Protein AF-A0A8S1QUD3-F1 (afdb_monomer_lite)

InterPro domains:
  IPR002110 Ankyrin repeat [SM00248] (39-73)
  IPR002110 Ankyrin repeat [SM00248] (77-106)
  IPR002110 Ankyrin repeat [SM00248] (108-140)
  IPR002110 Ankyrin repeat [SM00248] (169-201)
  IPR045862 Nucleotidyltransferase Trf4-like [PTHR23092] (227-640)
  IPR054708 Poly(A) RNA polymerase, mitochondrial-like, central palm domain [PF22600] (342-442)

Secondary structure (DSSP, 8-state):
-HHHHHHHHHHHHHHHHHHTT-HHHHHHHHHHS---HHHHHHHHHHHHHH--SSHHHHHHHHHHHTS---TT---TTS--HHHHHHHTT-HHHHHHHHTTGGGS-HHHHHHHHHHHHH-SS--HHHHHHHHHH--S-HHHHHHHHHHHT-HHHHHHHHHHH-S--B-TT--BHHHHHHHHT-HHHHHHHHHH---TT---TTS--TTTT-SSHHHHHHHHHHHHHHHHSTTSHHHHHHHHHHHHHHHHHHHHHHHHHHHHHHHHHS--------------------------HHHHHHHS----PPPSPBPPHHHHHHHHHHHHHHHHHHHHHHHHHHHHHHHHHHHHHHHHHHHH-TT-EEEEEHHHHHT---TT--EEEEEE---S-HHHHHHHHHHHHHT-TTEEEEEEE-SSSS-EEEEEE-GGGTT-EEEEEEESS--HHHHHHHHHHHHHHH-TTHHHHHHHHHHHHHHTT---GGGTS--HHHHHHHHHHHHHHHHHHS-TT--HHHHHHHHHHIIIII--TTTEEE----TT-S-TTTT--SEEEGGG---SS---S-EEB-SS-TT-BTTTT---HHHHHHHHHHHHHHHHT-B--SS--TTS-TTS----HHHHHHHHHHHHTT-----------S-------

Radius of gyration: 30.97 Å; chains: 1; bounding box: 76×71×89 Å

pLDDT: mean 77.81, std 20.07, range [22.75, 98.0]

Structure (mmCIF, N/CA/C/O backbone):
data_AF-A0A8S1QUD3-F1
#
_entry.id   AF-A0A8S1QUD3-F1
#
loop_
_atom_site.group_PDB
_atom_site.id
_atom_site.type_symbol
_atom_site.label_atom_id
_atom_site.label_alt_id
_atom_site.label_comp_id
_atom_site.label_asym_id
_atom_site.label_entity_id
_atom_site.label_seq_id
_atom_site.pdbx_PDB_ins_code
_atom_site.Cartn_x
_atom_site.Cartn_y
_atom_site.Cartn_z
_atom_site.occupancy
_atom_site.B_iso_or_equiv
_atom_site.auth_seq_id
_atom_site.auth_comp_id
_atom_site.auth_asym_id
_atom_site.auth_atom_id
_atom_site.pdbx_PDB_model_num
ATOM 1 N N . MET A 1 1 ? 48.222 33.894 -2.197 1.00 56.00 1 MET A N 1
ATOM 2 C CA . MET A 1 1 ? 47.536 34.905 -3.039 1.00 56.00 1 MET A CA 1
ATOM 3 C C . MET A 1 1 ? 47.242 34.407 -4.449 1.00 56.00 1 MET A C 1
ATOM 5 O O . MET A 1 1 ? 46.090 34.489 -4.847 1.00 56.00 1 MET A O 1
ATOM 9 N N . HIS A 1 2 ? 48.213 33.842 -5.177 1.00 64.19 2 HIS A N 1
ATOM 10 C CA . HIS A 1 2 ? 48.013 33.449 -6.582 1.00 64.19 2 HIS A CA 1
ATOM 11 C C . HIS A 1 2 ? 46.928 32.368 -6.793 1.00 64.19 2 HIS A C 1
ATOM 13 O O . HIS A 1 2 ? 46.072 32.521 -7.655 1.00 64.19 2 HIS A O 1
ATOM 19 N N . GLN A 1 3 ? 46.871 31.343 -5.930 1.00 64.62 3 GLN A N 1
ATOM 20 C CA . GLN A 1 3 ? 45.810 30.320 -5.965 1.00 64.62 3 GLN A CA 1
ATOM 21 C C . GLN A 1 3 ? 44.411 30.871 -5.633 1.00 64.62 3 GLN A C 1
ATOM 23 O O . GLN A 1 3 ? 43.436 30.457 -6.250 1.00 64.62 3 GLN A O 1
ATOM 28 N N . MET A 1 4 ? 44.298 31.834 -4.709 1.00 66.50 4 MET A N 1
ATOM 29 C CA . MET A 1 4 ? 43.009 32.480 -4.401 1.00 66.50 4 MET A CA 1
ATOM 30 C C . MET A 1 4 ? 42.523 33.351 -5.565 1.00 66.50 4 MET A C 1
ATOM 32 O O . MET A 1 4 ? 41.342 33.328 -5.893 1.00 66.50 4 MET A O 1
ATOM 36 N N . GLN A 1 5 ? 43.429 34.078 -6.229 1.00 73.00 5 GLN A N 1
ATOM 37 C CA . GLN A 1 5 ? 43.095 34.828 -7.445 1.00 73.00 5 GLN A CA 1
ATOM 38 C C . GLN A 1 5 ? 42.634 33.896 -8.571 1.00 73.00 5 GLN A C 1
ATOM 40 O O . GLN A 1 5 ? 41.667 34.201 -9.260 1.00 73.00 5 GLN A O 1
ATOM 45 N N . GLN A 1 6 ? 43.276 32.738 -8.726 1.00 79.62 6 GLN A N 1
ATOM 46 C CA . GLN A 1 6 ? 42.894 31.749 -9.731 1.00 79.62 6 GLN A CA 1
ATOM 47 C C . GLN A 1 6 ? 41.511 31.133 -9.449 1.00 79.62 6 GLN A C 1
ATOM 49 O O . GLN A 1 6 ? 40.699 31.011 -10.363 1.00 79.62 6 GLN A O 1
ATOM 54 N N . GLN A 1 7 ? 41.199 30.812 -8.188 1.00 82.69 7 GLN A N 1
ATOM 55 C CA . GLN A 1 7 ? 39.871 30.324 -7.789 1.00 82.69 7 GLN A CA 1
ATOM 56 C C . GLN A 1 7 ? 38.768 31.362 -8.033 1.00 82.69 7 GLN A C 1
ATOM 58 O O . GLN A 1 7 ? 37.703 30.998 -8.530 1.00 82.69 7 GLN A O 1
ATOM 63 N N . LEU A 1 8 ? 39.039 32.642 -7.761 1.00 85.12 8 LEU A N 1
ATOM 64 C CA . LEU A 1 8 ? 38.099 33.732 -8.030 1.00 85.12 8 LEU A CA 1
ATOM 65 C C . LEU A 1 8 ? 37.823 33.893 -9.535 1.00 85.12 8 LEU A C 1
ATOM 67 O O . LEU A 1 8 ? 36.677 34.082 -9.931 1.00 85.12 8 LEU A O 1
ATOM 71 N N . ILE A 1 9 ? 38.847 33.751 -10.383 1.00 88.38 9 ILE A N 1
ATOM 72 C CA . ILE A 1 9 ? 38.688 33.792 -11.847 1.00 88.38 9 ILE A CA 1
ATOM 73 C C . ILE A 1 9 ? 37.819 32.625 -12.337 1.00 88.38 9 ILE A C 1
ATOM 75 O O . ILE A 1 9 ? 36.938 32.822 -13.173 1.00 88.38 9 ILE A O 1
ATOM 79 N N . HIS A 1 10 ? 38.042 31.412 -11.819 1.00 90.00 10 HIS A N 1
ATOM 80 C CA . HIS A 1 10 ? 37.229 30.244 -12.169 1.00 90.00 10 HIS A CA 1
ATOM 81 C C . HIS A 1 10 ? 35.765 30.425 -11.759 1.00 90.00 10 HIS A C 1
ATOM 83 O O . HIS A 1 10 ? 34.869 30.147 -12.554 1.00 90.00 10 HIS A O 1
ATOM 89 N N . GLN A 1 11 ? 35.526 30.932 -10.549 1.00 89.31 11 GLN A N 1
ATOM 90 C CA . GLN A 1 11 ? 34.190 31.248 -10.060 1.00 89.31 11 GLN A CA 1
ATOM 91 C C . GLN A 1 11 ? 33.490 32.276 -10.960 1.00 89.31 11 GLN A C 1
ATOM 93 O O . GLN A 1 11 ? 32.387 32.015 -11.435 1.00 89.31 11 GLN A O 1
ATOM 98 N N . GLN A 1 12 ? 34.145 33.409 -11.240 1.00 90.19 12 GLN A N 1
ATOM 99 C CA . GLN A 1 12 ? 33.588 34.481 -12.069 1.00 90.19 12 GLN A CA 1
ATOM 100 C C . GLN A 1 12 ? 33.230 33.992 -13.472 1.00 90.19 12 GLN A C 1
ATOM 102 O O . GLN A 1 12 ? 32.142 34.294 -13.950 1.00 90.19 12 GLN A O 1
ATOM 107 N N . LYS A 1 13 ? 34.088 33.180 -14.102 1.00 90.75 13 LYS A N 1
ATOM 108 C CA . LYS A 1 13 ? 33.814 32.619 -15.433 1.00 90.75 13 LYS A CA 1
ATOM 109 C C . LYS A 1 13 ? 32.649 31.631 -15.441 1.00 90.75 13 LYS A C 1
ATOM 111 O O . LYS A 1 13 ? 31.836 31.669 -16.359 1.00 90.75 13 LYS A O 1
ATOM 116 N N . ILE A 1 14 ? 32.529 30.772 -14.423 1.00 90.81 14 ILE A N 1
ATOM 117 C CA . ILE A 1 14 ? 31.365 29.877 -14.295 1.00 90.81 14 ILE A CA 1
ATOM 118 C C . ILE A 1 14 ? 30.079 30.702 -14.171 1.00 90.81 14 ILE A C 1
ATOM 120 O O . ILE A 1 14 ? 29.101 30.414 -14.862 1.00 90.81 14 ILE A O 1
ATOM 124 N N . VAL A 1 15 ? 30.082 31.731 -13.319 1.00 90.56 15 VAL A N 1
ATOM 125 C CA . VAL A 1 15 ? 28.922 32.608 -13.106 1.00 90.56 15 VAL A CA 1
ATOM 126 C C . VAL A 1 15 ? 28.579 33.392 -14.373 1.00 90.56 15 VAL A C 1
ATOM 128 O O . VAL A 1 15 ? 27.410 33.471 -14.735 1.00 90.56 15 VAL A O 1
ATOM 131 N N . GLU A 1 16 ? 29.578 33.915 -15.084 1.00 90.44 16 GLU A N 1
ATOM 132 C CA . GLU A 1 16 ? 29.408 34.632 -16.351 1.00 90.44 16 GLU A CA 1
ATOM 133 C C . GLU A 1 16 ? 28.742 33.752 -17.416 1.00 90.44 16 GLU A C 1
ATOM 135 O O . GLU A 1 16 ? 27.677 34.109 -17.921 1.00 90.44 16 GLU A O 1
ATOM 140 N N . PHE A 1 17 ? 29.296 32.567 -17.702 1.00 90.31 17 PHE A N 1
ATOM 141 C CA . PHE A 1 17 ? 28.712 31.658 -18.694 1.00 90.31 17 PHE A CA 1
ATOM 142 C C . PHE A 1 17 ? 27.308 31.194 -18.302 1.00 90.31 17 PHE A C 1
ATOM 144 O O . PHE A 1 17 ? 26.424 31.093 -19.153 1.00 90.31 17 PHE A O 1
ATOM 151 N N . THR A 1 18 ? 27.074 30.962 -17.010 1.00 88.44 18 THR A N 1
ATOM 152 C CA . THR A 1 18 ? 25.766 30.528 -16.508 1.00 88.44 18 THR A CA 1
ATOM 153 C C . THR A 1 18 ? 24.723 31.645 -16.594 1.00 88.44 18 THR A C 1
ATOM 155 O O . THR A 1 18 ? 23.594 31.379 -16.996 1.00 88.44 18 THR A O 1
ATOM 158 N N . ASN A 1 19 ? 25.091 32.897 -16.298 1.00 85.44 19 ASN A N 1
ATOM 159 C CA . ASN A 1 19 ? 24.213 34.069 -16.415 1.00 85.44 19 ASN A CA 1
ATOM 160 C C . ASN A 1 19 ? 23.926 34.478 -17.868 1.00 85.44 19 ASN A C 1
ATOM 162 O O . ASN A 1 19 ? 22.938 35.162 -18.127 1.00 85.44 19 ASN A O 1
ATOM 166 N N . LEU A 1 20 ? 24.793 34.098 -18.809 1.00 86.75 20 LEU A N 1
ATOM 167 C CA . LEU A 1 20 ? 24.583 34.305 -20.243 1.00 86.75 20 LEU A CA 1
ATOM 168 C C . LEU A 1 20 ? 23.856 33.128 -20.920 1.00 86.75 20 LEU A C 1
ATOM 170 O O . LEU A 1 20 ? 23.586 33.209 -22.115 1.00 86.75 20 LEU A O 1
ATOM 174 N N . GLY A 1 21 ? 23.553 32.038 -20.198 1.00 85.38 21 GLY A N 1
ATOM 175 C CA . GLY A 1 21 ? 22.963 30.819 -20.776 1.00 85.38 21 GLY A CA 1
ATOM 176 C C . GLY A 1 21 ? 23.902 30.068 -21.734 1.00 85.38 21 GLY A C 1
ATOM 177 O O . GLY A 1 21 ? 23.465 29.328 -22.608 1.00 85.38 21 GLY A O 1
ATOM 178 N N . GLN A 1 22 ? 25.213 30.261 -21.616 1.00 89.94 22 GLN A N 1
ATOM 179 C CA . GLN A 1 22 ? 26.207 29.729 -22.548 1.00 89.94 22 GLN A CA 1
ATOM 180 C C . GLN A 1 22 ? 26.647 28.301 -22.178 1.00 89.94 22 GLN A C 1
ATOM 182 O O . GLN A 1 22 ? 27.798 28.069 -21.806 1.00 89.94 22 GLN A O 1
ATOM 187 N N . TYR A 1 23 ? 25.738 27.329 -22.313 1.00 88.06 23 TYR A N 1
ATOM 188 C CA . TYR A 1 23 ? 25.968 25.924 -21.939 1.00 88.06 23 TYR A CA 1
ATOM 189 C C . TYR A 1 23 ? 27.235 25.321 -22.573 1.00 88.06 23 TYR A C 1
ATOM 191 O O . TYR A 1 23 ? 28.063 24.742 -21.871 1.00 88.06 23 TYR A O 1
ATOM 199 N N . VAL A 1 24 ? 27.421 25.497 -23.887 1.00 88.62 24 VAL A N 1
ATOM 200 C CA . VAL A 1 24 ? 28.549 24.901 -24.633 1.00 88.62 24 VAL A CA 1
ATOM 201 C C . VAL A 1 24 ? 29.895 25.427 -24.125 1.00 88.62 24 VAL A C 1
ATOM 203 O O . VAL A 1 24 ? 30.816 24.647 -23.881 1.00 88.62 24 VAL A O 1
ATOM 206 N N . TYR A 1 25 ? 29.996 26.741 -23.902 1.00 89.38 25 TYR A N 1
ATOM 207 C CA . TYR A 1 25 ? 31.211 27.371 -23.382 1.00 89.38 25 TYR A CA 1
ATOM 208 C C . TYR A 1 25 ? 31.479 26.982 -21.926 1.00 89.38 25 TYR A C 1
ATOM 210 O O . TYR A 1 25 ? 32.631 26.755 -21.556 1.00 89.38 25 TYR A O 1
ATOM 218 N N . LEU A 1 26 ? 30.431 26.844 -21.107 1.00 90.56 26 LEU A N 1
ATOM 219 C CA . LEU A 1 26 ? 30.556 26.368 -19.731 1.00 90.56 26 LEU A CA 1
ATOM 220 C C . LEU A 1 26 ? 31.075 24.924 -19.677 1.00 90.56 26 LEU A C 1
ATOM 222 O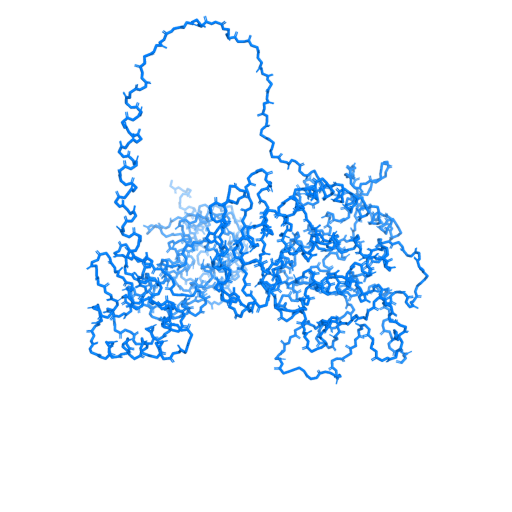 O . LEU A 1 26 ? 31.982 24.627 -18.900 1.00 90.56 26 LEU A O 1
ATOM 226 N N . GLU A 1 27 ? 30.526 24.030 -20.502 1.00 89.56 27 GLU A N 1
ATOM 227 C CA . GLU A 1 27 ? 30.947 22.628 -20.575 1.00 89.56 27 GLU A CA 1
ATOM 228 C C . GLU A 1 27 ? 32.403 22.497 -21.034 1.00 89.56 27 GLU A C 1
ATOM 230 O O . GLU A 1 27 ? 33.187 21.772 -20.413 1.00 89.56 27 GLU A O 1
ATOM 235 N N . GLU A 1 28 ? 32.793 23.240 -22.072 1.00 89.75 28 GLU A N 1
ATOM 236 C CA . GLU A 1 28 ? 34.179 23.277 -22.529 1.00 89.75 28 GLU A CA 1
ATOM 237 C C . GLU A 1 28 ? 35.114 23.806 -21.435 1.00 89.75 28 GLU A C 1
ATOM 239 O O . GLU A 1 28 ? 36.134 23.178 -21.140 1.00 89.75 28 GLU A O 1
ATOM 244 N N . TYR A 1 29 ? 34.734 24.900 -20.770 1.00 90.50 29 TYR A N 1
ATOM 245 C CA . TYR A 1 29 ? 35.527 25.512 -19.710 1.00 90.50 29 TYR A CA 1
ATOM 246 C C . TYR A 1 29 ? 35.726 24.581 -18.506 1.00 90.50 29 TYR A C 1
ATOM 248 O O . TYR A 1 29 ? 36.839 24.487 -17.980 1.00 90.50 29 TYR A O 1
ATOM 256 N N . ILE A 1 30 ? 34.677 23.866 -18.092 1.00 91.12 30 ILE A N 1
ATOM 257 C CA . ILE A 1 30 ? 34.729 22.855 -17.026 1.00 91.12 30 ILE A CA 1
ATOM 258 C C . ILE A 1 30 ? 35.655 21.699 -17.418 1.00 91.12 30 ILE A C 1
ATOM 260 O O . ILE A 1 30 ? 36.446 21.236 -16.599 1.00 91.12 30 ILE A O 1
ATOM 264 N N . ARG A 1 31 ? 35.597 21.245 -18.675 1.00 87.50 31 ARG A N 1
ATOM 265 C CA . ARG A 1 31 ? 36.412 20.127 -19.170 1.00 87.50 31 ARG A CA 1
ATOM 266 C C . ARG A 1 31 ? 37.904 20.462 -19.221 1.00 87.50 31 ARG A C 1
ATOM 268 O O . ARG A 1 31 ? 38.730 19.578 -19.004 1.00 87.50 31 ARG A O 1
ATOM 275 N N . THR A 1 32 ? 38.262 21.705 -19.544 1.00 87.62 32 THR A N 1
ATOM 276 C CA . THR A 1 32 ? 39.664 22.115 -19.738 1.00 87.62 32 THR A CA 1
ATOM 277 C C . THR A 1 32 ? 40.360 22.587 -18.464 1.00 87.62 32 THR A C 1
ATOM 279 O O . THR A 1 32 ? 41.584 22.687 -18.456 1.00 87.62 32 THR A O 1
ATOM 282 N N . ASN A 1 33 ? 39.618 22.910 -17.400 1.00 87.31 33 ASN A N 1
ATOM 283 C CA . ASN A 1 33 ? 40.174 23.506 -16.185 1.00 87.31 33 ASN A CA 1
ATOM 284 C C . ASN A 1 33 ? 39.964 22.606 -14.961 1.00 87.31 33 ASN A C 1
ATOM 286 O O . ASN A 1 33 ? 38.874 22.096 -14.718 1.00 87.31 33 ASN A O 1
ATOM 290 N N . HIS A 1 34 ? 40.997 22.470 -14.126 1.00 83.81 34 HIS A N 1
ATOM 291 C CA . HIS A 1 34 ? 40.883 21.789 -12.836 1.00 83.81 34 HIS A CA 1
ATOM 292 C C . HIS A 1 34 ? 40.308 22.736 -11.779 1.00 83.81 34 HIS A C 1
ATOM 294 O O . HIS A 1 34 ? 41.030 23.520 -11.164 1.00 83.81 34 HIS A O 1
ATOM 300 N N . ILE A 1 35 ? 38.994 22.662 -11.578 1.00 88.44 35 ILE A N 1
ATOM 301 C CA . ILE A 1 35 ? 38.251 23.528 -10.657 1.00 88.44 35 ILE A CA 1
ATOM 302 C C . ILE A 1 35 ? 37.979 22.779 -9.344 1.00 88.44 35 ILE A C 1
ATOM 304 O O . ILE A 1 35 ? 37.611 21.605 -9.346 1.00 88.44 35 ILE A O 1
ATOM 308 N N . SER A 1 36 ? 38.182 23.454 -8.208 1.00 87.94 36 SER A N 1
ATOM 309 C CA . SER A 1 36 ? 37.979 22.863 -6.879 1.00 87.94 36 SER A CA 1
ATOM 310 C C . SER A 1 36 ? 36.494 22.762 -6.497 1.00 87.94 36 SER A C 1
ATOM 312 O O . SER A 1 36 ? 35.676 23.567 -6.944 1.00 87.94 36 SER A O 1
ATOM 314 N N . GLN A 1 37 ? 36.152 21.828 -5.601 1.00 87.06 37 GLN A N 1
ATOM 315 C CA . GLN A 1 37 ? 34.793 21.672 -5.056 1.00 87.06 37 GLN A CA 1
ATOM 316 C C . GLN A 1 37 ? 34.259 22.968 -4.424 1.00 87.06 37 GLN A C 1
ATOM 318 O O . GLN A 1 37 ? 33.097 23.327 -4.620 1.00 87.06 37 GLN A O 1
ATOM 323 N N . THR A 1 38 ? 35.104 23.702 -3.693 1.00 87.44 38 THR A N 1
ATOM 324 C CA . THR A 1 38 ? 34.724 24.976 -3.063 1.00 87.44 38 THR A CA 1
ATOM 325 C C . THR A 1 38 ? 34.347 26.022 -4.109 1.00 87.44 38 THR A C 1
ATOM 327 O O . THR A 1 38 ? 33.333 26.698 -3.966 1.00 87.44 38 THR A O 1
ATOM 330 N N . THR A 1 39 ? 35.109 26.103 -5.203 1.00 89.19 39 THR A N 1
ATOM 331 C CA . THR A 1 39 ? 34.839 27.030 -6.310 1.00 89.19 39 THR A CA 1
ATOM 332 C C . THR A 1 39 ? 33.517 26.711 -7.009 1.00 89.19 39 THR A C 1
ATOM 334 O O . THR A 1 39 ? 32.743 27.627 -7.276 1.00 89.19 39 THR A O 1
ATOM 337 N N . TYR A 1 40 ? 33.211 25.429 -7.250 1.00 91.06 40 TYR A N 1
ATOM 338 C CA . TYR A 1 40 ? 31.906 25.028 -7.790 1.00 91.06 40 TYR A CA 1
ATOM 339 C C . TYR A 1 40 ? 30.757 25.353 -6.841 1.00 91.06 40 TYR A C 1
ATOM 341 O O . TYR A 1 40 ? 29.722 25.832 -7.288 1.00 91.06 40 TYR A O 1
ATOM 349 N N . SER A 1 41 ? 30.940 25.132 -5.539 1.00 90.81 41 SER A N 1
ATOM 350 C CA . SER A 1 41 ? 29.900 25.383 -4.534 1.00 90.81 41 SER A CA 1
ATOM 351 C C . SER A 1 41 ? 29.586 26.879 -4.405 1.00 90.81 41 SER A C 1
ATOM 353 O O . SER A 1 41 ? 28.419 27.265 -4.340 1.00 90.81 41 SER A O 1
ATOM 355 N N . GLN A 1 42 ? 30.617 27.729 -4.454 1.00 89.44 42 GLN A N 1
ATOM 356 C CA . GLN A 1 42 ? 30.469 29.183 -4.430 1.00 89.44 42 GLN A CA 1
ATOM 357 C C . GLN A 1 42 ? 29.838 29.719 -5.723 1.00 89.44 42 GLN A C 1
ATOM 359 O O . GLN A 1 42 ? 28.871 30.476 -5.667 1.00 89.44 42 GLN A O 1
ATOM 364 N N . ALA A 1 43 ? 30.326 29.270 -6.886 1.00 89.00 43 ALA A N 1
ATOM 365 C CA . ALA A 1 43 ? 29.757 29.653 -8.175 1.00 89.00 43 ALA A CA 1
ATOM 366 C C . ALA A 1 43 ? 28.295 29.202 -8.301 1.00 89.00 43 ALA A C 1
ATOM 368 O O . ALA A 1 43 ? 27.456 29.962 -8.775 1.00 89.00 43 ALA A O 1
ATOM 369 N N . PHE A 1 44 ? 27.969 27.994 -7.832 1.00 91.75 44 PHE A N 1
ATOM 370 C CA . PHE A 1 44 ? 26.607 27.469 -7.843 1.00 91.75 44 PHE A CA 1
ATOM 371 C C . PHE A 1 44 ? 25.651 28.350 -7.033 1.00 91.75 44 PHE A C 1
ATOM 373 O O . PHE A 1 44 ? 24.603 28.728 -7.551 1.00 91.75 44 PHE A O 1
ATOM 380 N N . LEU A 1 45 ? 26.021 28.745 -5.809 1.00 88.69 45 LEU A N 1
ATOM 381 C CA . LEU A 1 45 ? 25.208 29.650 -4.987 1.00 88.69 45 LEU A CA 1
ATOM 382 C C . LEU A 1 45 ? 24.936 30.993 -5.669 1.00 88.69 45 LEU A C 1
ATOM 384 O O . LEU A 1 45 ? 23.790 31.447 -5.703 1.00 88.69 45 LEU A O 1
ATOM 388 N N . GLU A 1 46 ? 25.968 31.606 -6.246 1.00 87.88 46 GLU A N 1
ATOM 389 C CA . GLU A 1 46 ? 25.827 32.876 -6.964 1.00 87.88 46 GLU A CA 1
ATOM 390 C C . GLU A 1 46 ? 24.953 32.724 -8.213 1.00 87.88 46 GLU A C 1
ATOM 392 O O . GLU A 1 46 ? 24.084 33.559 -8.472 1.00 87.88 46 GLU A O 1
ATOM 397 N N . CYS A 1 47 ? 25.087 31.614 -8.943 1.00 89.25 47 CYS A N 1
ATOM 398 C CA . CYS A 1 47 ? 24.222 31.321 -10.082 1.00 89.25 47 CYS A CA 1
ATOM 399 C C . CYS A 1 47 ? 22.750 31.233 -9.654 1.00 89.25 47 CYS A C 1
ATOM 401 O O . CYS A 1 47 ? 21.891 31.809 -10.318 1.00 89.25 47 CYS A O 1
ATOM 403 N N . ILE A 1 48 ? 22.418 30.597 -8.524 1.00 87.38 48 ILE A N 1
ATOM 404 C CA . ILE A 1 48 ? 21.023 30.529 -8.039 1.00 87.38 48 ILE A CA 1
ATOM 405 C C . ILE A 1 48 ? 20.461 31.928 -7.767 1.00 87.38 48 ILE A C 1
ATOM 407 O O . ILE A 1 48 ? 19.273 32.157 -7.976 1.00 87.38 48 ILE A O 1
ATOM 411 N N . GLN A 1 49 ? 21.283 32.895 -7.362 1.00 82.12 49 GLN A N 1
ATOM 412 C CA . GLN A 1 49 ? 20.818 34.260 -7.126 1.00 82.12 49 GLN A CA 1
ATOM 413 C C . GLN A 1 49 ? 20.478 35.012 -8.423 1.00 82.12 49 GLN A C 1
ATOM 415 O O . GLN A 1 49 ? 19.444 35.677 -8.472 1.00 82.12 49 GLN A O 1
ATOM 420 N N . PHE A 1 50 ? 21.301 34.896 -9.470 1.00 76.62 50 PHE A N 1
ATOM 421 C CA . PHE A 1 50 ? 21.232 35.793 -10.638 1.00 76.62 50 PHE A CA 1
ATOM 422 C C . PHE A 1 50 ? 20.688 35.165 -11.929 1.00 76.62 50 PHE A C 1
ATOM 424 O O . PHE A 1 50 ? 20.283 35.893 -12.835 1.00 76.62 50 PHE A O 1
ATOM 431 N N . THR A 1 51 ? 20.625 33.835 -12.017 1.00 75.81 51 THR A N 1
ATOM 432 C CA . THR A 1 51 ? 20.125 33.130 -13.214 1.00 75.81 51 THR A CA 1
ATOM 433 C C . THR A 1 51 ? 18.658 33.442 -13.521 1.00 75.81 51 THR A C 1
ATOM 435 O O . THR A 1 51 ? 17.868 33.722 -12.623 1.00 75.81 51 THR A O 1
ATOM 438 N N . ARG A 1 52 ? 18.259 33.383 -14.792 1.00 75.75 52 ARG A N 1
ATOM 439 C CA . ARG A 1 52 ? 16.850 33.497 -15.204 1.00 75.75 52 ARG A CA 1
ATOM 440 C C . ARG A 1 52 ? 16.241 32.111 -15.409 1.00 75.75 52 ARG A C 1
ATOM 442 O O . ARG A 1 52 ? 16.964 31.177 -15.750 1.00 75.75 52 ARG A O 1
ATOM 449 N N . ASP A 1 53 ? 14.921 31.996 -15.281 1.00 68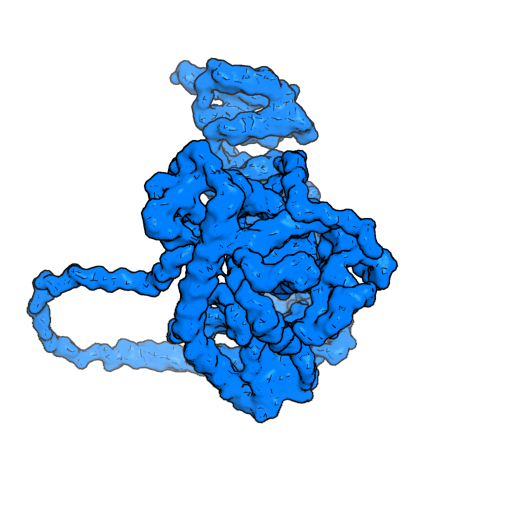.50 53 ASP A N 1
ATOM 450 C CA . ASP A 1 53 ? 14.180 30.760 -15.571 1.00 68.50 53 ASP A CA 1
ATOM 451 C C . ASP A 1 53 ? 14.042 30.553 -17.089 1.00 68.50 53 ASP A C 1
ATOM 453 O O . ASP A 1 53 ? 12.984 30.748 -17.681 1.00 68.50 53 ASP A O 1
ATOM 457 N N . SER A 1 54 ? 15.147 30.202 -17.742 1.00 81.19 54 SER A N 1
ATOM 458 C CA . SER A 1 54 ? 15.172 29.798 -19.152 1.00 81.19 54 SER A CA 1
ATOM 459 C C . SER A 1 54 ? 15.888 28.462 -19.305 1.00 81.19 54 SER A C 1
ATOM 461 O O . SER A 1 54 ? 16.707 28.087 -18.461 1.00 81.19 54 SER A O 1
ATOM 463 N N . GLU A 1 55 ? 15.571 27.749 -20.383 1.00 79.94 55 GLU A N 1
ATOM 464 C CA . GLU A 1 55 ? 16.091 26.407 -20.658 1.00 79.94 55 GLU A CA 1
ATOM 465 C C . GLU A 1 55 ? 17.628 26.376 -20.696 1.00 79.94 55 GLU A C 1
ATOM 467 O O . GLU A 1 55 ? 18.244 25.509 -20.079 1.00 79.94 55 GLU A O 1
ATOM 472 N N . ASP A 1 56 ? 18.249 27.394 -21.290 1.00 82.19 56 ASP A N 1
ATOM 473 C CA . ASP A 1 56 ? 19.706 27.513 -21.401 1.00 82.19 56 ASP A CA 1
ATOM 474 C C . ASP A 1 56 ? 20.401 27.632 -20.033 1.00 82.19 56 ASP A C 1
ATOM 476 O O . ASP A 1 56 ? 21.410 26.979 -19.758 1.00 82.19 56 ASP A O 1
ATOM 480 N N . HIS A 1 57 ? 19.834 28.426 -19.119 1.00 81.94 57 HIS A N 1
ATOM 481 C CA . HIS A 1 57 ? 20.374 28.579 -17.763 1.00 81.94 57 HIS A CA 1
ATOM 482 C C . HIS A 1 57 ? 20.168 27.304 -16.944 1.00 81.94 57 HIS A C 1
ATOM 484 O O . HIS A 1 57 ? 21.022 26.924 -16.140 1.00 81.94 57 HIS A O 1
ATOM 490 N N . PHE A 1 58 ? 19.045 26.619 -17.163 1.00 84.94 58 PHE A N 1
ATOM 491 C CA . PHE A 1 58 ? 18.750 25.349 -16.518 1.00 84.94 58 PHE A CA 1
ATOM 492 C C . PHE A 1 58 ? 19.749 24.256 -16.928 1.00 84.94 58 PHE A C 1
ATOM 494 O O . PHE A 1 58 ? 20.251 23.535 -16.063 1.00 84.94 58 PHE A O 1
ATOM 501 N N . GLN A 1 59 ? 20.123 24.188 -18.210 1.00 87.25 59 GLN A N 1
ATOM 502 C CA . GLN A 1 59 ? 21.168 23.280 -18.697 1.00 87.25 59 GLN A CA 1
ATOM 503 C C . GLN A 1 59 ? 22.533 23.576 -18.055 1.00 87.25 59 GLN A C 1
ATOM 505 O O . GLN A 1 59 ? 23.228 22.651 -17.623 1.00 87.25 59 GLN A O 1
ATOM 510 N N . CYS A 1 60 ? 22.903 24.855 -17.914 1.00 87.25 60 CYS A N 1
ATOM 511 C CA . CYS A 1 60 ? 24.124 25.254 -17.204 1.00 87.25 60 CYS A CA 1
ATOM 512 C C . CYS A 1 60 ? 24.120 24.782 -15.739 1.00 87.25 60 CYS A C 1
ATOM 514 O O . CYS A 1 60 ? 25.100 24.207 -15.260 1.00 87.25 60 CYS A O 1
ATOM 516 N N . ILE A 1 61 ? 22.996 24.958 -15.037 1.00 89.25 61 ILE A N 1
ATOM 517 C CA . ILE A 1 61 ? 22.815 24.512 -13.649 1.00 89.25 61 ILE A CA 1
ATOM 518 C C . ILE A 1 61 ? 22.941 22.986 -13.522 1.00 89.25 61 ILE A C 1
ATOM 520 O O . ILE A 1 61 ? 23.647 22.503 -12.634 1.00 89.25 61 ILE A O 1
ATOM 524 N N . GLN A 1 62 ? 22.327 22.217 -14.425 1.00 89.19 62 GLN A N 1
ATOM 525 C CA . GLN A 1 62 ? 22.466 20.757 -14.446 1.00 89.19 62 GLN A CA 1
ATOM 526 C C . GLN A 1 62 ? 23.918 20.319 -14.669 1.00 89.19 62 GLN A C 1
ATOM 528 O O . GLN A 1 62 ? 24.358 19.332 -14.079 1.00 89.19 62 GLN A O 1
ATOM 533 N N . GLN A 1 63 ? 24.681 21.046 -15.489 1.00 88.94 63 GLN A N 1
ATOM 534 C CA . GLN A 1 63 ? 26.085 20.723 -15.733 1.00 88.94 63 GLN A CA 1
ATOM 535 C C . GLN A 1 63 ? 26.973 20.99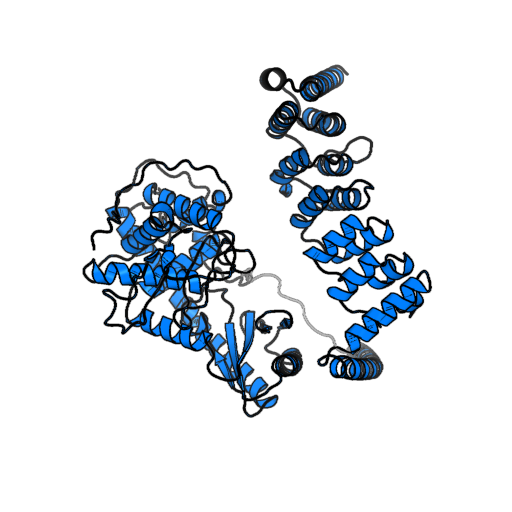8 -14.518 1.00 88.94 63 GLN A C 1
ATOM 537 O O . GLN A 1 63 ? 27.857 20.192 -14.219 1.00 88.94 63 GLN A O 1
ATOM 542 N N . ILE A 1 64 ? 26.707 22.086 -13.790 1.00 89.56 64 ILE A N 1
ATOM 543 C CA . ILE A 1 64 ? 27.377 22.388 -12.521 1.00 89.56 64 ILE A CA 1
ATOM 544 C C . ILE A 1 64 ? 27.070 21.282 -11.499 1.00 89.56 64 ILE A C 1
ATOM 546 O O . ILE A 1 64 ? 27.995 20.727 -10.912 1.00 89.56 64 ILE A O 1
ATOM 550 N N . LEU A 1 65 ? 25.804 20.865 -11.364 1.00 89.38 65 LEU A N 1
ATOM 551 C CA . LEU A 1 65 ? 25.365 19.816 -10.427 1.00 89.38 65 LEU A CA 1
ATOM 552 C C . LEU A 1 65 ? 25.984 18.425 -10.658 1.00 89.38 65 LEU A C 1
ATOM 554 O O . LEU A 1 65 ? 26.041 17.623 -9.724 1.00 89.38 65 LEU A O 1
ATOM 558 N N . LYS A 1 66 ? 26.472 18.127 -11.870 1.00 88.25 66 LYS A N 1
ATOM 559 C CA . LYS A 1 66 ? 27.221 16.887 -12.157 1.00 88.25 66 LYS A CA 1
ATOM 560 C C . LYS A 1 66 ? 28.633 16.884 -11.556 1.00 88.25 66 LYS A C 1
ATOM 562 O O . LYS A 1 66 ? 29.241 15.817 -11.471 1.00 88.25 66 LYS A O 1
ATOM 567 N N . GLN A 1 67 ? 29.159 18.044 -11.163 1.00 89.44 67 GLN A N 1
ATOM 568 C CA . GLN A 1 67 ? 30.486 18.181 -10.560 1.00 89.44 67 GLN A CA 1
ATOM 569 C C . GLN A 1 67 ? 30.453 17.909 -9.047 1.00 89.44 67 GLN A C 1
ATOM 571 O O . GLN A 1 67 ? 29.396 17.744 -8.434 1.00 89.44 67 GLN A O 1
ATOM 576 N N . SER A 1 68 ? 31.626 17.853 -8.411 1.00 85.81 68 SER A N 1
ATOM 577 C CA . SER A 1 68 ? 31.718 17.751 -6.953 1.00 85.81 68 SER A CA 1
ATOM 578 C C . SER A 1 68 ? 31.310 19.074 -6.295 1.00 85.81 68 SER A C 1
ATOM 580 O O . SER A 1 68 ? 32.082 20.027 -6.251 1.00 85.81 68 SER A O 1
ATOM 582 N N . ILE A 1 69 ? 30.086 19.124 -5.764 1.00 90.50 69 ILE A N 1
ATOM 583 C CA . ILE A 1 69 ? 29.534 20.266 -5.018 1.00 90.50 69 ILE A CA 1
ATOM 584 C C . ILE A 1 69 ? 29.289 19.866 -3.565 1.00 90.50 69 ILE A C 1
ATOM 586 O O . ILE A 1 69 ? 28.828 18.758 -3.283 1.00 90.50 69 ILE A O 1
ATOM 590 N N . ASP A 1 70 ? 29.589 20.774 -2.639 1.00 90.62 70 ASP A N 1
ATOM 591 C CA . ASP A 1 70 ? 29.078 20.712 -1.272 1.00 90.62 70 ASP A CA 1
ATOM 592 C C . ASP A 1 70 ? 27.715 21.418 -1.189 1.00 90.62 70 ASP A C 1
ATOM 594 O O . ASP A 1 70 ? 27.616 22.644 -1.241 1.00 90.62 70 ASP A O 1
ATOM 598 N N . PHE A 1 71 ? 26.645 20.633 -1.050 1.00 88.56 71 PHE A N 1
ATOM 599 C CA . PHE A 1 71 ? 25.273 21.142 -0.964 1.00 88.56 71 PHE A CA 1
ATOM 600 C C . PHE A 1 71 ? 24.979 21.911 0.334 1.00 88.56 71 PHE A C 1
ATOM 602 O O . PHE A 1 71 ? 23.966 22.610 0.409 1.00 88.56 71 PHE A O 1
ATOM 609 N N . ASN A 1 72 ? 25.846 21.797 1.345 1.00 90.50 72 ASN A N 1
ATOM 610 C CA . ASN A 1 72 ? 25.720 22.501 2.621 1.00 90.50 72 ASN A CA 1
ATOM 611 C C . ASN A 1 72 ? 26.671 23.697 2.730 1.00 90.50 72 ASN A C 1
ATOM 613 O O . ASN A 1 72 ? 26.723 24.330 3.789 1.00 90.50 72 ASN A O 1
ATOM 617 N N . TYR A 1 73 ? 27.387 24.029 1.650 1.00 91.44 73 TYR A N 1
ATOM 618 C CA . TYR A 1 73 ? 28.158 25.259 1.560 1.00 91.44 73 TYR A CA 1
ATOM 619 C C . TYR A 1 73 ? 27.236 26.467 1.767 1.00 91.44 73 TYR A C 1
ATOM 621 O O . TYR A 1 73 ? 26.105 26.497 1.270 1.00 91.44 73 TYR A O 1
ATOM 629 N N . LYS A 1 74 ? 27.712 27.450 2.534 1.00 89.88 74 LYS A N 1
ATOM 630 C CA . LYS A 1 74 ? 26.946 28.634 2.929 1.00 89.88 74 LYS A CA 1
ATOM 631 C C . LYS A 1 74 ? 27.580 29.887 2.352 1.00 89.88 74 LYS A C 1
ATOM 633 O O . LYS A 1 74 ? 28.798 30.036 2.413 1.00 89.88 74 LYS A O 1
ATOM 638 N N . ASP A 1 75 ? 26.745 30.789 1.849 1.00 85.56 75 ASP A N 1
ATOM 639 C CA . ASP A 1 75 ? 27.174 32.137 1.486 1.00 85.56 75 ASP A CA 1
ATOM 640 C C . ASP A 1 75 ? 27.492 32.989 2.735 1.00 85.56 75 ASP A C 1
ATOM 642 O O . ASP A 1 75 ? 27.326 32.569 3.885 1.00 85.56 75 ASP A O 1
ATOM 646 N N . ASN A 1 76 ? 27.903 34.237 2.505 1.00 84.75 76 ASN A N 1
ATOM 647 C CA . ASN A 1 76 ? 28.189 35.208 3.566 1.00 84.75 76 ASN A CA 1
ATOM 648 C C . ASN A 1 76 ? 26.958 35.573 4.424 1.00 84.75 76 ASN A C 1
ATOM 650 O O . ASN A 1 76 ? 27.108 36.190 5.475 1.00 84.75 76 ASN A O 1
ATOM 654 N N . GLN A 1 77 ? 25.748 35.219 3.984 1.00 83.44 77 GLN A N 1
ATOM 655 C CA . GLN A 1 77 ? 24.493 35.405 4.716 1.00 83.44 77 GLN A CA 1
ATOM 656 C C . GLN A 1 77 ? 24.062 34.127 5.460 1.00 83.44 77 GLN A C 1
ATOM 658 O O . GLN A 1 77 ? 23.042 34.132 6.147 1.00 83.44 77 GLN A O 1
ATOM 663 N N . GLY A 1 78 ? 24.824 33.034 5.345 1.00 85.19 78 GLY A N 1
ATOM 664 C CA . GLY A 1 78 ? 24.502 31.740 5.937 1.00 85.19 78 GLY A CA 1
ATOM 665 C C . GLY A 1 78 ? 23.519 30.889 5.123 1.00 85.19 78 GLY A C 1
ATOM 666 O O . GLY A 1 78 ? 23.102 29.838 5.618 1.00 85.19 78 GLY A O 1
ATOM 667 N N . ASN A 1 79 ? 23.153 31.300 3.904 1.00 88.25 79 ASN A N 1
ATOM 668 C CA . ASN A 1 79 ? 22.222 30.579 3.037 1.00 88.25 79 ASN A CA 1
ATOM 669 C C . ASN A 1 79 ? 22.935 29.451 2.286 1.00 88.25 79 ASN A C 1
ATOM 671 O O . ASN A 1 79 ? 23.999 29.645 1.700 1.00 88.25 79 ASN A O 1
ATOM 675 N N . THR A 1 80 ? 22.304 28.279 2.258 1.00 92.44 80 THR A N 1
ATOM 676 C CA . THR A 1 80 ? 22.691 27.149 1.400 1.00 92.44 80 THR A CA 1
ATOM 677 C C . THR A 1 80 ? 21.947 27.191 0.066 1.00 92.44 80 THR A C 1
ATOM 679 O O . THR A 1 80 ? 21.000 27.960 -0.107 1.00 92.44 80 THR A O 1
ATOM 682 N N . ALA A 1 81 ? 22.330 26.333 -0.884 1.00 90.62 81 ALA A N 1
ATOM 683 C CA . ALA A 1 81 ? 21.740 26.325 -2.225 1.00 90.62 81 ALA A CA 1
ATOM 684 C C . ALA A 1 81 ? 20.224 26.094 -2.210 1.00 90.62 81 ALA A C 1
ATOM 686 O O . ALA A 1 81 ? 19.479 26.778 -2.910 1.00 90.62 81 ALA A O 1
ATOM 687 N N . ILE A 1 82 ? 19.754 25.188 -1.348 1.00 91.81 82 ILE A N 1
ATOM 688 C CA . ILE A 1 82 ? 18.323 24.922 -1.177 1.00 91.81 82 ILE A CA 1
ATOM 689 C C . ILE A 1 82 ? 17.579 26.116 -0.560 1.00 91.81 82 ILE A C 1
ATOM 691 O O . ILE A 1 82 ? 16.459 26.423 -0.965 1.00 91.81 82 ILE A O 1
ATOM 695 N N . VAL A 1 83 ? 18.215 26.829 0.375 1.00 90.94 83 VAL A N 1
ATOM 696 C CA . VAL A 1 83 ? 17.657 28.036 1.001 1.00 90.94 83 VAL A CA 1
ATOM 697 C C . VAL A 1 83 ? 17.559 29.172 -0.015 1.00 90.94 83 VAL A C 1
ATOM 699 O O . VAL A 1 83 ? 16.527 29.835 -0.097 1.00 90.94 83 VAL A O 1
ATOM 702 N N . GLN A 1 84 ? 18.593 29.364 -0.835 1.00 89.62 84 GLN A N 1
ATOM 703 C CA . GLN A 1 84 ? 18.602 30.404 -1.858 1.00 89.62 84 GLN A CA 1
ATOM 704 C C . GLN A 1 84 ? 17.577 30.123 -2.966 1.00 89.62 84 GLN A C 1
ATOM 706 O O . GLN A 1 84 ? 16.894 31.04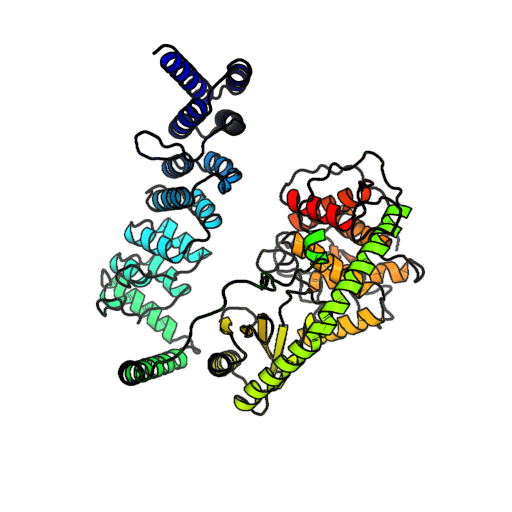8 -3.407 1.00 89.62 84 GLN A O 1
ATOM 711 N N . ALA A 1 85 ? 17.400 28.861 -3.372 1.00 90.25 85 ALA A N 1
ATOM 712 C CA . ALA A 1 85 ? 16.365 28.472 -4.333 1.00 90.25 85 ALA A CA 1
ATOM 713 C C . ALA A 1 85 ? 14.949 28.749 -3.793 1.00 90.25 85 ALA A C 1
ATOM 715 O O . ALA A 1 85 ? 14.110 29.291 -4.512 1.00 90.25 85 ALA A O 1
ATOM 716 N N . ALA A 1 86 ? 14.703 28.462 -2.509 1.00 89.94 86 ALA A N 1
ATOM 717 C CA . ALA A 1 86 ? 13.435 28.776 -1.850 1.00 89.94 86 ALA A CA 1
ATOM 718 C C . ALA A 1 86 ? 13.186 30.292 -1.729 1.00 89.94 86 ALA A C 1
ATOM 720 O O . ALA A 1 86 ? 12.082 30.762 -2.003 1.00 89.94 86 ALA A O 1
ATOM 721 N N . LYS A 1 87 ? 14.219 31.066 -1.371 1.00 87.44 87 LYS A N 1
ATOM 722 C CA . LYS A 1 87 ? 14.166 32.533 -1.239 1.00 87.44 87 LYS A CA 1
ATOM 723 C C . LYS A 1 87 ? 13.928 33.247 -2.573 1.00 87.44 87 LYS A C 1
ATOM 725 O O . LYS A 1 87 ? 13.283 34.287 -2.596 1.00 87.44 87 LYS A O 1
ATOM 730 N N . THR A 1 88 ? 14.461 32.705 -3.668 1.00 85.94 88 THR A N 1
ATOM 731 C CA . THR A 1 88 ? 14.374 33.295 -5.019 1.00 85.94 88 THR A CA 1
ATOM 732 C C . THR A 1 88 ? 13.208 32.771 -5.857 1.00 85.94 88 THR A C 1
ATOM 734 O O . THR A 1 88 ? 13.079 33.175 -7.006 1.00 85.94 88 THR A O 1
ATOM 737 N N . ALA A 1 89 ? 12.357 31.906 -5.297 1.00 86.25 89 ALA A N 1
ATOM 738 C CA . ALA A 1 89 ? 11.203 31.314 -5.978 1.00 86.25 89 ALA A CA 1
ATOM 739 C C . ALA A 1 89 ? 11.520 30.399 -7.183 1.00 86.25 89 ALA A C 1
ATOM 741 O O . ALA A 1 89 ? 10.657 30.156 -8.023 1.00 86.25 89 ALA A O 1
ATOM 742 N N . LYS A 1 90 ? 12.728 29.828 -7.261 1.00 86.31 90 LYS A N 1
ATOM 743 C CA . LYS A 1 90 ? 13.173 29.048 -8.431 1.00 86.31 90 LYS A CA 1
ATOM 744 C C . LYS A 1 90 ? 12.886 27.554 -8.300 1.00 86.31 90 LYS A C 1
ATOM 746 O O . LYS A 1 90 ? 13.763 26.765 -7.936 1.00 86.31 90 LYS A O 1
ATOM 751 N N . ILE A 1 91 ? 11.659 27.149 -8.633 1.00 87.88 91 ILE A N 1
ATOM 752 C CA . ILE A 1 91 ? 11.200 25.753 -8.516 1.00 87.88 91 ILE A CA 1
ATOM 753 C C . ILE A 1 91 ? 12.011 24.767 -9.372 1.00 87.88 91 ILE A C 1
ATOM 755 O O . ILE A 1 91 ? 12.354 23.684 -8.902 1.00 87.88 91 ILE A O 1
ATOM 759 N N . SER A 1 92 ? 12.385 25.143 -10.599 1.00 87.88 92 SER A N 1
ATOM 760 C CA . SER A 1 92 ? 13.143 24.272 -11.508 1.00 87.88 92 SER A CA 1
ATOM 761 C C . SER A 1 92 ? 14.501 23.893 -10.913 1.00 87.88 92 SER A C 1
ATOM 763 O O . SER A 1 92 ? 14.875 22.722 -10.894 1.00 87.88 92 SER A O 1
ATOM 765 N N . ILE A 1 93 ? 15.207 24.873 -10.342 1.00 88.12 93 ILE A N 1
ATOM 766 C CA . ILE A 1 93 ? 16.489 24.657 -9.664 1.00 88.12 93 ILE A CA 1
ATOM 767 C C . ILE A 1 93 ? 16.292 23.833 -8.388 1.00 88.12 93 ILE A C 1
ATOM 769 O O . ILE A 1 93 ? 17.064 22.911 -8.121 1.00 88.12 93 ILE A O 1
ATOM 773 N N . LEU A 1 94 ? 15.249 24.134 -7.610 1.00 90.25 94 LEU A N 1
ATOM 774 C CA . LEU A 1 94 ? 14.928 23.398 -6.390 1.00 90.25 94 LEU A CA 1
ATOM 775 C C . LEU A 1 94 ? 14.734 21.898 -6.673 1.00 90.25 94 LEU A C 1
ATOM 777 O O . LEU A 1 94 ? 15.322 21.068 -5.980 1.00 90.25 94 LEU A O 1
ATOM 781 N N . ASN A 1 95 ? 13.985 21.553 -7.724 1.00 90.00 95 ASN A N 1
ATOM 782 C CA . ASN A 1 95 ? 13.736 20.168 -8.133 1.00 90.00 95 ASN A CA 1
ATOM 783 C C . ASN A 1 95 ? 15.021 19.411 -8.501 1.00 90.00 95 ASN A C 1
ATOM 785 O O . ASN A 1 95 ? 15.133 18.222 -8.206 1.00 90.00 95 ASN A O 1
ATOM 789 N N . GLU A 1 96 ? 16.009 20.082 -9.096 1.00 89.69 96 GLU A N 1
ATOM 790 C CA . GLU A 1 96 ? 17.319 19.481 -9.376 1.00 89.69 96 GLU A CA 1
ATOM 791 C C . GLU A 1 96 ? 18.155 19.290 -8.103 1.00 89.69 96 GLU A C 1
ATOM 793 O O . GLU A 1 96 ? 18.740 18.225 -7.906 1.00 89.69 96 GLU A O 1
ATOM 798 N N . ILE A 1 97 ? 18.161 20.270 -7.191 1.00 90.00 97 ILE A N 1
ATOM 799 C CA . ILE A 1 97 ? 18.871 20.173 -5.903 1.00 90.00 97 ILE A CA 1
ATOM 800 C C . ILE A 1 97 ? 18.324 19.009 -5.063 1.00 90.00 97 ILE A C 1
ATOM 802 O O . ILE A 1 97 ? 19.084 18.248 -4.463 1.00 90.00 97 ILE A O 1
ATOM 806 N N . ILE A 1 98 ? 17.003 18.828 -5.051 1.00 89.81 98 ILE A N 1
ATOM 807 C CA . ILE A 1 98 ? 16.317 17.792 -4.267 1.00 89.81 98 ILE A CA 1
ATOM 808 C C . ILE A 1 98 ? 16.690 16.371 -4.696 1.00 89.81 98 ILE A C 1
ATOM 810 O O . ILE A 1 98 ? 16.660 15.462 -3.861 1.00 89.81 98 ILE A O 1
ATOM 814 N N . LYS A 1 99 ? 17.099 16.150 -5.953 1.00 89.50 99 LYS A N 1
ATOM 815 C CA . LYS A 1 99 ? 17.610 14.837 -6.394 1.00 89.50 99 LYS A CA 1
ATOM 816 C C . LYS A 1 99 ? 18.793 14.370 -5.540 1.00 89.50 99 LYS A C 1
ATOM 818 O O . LYS A 1 99 ? 19.005 13.171 -5.392 1.00 89.50 99 LYS A O 1
ATOM 823 N N . TYR A 1 100 ? 19.508 15.308 -4.917 1.00 88.81 100 TYR A N 1
ATOM 824 C CA . TYR A 1 100 ? 20.634 15.069 -4.020 1.00 88.81 100 TYR A CA 1
ATOM 825 C C . TYR A 1 100 ? 20.279 15.244 -2.532 1.00 88.81 100 TYR A C 1
ATOM 827 O O . TYR A 1 100 ? 21.177 15.451 -1.718 1.00 88.81 100 TYR A O 1
ATOM 835 N N . LYS A 1 101 ? 18.997 15.138 -2.143 1.00 85.00 101 LYS A N 1
ATOM 836 C CA . LYS A 1 101 ? 18.503 15.379 -0.767 1.00 85.00 101 LYS A CA 1
ATOM 837 C C . LYS A 1 101 ? 19.265 14.651 0.346 1.00 85.00 101 LYS A C 1
ATOM 839 O O . LYS A 1 101 ? 19.366 15.185 1.441 1.00 85.00 101 LYS A O 1
ATOM 844 N N . GLU A 1 102 ? 19.823 13.469 0.080 1.00 85.44 102 GLU A N 1
ATOM 845 C CA . GLU A 1 102 ? 20.613 12.696 1.057 1.00 85.44 102 GLU A CA 1
ATOM 846 C C . GLU A 1 102 ? 21.920 13.397 1.456 1.00 85.44 102 GLU A C 1
ATOM 848 O O . GLU A 1 102 ? 22.459 13.148 2.530 1.00 85.44 102 GLU A O 1
ATOM 853 N N . LYS A 1 103 ? 22.416 14.303 0.605 1.00 86.94 103 LYS A N 1
ATOM 854 C CA . LYS A 1 103 ? 23.606 15.122 0.855 1.00 86.94 103 LYS A CA 1
ATOM 855 C C . LYS A 1 103 ? 23.279 16.444 1.558 1.00 86.94 103 LYS A C 1
ATOM 857 O O . LYS A 1 103 ? 24.203 17.182 1.887 1.00 86.94 103 LYS A O 1
ATOM 862 N N . ILE A 1 104 ? 22.001 16.764 1.772 1.00 87.69 104 ILE A N 1
ATOM 863 C CA . ILE A 1 104 ? 21.544 18.033 2.355 1.00 87.69 104 ILE A CA 1
ATOM 864 C C . ILE A 1 104 ? 21.178 17.812 3.822 1.00 87.69 104 ILE A C 1
ATOM 866 O O . ILE A 1 104 ? 20.409 16.916 4.164 1.00 87.69 104 ILE A O 1
ATOM 870 N N . GLU A 1 105 ? 21.686 18.663 4.709 1.00 87.44 105 GLU A N 1
ATOM 871 C CA . GLU A 1 105 ? 21.319 18.614 6.120 1.00 87.44 105 GLU A CA 1
ATOM 872 C C . GLU A 1 105 ? 19.821 18.917 6.311 1.00 87.44 105 GLU A C 1
ATOM 874 O O . GLU A 1 105 ? 19.298 19.931 5.842 1.00 87.44 105 GLU A O 1
ATOM 879 N N . THR A 1 106 ? 19.123 18.099 7.101 1.00 84.12 106 THR A N 1
ATOM 880 C CA . THR A 1 106 ? 17.677 18.253 7.362 1.00 84.12 106 THR A CA 1
ATOM 881 C C . THR A 1 106 ? 17.304 19.630 7.923 1.00 84.12 106 THR A C 1
ATOM 883 O O . THR A 1 106 ? 16.239 20.157 7.604 1.00 84.12 106 THR A O 1
ATOM 886 N N . LYS A 1 107 ? 18.187 20.259 8.712 1.00 86.44 107 LYS A N 1
ATOM 887 C CA . LYS A 1 107 ? 18.000 21.629 9.226 1.00 86.44 107 LYS A CA 1
ATOM 888 C C . LYS A 1 107 ? 17.955 22.688 8.114 1.00 86.44 107 LYS A C 1
ATOM 890 O O . LYS A 1 107 ? 17.240 23.672 8.261 1.00 86.44 107 LYS A O 1
ATOM 895 N N . GLN A 1 108 ? 18.659 22.477 6.999 1.00 87.88 108 GLN A N 1
ATOM 896 C CA . GLN A 1 108 ? 18.640 23.389 5.850 1.00 87.88 108 GLN A CA 1
ATOM 897 C C . GLN A 1 108 ? 17.339 23.259 5.063 1.00 87.88 108 GLN A C 1
ATOM 899 O O . GLN A 1 108 ? 16.761 24.265 4.667 1.00 87.88 108 GLN A O 1
ATOM 904 N N . ILE A 1 109 ? 16.824 22.035 4.920 1.00 86.88 109 ILE A N 1
ATOM 905 C CA . ILE A 1 109 ? 15.512 21.786 4.307 1.00 86.88 109 ILE A CA 1
ATOM 906 C C . ILE A 1 109 ? 14.403 22.453 5.141 1.00 86.88 109 ILE A C 1
ATOM 908 O O . ILE A 1 109 ? 13.527 23.114 4.586 1.00 86.88 109 ILE A O 1
ATOM 912 N N . LYS A 1 110 ? 14.478 22.351 6.479 1.00 85.75 110 LYS A N 1
ATOM 913 C CA . LYS A 1 110 ? 13.572 23.061 7.405 1.00 85.75 110 LYS A CA 1
ATOM 914 C C . LYS A 1 110 ? 13.620 24.573 7.216 1.00 85.75 110 LYS A C 1
ATOM 916 O O . LYS A 1 110 ? 12.574 25.203 7.106 1.00 85.75 110 LYS A O 1
ATOM 921 N N . LEU A 1 111 ? 14.825 25.139 7.170 1.00 87.75 111 LEU A N 1
ATOM 922 C CA . LEU A 1 111 ? 15.026 26.574 6.998 1.00 87.75 111 LEU A CA 1
ATOM 923 C C . LEU A 1 111 ? 14.501 27.063 5.640 1.00 87.75 111 LEU A C 1
ATOM 925 O O . LEU A 1 111 ? 13.818 28.081 5.584 1.00 87.75 111 LEU A O 1
ATOM 929 N N . ALA A 1 112 ? 14.760 26.318 4.563 1.00 88.44 112 ALA A N 1
ATOM 930 C CA . ALA A 1 112 ? 14.244 26.620 3.229 1.00 88.44 112 ALA A CA 1
ATOM 931 C C . ALA A 1 112 ? 12.707 26.611 3.199 1.00 88.44 112 ALA A C 1
ATOM 933 O O . ALA A 1 112 ? 12.098 27.518 2.635 1.00 88.44 112 ALA A O 1
ATOM 934 N N . LEU A 1 113 ? 12.078 25.630 3.856 1.00 87.88 113 LEU A N 1
ATOM 935 C CA . LEU A 1 113 ? 10.622 25.544 3.968 1.00 87.88 113 LEU A CA 1
ATOM 936 C C . LEU A 1 113 ? 10.048 26.713 4.779 1.00 87.88 113 LEU A C 1
ATOM 938 O O . LEU A 1 113 ? 9.074 27.335 4.361 1.00 87.88 113 LEU A O 1
ATOM 942 N N . ASP A 1 114 ? 10.671 27.047 5.909 1.00 85.31 114 ASP A N 1
ATOM 943 C CA . ASP A 1 114 ? 10.254 28.175 6.740 1.00 85.31 114 ASP A CA 1
ATOM 944 C C . ASP A 1 114 ? 10.363 29.512 5.988 1.00 85.31 114 ASP A C 1
ATOM 946 O O . ASP A 1 114 ? 9.487 30.362 6.149 1.00 85.31 114 ASP A O 1
ATOM 950 N N . ILE A 1 115 ? 11.391 29.697 5.154 1.00 86.56 115 ILE A N 1
ATOM 951 C CA . ILE A 1 115 ? 11.553 30.884 4.299 1.00 86.56 115 ILE A CA 1
ATOM 952 C C . ILE A 1 115 ? 10.501 30.908 3.187 1.00 86.56 115 ILE A C 1
ATOM 954 O O . ILE A 1 115 ? 9.895 31.950 2.955 1.00 86.56 115 ILE A O 1
ATOM 958 N N . ALA A 1 116 ? 10.234 29.771 2.538 1.00 87.50 116 ALA A N 1
ATOM 959 C CA . ALA A 1 116 ? 9.220 29.681 1.490 1.00 87.50 116 ALA A CA 1
ATOM 960 C C . ALA A 1 116 ? 7.813 30.017 2.015 1.00 87.50 116 ALA A C 1
ATOM 962 O O . ALA A 1 116 ? 7.079 30.755 1.366 1.00 87.50 116 ALA A O 1
ATOM 963 N N . ILE A 1 117 ? 7.459 29.540 3.215 1.00 84.31 117 ILE A N 1
ATOM 964 C CA . ILE A 1 117 ? 6.174 29.847 3.870 1.00 84.31 117 ILE A CA 1
ATOM 965 C C . ILE A 1 117 ? 6.080 31.330 4.257 1.00 84.31 117 ILE A C 1
ATOM 967 O O . ILE A 1 117 ? 5.010 31.933 4.164 1.00 84.31 117 ILE A O 1
ATOM 971 N N . GLN A 1 118 ? 7.192 31.911 4.715 1.00 80.69 118 GLN A N 1
ATOM 972 C CA . GLN A 1 118 ? 7.271 33.316 5.123 1.00 80.69 118 GLN A CA 1
ATOM 973 C C . GLN A 1 118 ? 7.349 34.293 3.947 1.00 80.69 118 GLN A C 1
ATOM 975 O O . GLN A 1 118 ? 7.220 35.494 4.169 1.00 80.69 118 GLN A O 1
ATOM 980 N N . SER A 1 119 ? 7.559 33.802 2.726 1.00 80.50 119 SER A N 1
ATOM 981 C CA . SER A 1 119 ? 7.592 34.640 1.533 1.00 80.50 119 SER A CA 1
ATOM 982 C C . SER A 1 119 ? 6.218 35.251 1.256 1.00 80.50 119 SER A C 1
ATOM 984 O O . SER A 1 119 ? 5.192 34.578 1.357 1.00 80.50 119 SER A O 1
ATOM 986 N N . GLU A 1 120 ? 6.201 36.523 0.861 1.00 69.44 120 GLU A N 1
ATOM 987 C CA . GLU A 1 120 ? 4.997 37.210 0.370 1.00 69.44 120 GLU A CA 1
ATOM 988 C C . GLU A 1 120 ? 4.615 36.771 -1.057 1.00 69.44 120 GLU A C 1
ATOM 990 O O . GLU A 1 120 ? 3.527 37.078 -1.544 1.00 69.44 120 GLU A O 1
ATOM 995 N N . GLN A 1 121 ? 5.501 36.037 -1.736 1.00 72.81 121 GLN A N 1
ATOM 996 C CA . GLN A 1 121 ? 5.270 35.498 -3.075 1.00 72.81 121 GLN A CA 1
ATOM 997 C C . GLN A 1 121 ? 4.431 34.207 -3.020 1.00 72.81 121 GLN A C 1
ATOM 999 O O . GLN A 1 121 ? 4.541 33.420 -2.077 1.00 72.81 121 GLN A O 1
ATOM 1004 N N . ASP A 1 122 ? 3.607 33.957 -4.047 1.00 71.75 122 ASP A N 1
ATOM 1005 C CA . ASP A 1 122 ? 2.796 32.731 -4.181 1.00 71.75 122 ASP A CA 1
ATOM 1006 C C . ASP A 1 122 ? 3.669 31.542 -4.614 1.00 71.75 122 ASP A C 1
ATOM 1008 O O . ASP A 1 122 ? 3.595 31.054 -5.738 1.00 71.75 122 ASP A O 1
ATOM 1012 N N . ASN A 1 123 ? 4.530 31.088 -3.704 1.00 79.75 123 ASN A N 1
ATOM 1013 C CA . ASN A 1 123 ? 5.517 30.036 -3.949 1.00 79.75 123 ASN A CA 1
ATOM 1014 C C . ASN A 1 123 ? 5.019 28.674 -3.454 1.00 79.75 123 ASN A C 1
ATOM 1016 O O . ASN A 1 123 ? 5.767 27.907 -2.839 1.00 79.75 123 ASN A O 1
ATOM 1020 N N . TRP A 1 124 ? 3.740 28.372 -3.693 1.00 85.31 124 TRP A N 1
ATOM 1021 C CA . TRP A 1 124 ? 3.138 27.120 -3.238 1.00 85.31 124 TRP A CA 1
ATOM 1022 C C . TRP A 1 124 ? 3.891 25.890 -3.746 1.00 85.31 124 TRP A C 1
ATOM 1024 O O . TRP A 1 124 ? 4.105 24.966 -2.972 1.00 85.31 124 TRP A O 1
ATOM 1034 N N . ASP A 1 125 ? 4.345 25.891 -4.998 1.00 86.88 125 ASP A N 1
ATOM 1035 C CA . ASP A 1 125 ? 5.018 24.728 -5.586 1.00 86.88 125 ASP A CA 1
ATOM 1036 C C . ASP A 1 125 ? 6.320 24.387 -4.845 1.00 86.88 125 ASP A C 1
ATOM 1038 O O . ASP A 1 125 ? 6.650 23.218 -4.646 1.00 86.88 125 ASP A O 1
ATOM 1042 N N . ILE A 1 126 ? 7.026 25.405 -4.342 1.00 88.00 126 ILE A N 1
ATOM 1043 C CA . ILE A 1 126 ? 8.215 25.241 -3.494 1.00 88.00 126 ILE A CA 1
ATOM 1044 C C . ILE A 1 126 ? 7.828 24.692 -2.125 1.00 88.00 126 ILE A C 1
ATOM 1046 O O . ILE A 1 126 ? 8.456 23.750 -1.641 1.00 88.00 126 ILE A O 1
ATOM 1050 N N . VAL A 1 127 ? 6.792 25.265 -1.505 1.00 87.06 127 VAL A N 1
ATOM 1051 C CA . VAL A 1 127 ? 6.287 24.821 -0.198 1.00 87.06 127 VAL A CA 1
ATOM 1052 C C . VAL A 1 127 ? 5.826 23.366 -0.270 1.00 87.06 127 VAL A C 1
ATOM 1054 O O . VAL A 1 127 ? 6.206 22.564 0.579 1.00 87.06 127 VAL A O 1
ATOM 1057 N N . GLU A 1 128 ? 5.068 22.996 -1.300 1.00 87.25 128 GLU A N 1
ATOM 1058 C CA . GLU A 1 128 ? 4.603 21.633 -1.535 1.00 87.25 128 GLU A CA 1
ATOM 1059 C C . GLU A 1 128 ? 5.770 20.668 -1.727 1.00 87.25 128 GLU A C 1
ATOM 1061 O O . GLU A 1 128 ? 5.829 19.638 -1.053 1.00 87.25 128 GLU A O 1
ATOM 1066 N N . THR A 1 129 ? 6.716 21.019 -2.596 1.00 87.69 129 THR A N 1
ATOM 1067 C CA . THR A 1 129 ? 7.872 20.169 -2.878 1.00 87.69 129 THR A CA 1
ATOM 1068 C C . THR A 1 129 ? 8.701 19.937 -1.611 1.00 87.69 129 THR A C 1
ATOM 1070 O O . THR A 1 129 ? 9.061 18.802 -1.298 1.00 87.69 129 THR A O 1
ATOM 1073 N N . LEU A 1 130 ? 8.954 20.984 -0.819 1.00 87.00 130 LEU A N 1
ATOM 1074 C CA . LEU A 1 130 ? 9.691 20.870 0.442 1.00 87.00 130 LEU A CA 1
ATOM 1075 C C . LEU A 1 130 ? 8.910 20.083 1.511 1.00 87.00 130 LEU A C 1
ATOM 1077 O O . LEU A 1 130 ? 9.517 19.265 2.202 1.00 87.00 130 LEU A O 1
ATOM 1081 N N . LEU A 1 131 ? 7.584 20.256 1.612 1.00 83.56 131 LEU A N 1
ATOM 1082 C CA . LEU A 1 131 ? 6.711 19.498 2.528 1.00 83.56 131 LEU A CA 1
ATOM 1083 C C . LEU A 1 131 ? 6.632 18.001 2.200 1.00 83.56 131 LEU A C 1
ATOM 1085 O O . LEU A 1 131 ? 6.424 17.188 3.099 1.00 83.56 131 LEU A O 1
ATOM 1089 N N . GLN A 1 132 ? 6.778 17.613 0.931 1.00 81.00 132 GLN A N 1
ATOM 1090 C CA . GLN A 1 132 ? 6.820 16.199 0.535 1.00 81.00 132 GLN A CA 1
ATOM 1091 C C . GLN A 1 132 ? 8.119 15.508 0.974 1.00 81.00 132 GLN A C 1
ATOM 1093 O O . GLN A 1 132 ? 8.144 14.291 1.164 1.00 81.00 132 GLN A O 1
ATOM 1098 N N . ILE A 1 133 ? 9.201 16.273 1.132 1.00 77.75 133 ILE A N 1
ATOM 1099 C CA . ILE A 1 133 ? 10.532 15.758 1.479 1.00 77.75 133 ILE A CA 1
ATOM 1100 C C . ILE A 1 133 ? 10.737 15.749 2.988 1.00 77.75 133 ILE A C 1
ATOM 1102 O O . ILE A 1 133 ? 11.398 14.856 3.521 1.00 77.75 133 ILE A O 1
ATOM 1106 N N . THR A 1 134 ? 10.193 16.744 3.687 1.00 67.31 134 THR A N 1
ATOM 1107 C CA . THR A 1 134 ? 10.280 16.821 5.137 1.00 67.31 134 THR A CA 1
ATOM 1108 C C . THR A 1 134 ? 9.254 15.881 5.768 1.00 67.31 134 THR A C 1
ATOM 1110 O O . THR A 1 134 ? 8.054 16.127 5.769 1.00 67.31 134 THR A O 1
ATOM 1113 N N . SER A 1 135 ? 9.714 14.797 6.393 1.00 58.78 135 SER A N 1
ATOM 1114 C CA . SER A 1 135 ? 8.892 13.929 7.255 1.00 58.78 135 SER A CA 1
ATOM 1115 C C . SER A 1 135 ? 8.474 14.612 8.574 1.00 58.78 135 SER A C 1
ATOM 1117 O O . SER A 1 135 ? 8.344 13.949 9.598 1.00 58.78 135 SER A O 1
ATOM 1119 N N . LEU A 1 136 ? 8.373 15.943 8.589 1.00 54.97 136 LEU A N 1
ATOM 1120 C CA . LEU A 1 136 ? 8.229 16.772 9.783 1.00 54.97 136 LEU A CA 1
ATOM 1121 C C . LEU A 1 136 ? 6.771 17.096 10.075 1.00 54.97 136 LEU A C 1
ATOM 1123 O O . LEU A 1 136 ? 5.922 17.022 9.188 1.00 54.97 136 LEU A O 1
ATOM 1127 N N . ASP A 1 137 ? 6.517 17.496 11.321 1.00 59.03 137 ASP A N 1
ATOM 1128 C CA . ASP A 1 137 ? 5.211 17.880 11.851 1.00 59.03 137 ASP A CA 1
ATOM 1129 C C . ASP A 1 137 ? 4.574 19.027 11.045 1.00 59.03 137 ASP A C 1
ATOM 1131 O O . ASP A 1 137 ? 4.685 20.213 11.362 1.00 59.03 137 ASP A O 1
ATOM 1135 N N . LYS A 1 138 ? 3.836 18.633 10.001 1.00 64.25 138 LYS A N 1
ATOM 1136 C CA . LYS A 1 138 ? 2.963 19.455 9.146 1.00 64.25 138 LYS A CA 1
ATOM 1137 C C . LYS A 1 138 ? 2.078 20.446 9.929 1.00 64.25 138 LYS A C 1
ATOM 1139 O O . LYS A 1 138 ? 1.921 21.569 9.443 1.00 64.25 138 LYS A O 1
ATOM 1144 N N . PRO A 1 139 ? 1.587 20.116 11.144 1.00 63.22 139 PRO A N 1
ATOM 1145 C CA . PRO A 1 139 ? 0.875 21.054 12.009 1.00 63.22 139 PRO A CA 1
ATOM 1146 C C . PRO A 1 139 ? 1.583 22.388 12.287 1.00 63.22 139 PRO A C 1
ATOM 1148 O O . PRO A 1 139 ? 0.952 23.445 12.271 1.00 63.22 139 PRO A O 1
ATOM 1151 N N . GLN A 1 140 ? 2.905 22.379 12.488 1.00 75.56 140 GLN A N 1
ATOM 1152 C CA . GLN A 1 140 ? 3.648 23.585 12.875 1.00 75.56 140 GLN A CA 1
ATOM 1153 C C . GLN A 1 140 ? 3.753 24.601 11.725 1.00 75.56 140 GLN A C 1
ATOM 1155 O O . GLN A 1 140 ? 3.823 25.812 11.943 1.00 75.56 140 GLN A O 1
ATOM 1160 N N . HIS A 1 141 ? 3.755 24.118 10.482 1.00 78.88 141 HIS A N 1
ATOM 1161 C CA . HIS A 1 141 ? 3.887 24.951 9.288 1.00 78.88 141 HIS A CA 1
ATOM 1162 C C . HIS A 1 141 ? 2.592 25.706 8.959 1.00 78.88 141 HIS A C 1
ATOM 1164 O O . HIS A 1 141 ? 2.653 26.870 8.554 1.00 78.88 141 HIS A O 1
ATOM 1170 N N . LEU A 1 142 ? 1.427 25.097 9.225 1.00 85.50 142 LEU A N 1
ATOM 1171 C CA . LEU A 1 142 ? 0.134 25.779 9.139 1.00 85.50 142 LEU A CA 1
ATOM 1172 C C . LEU A 1 142 ? 0.080 26.967 10.107 1.00 85.50 142 LEU A C 1
ATOM 1174 O O . LEU A 1 142 ? -0.181 28.095 9.692 1.00 85.50 142 LEU A O 1
ATOM 1178 N N . ILE A 1 143 ? 0.412 26.729 11.376 1.00 87.25 143 ILE A N 1
ATOM 1179 C CA . ILE A 1 143 ? 0.452 27.752 12.427 1.00 87.25 143 ILE A CA 1
ATOM 1180 C C . ILE A 1 143 ? 1.341 28.937 12.020 1.00 87.25 143 ILE A C 1
ATOM 1182 O O . ILE A 1 143 ? 0.896 30.087 12.054 1.00 87.25 143 ILE A O 1
ATOM 1186 N N . LYS A 1 144 ? 2.568 28.669 11.551 1.00 84.81 144 LYS A N 1
ATOM 1187 C CA . LYS A 1 144 ? 3.495 29.717 11.089 1.00 84.81 144 LYS A CA 1
ATOM 1188 C C . LYS A 1 144 ? 2.931 30.525 9.913 1.00 84.81 144 LYS A C 1
ATOM 1190 O O . LYS A 1 144 ? 3.040 31.751 9.918 1.00 84.81 144 LYS A O 1
ATOM 1195 N N . SER A 1 145 ? 2.309 29.868 8.927 1.00 85.94 145 SER A N 1
ATOM 1196 C CA . SER A 1 145 ? 1.709 30.553 7.768 1.00 85.94 145 SER A CA 1
ATOM 1197 C C . SER A 1 145 ? 0.575 31.507 8.175 1.00 85.94 145 SER A C 1
ATOM 1199 O O . SER A 1 145 ? 0.511 32.638 7.689 1.00 85.94 145 SER A O 1
ATOM 1201 N N . LEU A 1 146 ? -0.253 31.102 9.146 1.00 87.50 146 LEU A N 1
ATOM 1202 C CA . LEU A 1 146 ? -1.349 31.909 9.689 1.00 87.50 146 LEU A CA 1
ATOM 1203 C C . LEU A 1 146 ? -0.850 33.099 10.517 1.00 87.50 146 LEU A C 1
ATOM 1205 O O . LEU A 1 146 ? -1.380 34.204 10.390 1.00 87.50 146 LEU A O 1
ATOM 1209 N N . GLN A 1 147 ? 0.190 32.909 11.337 1.00 86.00 147 GLN A N 1
ATOM 1210 C CA . GLN A 1 147 ? 0.788 33.992 12.130 1.00 86.00 147 GLN A CA 1
ATOM 1211 C C . GLN A 1 147 ? 1.348 35.110 11.241 1.00 86.00 147 GLN A C 1
ATOM 1213 O O . GLN A 1 147 ? 1.190 36.294 11.564 1.00 86.00 147 GLN A O 1
ATOM 1218 N N . LYS A 1 148 ? 1.967 34.725 10.118 1.00 83.81 148 LYS A N 1
ATOM 1219 C CA . LYS A 1 148 ? 2.591 35.629 9.141 1.00 83.81 148 LYS A CA 1
ATOM 1220 C C . LYS A 1 148 ? 1.610 36.258 8.156 1.00 83.81 148 LYS A C 1
ATOM 1222 O O . LYS A 1 148 ? 1.969 37.233 7.513 1.00 83.81 148 LYS A O 1
ATOM 1227 N N . GLY A 1 149 ? 0.387 35.741 8.065 1.00 83.81 149 GLY A N 1
ATOM 1228 C CA . GLY A 1 149 ? -0.634 36.264 7.159 1.00 83.81 149 GLY A CA 1
ATOM 1229 C C . GLY A 1 149 ? -0.568 35.709 5.735 1.00 83.81 149 GLY A C 1
ATOM 1230 O O . GLY A 1 149 ? -1.210 36.245 4.838 1.00 83.81 149 GLY A O 1
ATOM 1231 N N . ASN A 1 150 ? 0.173 34.619 5.502 1.00 85.81 150 ASN A N 1
ATOM 1232 C CA . ASN A 1 150 ? 0.206 33.959 4.198 1.00 85.81 150 ASN A CA 1
ATOM 1233 C C . ASN A 1 150 ? -0.991 33.004 4.050 1.00 85.81 150 ASN A C 1
ATOM 1235 O O . ASN A 1 150 ? -0.861 31.777 4.084 1.00 85.81 150 ASN A O 1
ATOM 1239 N N . TYR A 1 151 ? -2.187 33.583 3.918 1.00 86.75 151 TYR A N 1
ATOM 1240 C CA . TYR A 1 151 ? -3.447 32.834 3.919 1.00 86.75 151 TYR A CA 1
ATOM 1241 C C . TYR A 1 151 ? -3.623 31.946 2.685 1.00 86.75 151 TYR A C 1
ATOM 1243 O O . TYR A 1 151 ? -4.232 30.887 2.783 1.00 86.75 151 TYR A O 1
ATOM 1251 N N . LYS A 1 152 ? -3.036 32.305 1.537 1.00 85.44 152 LYS A N 1
ATOM 1252 C CA . LYS A 1 152 ? -3.047 31.450 0.336 1.00 85.44 152 LYS A CA 1
ATOM 1253 C C . LYS A 1 152 ? -2.331 30.124 0.588 1.00 85.44 152 LYS A C 1
ATOM 1255 O O . LYS A 1 152 ? -2.878 29.063 0.297 1.00 85.44 152 LYS A O 1
ATOM 1260 N N . THR A 1 153 ? -1.137 30.187 1.175 1.00 85.31 153 THR A N 1
ATOM 1261 C CA . THR A 1 153 ? -0.377 28.993 1.561 1.00 85.31 153 THR A CA 1
ATOM 1262 C C . THR A 1 153 ? -1.106 28.222 2.657 1.00 85.31 153 THR A C 1
ATOM 1264 O O . THR A 1 153 ? -1.275 27.013 2.531 1.00 85.31 153 THR A O 1
ATOM 1267 N N . ALA A 1 154 ? -1.621 28.908 3.684 1.00 86.75 154 ALA A N 1
ATOM 1268 C CA . ALA A 1 154 ? -2.394 28.276 4.756 1.00 86.75 154 ALA A CA 1
ATOM 1269 C C . ALA A 1 154 ? -3.617 27.507 4.223 1.00 86.75 154 ALA A C 1
ATOM 1271 O O . ALA A 1 154 ? -3.852 26.370 4.619 1.00 86.75 154 ALA A O 1
ATOM 1272 N N . SER A 1 155 ? -4.351 28.100 3.278 1.00 87.62 155 SER A N 1
ATOM 1273 C CA . SER A 1 155 ? -5.515 27.503 2.618 1.00 87.62 155 SER A CA 1
ATOM 1274 C C . SER A 1 155 ? -5.163 26.191 1.910 1.00 87.62 155 SER A C 1
ATOM 1276 O O . SER A 1 155 ? -5.785 25.158 2.163 1.00 87.62 155 SER A O 1
ATOM 1278 N N . LYS A 1 156 ? -4.097 26.203 1.098 1.00 85.88 156 LYS A N 1
ATOM 1279 C CA . LYS A 1 156 ? -3.602 25.013 0.389 1.00 85.88 156 LYS A CA 1
ATOM 1280 C C . LYS A 1 156 ? -3.067 23.940 1.354 1.00 85.88 156 LYS A C 1
ATOM 1282 O O . LYS A 1 156 ? -3.252 22.747 1.108 1.00 85.88 156 LYS A O 1
ATOM 1287 N N . ILE A 1 157 ? -2.455 24.338 2.480 1.00 84.44 157 ILE A N 1
ATOM 1288 C CA . ILE A 1 157 ? -2.046 23.405 3.548 1.00 84.44 157 ILE A CA 1
ATOM 1289 C C . ILE A 1 157 ? -3.276 22.732 4.175 1.00 84.44 157 ILE A C 1
ATOM 1291 O O . ILE A 1 157 ? -3.286 21.507 4.291 1.00 84.44 157 ILE A O 1
ATOM 1295 N N . ILE A 1 158 ? -4.316 23.498 4.525 1.00 86.00 158 ILE A N 1
ATOM 1296 C CA . ILE A 1 158 ? -5.557 22.973 5.123 1.00 86.00 158 ILE A CA 1
ATOM 1297 C C . ILE A 1 158 ? -6.240 21.976 4.182 1.00 86.00 158 ILE A C 1
ATOM 1299 O O . ILE A 1 158 ? -6.680 20.908 4.614 1.00 86.00 158 ILE A O 1
ATOM 1303 N N . GLU A 1 159 ? -6.299 22.293 2.889 1.00 83.38 159 GLU A N 1
ATOM 1304 C CA . GLU A 1 159 ? -6.937 21.446 1.882 1.00 83.38 159 GLU A CA 1
ATOM 1305 C C . GLU A 1 159 ? -6.254 20.077 1.735 1.00 83.38 159 GLU A C 1
ATOM 1307 O O . GLU A 1 159 ? -6.942 19.047 1.705 1.00 83.38 159 GLU A O 1
ATOM 1312 N N . LYS A 1 160 ? -4.914 20.057 1.665 1.00 79.44 160 LYS A N 1
ATOM 1313 C CA . LYS A 1 160 ? -4.135 18.830 1.427 1.00 79.44 160 LYS A CA 1
ATOM 1314 C C . LYS A 1 160 ? -3.790 18.049 2.694 1.00 79.44 160 LYS A C 1
ATOM 1316 O O . LYS A 1 160 ? -3.681 16.826 2.627 1.00 79.44 160 LYS A O 1
ATOM 1321 N N . TYR A 1 161 ? -3.589 18.723 3.826 1.00 76.50 161 TYR A N 1
ATOM 1322 C CA . TYR A 1 161 ? -3.000 18.116 5.027 1.00 76.50 161 TYR A CA 1
ATOM 1323 C C . TYR A 1 161 ? -3.855 18.236 6.297 1.00 76.50 161 TYR A C 1
ATOM 1325 O O . TYR A 1 161 ? -3.502 17.619 7.300 1.00 76.50 161 TYR A O 1
ATOM 1333 N N . GLY A 1 162 ? -4.978 18.960 6.263 1.00 79.00 162 GLY A N 1
ATOM 1334 C CA . GLY A 1 162 ? -5.832 19.189 7.434 1.00 79.00 162 GLY A CA 1
ATOM 1335 C C . GLY A 1 162 ? -5.431 20.425 8.245 1.00 79.00 162 GLY A C 1
ATOM 1336 O O . GLY A 1 162 ? -4.511 21.155 7.879 1.00 79.00 162 GLY A O 1
ATOM 1337 N N . ALA A 1 163 ? -6.153 20.678 9.338 1.00 76.69 163 ALA A N 1
ATOM 1338 C CA . ALA A 1 163 ? -6.025 21.898 10.144 1.00 76.69 163 ALA A CA 1
ATOM 1339 C C . ALA A 1 163 ? -5.403 21.667 11.537 1.00 76.69 163 ALA A C 1
ATOM 1341 O O . ALA A 1 163 ? -5.371 22.585 12.362 1.00 76.69 163 ALA A O 1
ATOM 1342 N N . SER A 1 164 ? -4.897 20.456 11.784 1.00 73.69 164 SER A N 1
ATOM 1343 C CA . SER A 1 164 ? -4.371 20.055 13.086 1.00 73.69 164 SER A CA 1
ATOM 1344 C C . SER A 1 164 ? -3.103 20.819 13.443 1.00 73.69 164 SER A C 1
ATOM 1346 O O . SER A 1 164 ? -2.245 21.058 12.595 1.00 73.69 164 SER A O 1
ATOM 1348 N N . GLY A 1 165 ? -2.983 21.206 14.715 1.00 74.00 165 GLY A N 1
ATOM 1349 C CA . GLY A 1 165 ? -1.814 21.898 15.252 1.00 74.00 165 GLY A CA 1
ATOM 1350 C C . GLY A 1 165 ? -2.137 22.930 16.315 1.00 74.00 165 GLY A C 1
ATOM 1351 O O . GLY A 1 165 ? -3.242 23.472 16.358 1.00 74.00 165 GLY A O 1
ATOM 1352 N N . GLN A 1 166 ? -1.150 23.193 17.168 1.00 83.50 166 GLN A N 1
ATOM 1353 C CA . GLN A 1 166 ? -1.183 24.256 18.165 1.00 83.50 166 GLN A CA 1
ATOM 1354 C C . GLN A 1 166 ? 0.189 24.922 18.250 1.00 83.50 166 GLN A C 1
ATOM 1356 O O . GLN A 1 166 ? 1.207 24.265 18.029 1.00 83.50 166 GLN A O 1
ATOM 1361 N N . ASP A 1 167 ? 0.215 26.210 18.563 1.00 83.81 167 ASP A N 1
ATOM 1362 C CA . ASP A 1 167 ? 1.458 26.922 18.830 1.00 83.81 167 ASP A CA 1
ATOM 1363 C C . ASP A 1 167 ? 1.936 26.746 20.285 1.00 83.81 167 ASP A C 1
ATOM 1365 O O . ASP A 1 167 ? 1.356 26.008 21.087 1.00 83.81 167 ASP A O 1
ATOM 1369 N N . GLU A 1 168 ? 3.022 27.431 20.644 1.00 84.88 168 GLU A N 1
ATOM 1370 C CA . GLU A 1 168 ? 3.603 27.389 21.991 1.00 84.88 168 GLU A CA 1
ATOM 1371 C C . GLU A 1 168 ? 2.662 27.944 23.076 1.00 84.88 168 GLU A C 1
ATOM 1373 O O . GLU A 1 168 ? 2.802 27.593 24.252 1.00 84.88 168 GLU A O 1
ATOM 1378 N N . PHE A 1 169 ? 1.671 28.755 22.697 1.00 82.75 169 PHE A N 1
ATOM 1379 C CA . PHE A 1 169 ? 0.628 29.291 23.572 1.00 82.75 169 PHE A CA 1
ATOM 1380 C C . PHE A 1 169 ? -0.601 28.370 23.649 1.00 82.75 169 PHE A C 1
ATOM 1382 O O . PHE A 1 169 ? -1.533 28.637 24.406 1.00 82.75 169 PHE A O 1
ATOM 1389 N N . GLY A 1 170 ? -0.590 27.243 22.930 1.00 82.44 170 GLY A N 1
ATOM 1390 C CA . GLY A 1 170 ? -1.735 26.343 22.819 1.00 82.44 170 GLY A CA 1
ATOM 1391 C C . GLY A 1 170 ? -2.831 26.879 21.895 1.00 82.44 170 GLY A C 1
ATOM 1392 O O . GLY A 1 170 ? -3.935 26.334 21.897 1.00 82.44 170 GLY A O 1
ATOM 1393 N N . ASP A 1 171 ? -2.555 27.927 21.112 1.00 87.62 171 ASP A N 1
ATOM 1394 C CA . ASP A 1 171 ? -3.492 28.428 20.116 1.00 87.62 171 ASP A CA 1
ATOM 1395 C C . ASP A 1 171 ? -3.545 27.461 18.937 1.00 87.62 171 ASP A C 1
ATOM 1397 O O . ASP A 1 171 ? -2.548 27.198 18.261 1.00 87.62 171 ASP A O 1
ATOM 1401 N N . THR A 1 172 ? -4.739 26.949 18.659 1.00 89.06 172 THR A N 1
ATOM 1402 C CA . THR A 1 172 ? -4.997 26.162 17.447 1.00 89.06 172 THR A CA 1
ATOM 1403 C C . THR A 1 172 ? -5.017 27.053 16.204 1.00 89.06 172 THR A C 1
ATOM 1405 O O . THR A 1 172 ? -5.163 28.275 16.295 1.00 89.06 172 THR A O 1
ATOM 1408 N N . ALA A 1 173 ? -4.976 26.447 15.014 1.00 88.19 173 ALA A N 1
ATOM 1409 C CA . ALA A 1 173 ? -5.165 27.175 13.756 1.00 88.19 173 ALA A CA 1
ATOM 1410 C C . ALA A 1 173 ? -6.444 28.043 13.765 1.00 88.19 173 ALA A C 1
ATOM 1412 O O . ALA A 1 173 ? -6.435 29.161 13.247 1.00 88.19 173 ALA A O 1
ATOM 1413 N N . LEU A 1 174 ? -7.514 27.575 14.427 1.00 90.50 174 LEU A N 1
ATOM 1414 C CA . LEU A 1 174 ? -8.766 28.320 14.568 1.00 90.50 174 LEU A CA 1
ATOM 1415 C C . LEU A 1 174 ? -8.627 29.544 15.488 1.00 90.50 174 LEU A C 1
ATOM 1417 O O . LEU A 1 174 ? -9.186 30.587 15.163 1.00 90.50 174 LEU A O 1
ATOM 1421 N N . HIS A 1 175 ? -7.854 29.472 16.580 1.00 91.12 175 HIS A N 1
ATOM 1422 C CA . HIS A 1 175 ? -7.571 30.640 17.433 1.00 91.12 175 HIS A CA 1
ATOM 1423 C C . HIS A 1 175 ? -6.838 31.729 16.649 1.00 91.12 175 HIS A C 1
ATOM 1425 O O . HIS A 1 175 ? -7.225 32.896 16.680 1.00 91.12 175 HIS A O 1
ATOM 1431 N N . ILE A 1 176 ? -5.801 31.340 15.902 1.00 90.19 176 ILE A N 1
ATOM 1432 C CA . ILE A 1 176 ? -4.979 32.282 15.136 1.00 90.19 176 ILE A CA 1
ATOM 1433 C C . ILE A 1 176 ? -5.803 32.905 14.007 1.00 90.19 176 ILE A C 1
ATOM 1435 O O . ILE A 1 176 ? -5.790 34.124 13.851 1.00 90.19 176 ILE A O 1
ATOM 1439 N N . ALA A 1 177 ? -6.565 32.102 13.257 1.00 89.75 177 ALA A N 1
ATOM 1440 C CA . ALA A 1 177 ? -7.438 32.603 12.196 1.00 89.75 177 ALA A CA 1
ATOM 1441 C C . ALA A 1 177 ? -8.526 33.548 12.738 1.00 89.75 177 ALA A C 1
ATOM 1443 O O . ALA A 1 177 ? -8.781 34.592 12.138 1.00 89.75 177 ALA A O 1
ATOM 1444 N N . SER A 1 178 ? -9.097 33.235 13.907 1.00 91.25 178 SER A N 1
ATOM 1445 C CA . SER A 1 178 ? -10.091 34.080 14.586 1.00 91.25 178 SER A CA 1
ATOM 1446 C C . SER A 1 178 ? -9.489 35.414 15.028 1.00 91.25 178 SER A C 1
ATOM 1448 O O . SER A 1 178 ? -10.076 36.463 14.772 1.00 91.25 178 SER A O 1
ATOM 1450 N N . ARG A 1 179 ? -8.272 35.395 15.585 1.00 92.00 179 ARG A N 1
ATOM 1451 C CA . ARG A 1 179 ? -7.521 36.599 15.978 1.00 92.00 179 ARG A CA 1
ATOM 1452 C C . ARG A 1 179 ? -7.114 37.473 14.801 1.00 92.00 179 ARG A C 1
ATOM 1454 O O . ARG A 1 179 ? -7.004 38.685 14.945 1.00 92.00 179 ARG A O 1
ATOM 1461 N N . LYS A 1 180 ? -6.885 36.866 13.637 1.00 89.44 180 LYS A N 1
ATOM 1462 C CA . LYS A 1 180 ? -6.586 37.580 12.389 1.00 89.44 180 LYS A CA 1
ATOM 1463 C C . LYS A 1 180 ? -7.843 38.023 11.628 1.00 89.44 180 LYS A C 1
ATOM 1465 O O . LYS A 1 180 ? -7.727 38.880 10.764 1.00 89.44 180 LYS A O 1
ATOM 1470 N N . GLY A 1 181 ? -9.022 37.489 11.959 1.00 89.94 181 GLY A N 1
ATOM 1471 C CA . GLY A 1 181 ? -10.296 37.833 11.316 1.00 89.94 181 GLY A CA 1
ATOM 1472 C C . GLY A 1 181 ? -10.474 37.263 9.904 1.00 89.94 181 GLY A C 1
ATOM 1473 O O . GLY A 1 181 ? -11.256 37.797 9.116 1.00 89.94 181 GLY A O 1
ATOM 1474 N N . GLU A 1 182 ? -9.760 36.188 9.565 1.00 90.56 182 GLU A N 1
ATOM 1475 C CA . GLU A 1 182 ? -9.738 35.638 8.206 1.00 90.56 182 GLU A CA 1
ATOM 1476 C C . GLU A 1 182 ? -10.881 34.662 7.946 1.00 90.56 182 GLU A C 1
ATOM 1478 O O . GLU A 1 182 ? -10.771 33.448 8.130 1.00 90.56 182 GLU A O 1
ATOM 1483 N N . LEU A 1 183 ? -11.997 35.204 7.465 1.00 89.81 183 LEU A N 1
ATOM 1484 C CA . LEU A 1 183 ? -13.257 34.476 7.296 1.00 89.81 183 LEU A CA 1
ATOM 1485 C C . LEU A 1 183 ? -13.144 33.248 6.375 1.00 89.81 183 LEU A C 1
ATOM 1487 O O . LEU A 1 183 ? -13.778 32.227 6.634 1.00 89.81 183 LEU A O 1
ATOM 1491 N N . ILE A 1 184 ? -12.350 33.332 5.301 1.00 88.31 184 ILE A N 1
ATOM 1492 C CA . ILE A 1 184 ? -12.178 32.230 4.335 1.00 88.31 184 ILE A CA 1
ATOM 1493 C C . ILE A 1 184 ? -11.456 31.056 4.999 1.00 88.31 184 ILE A C 1
ATOM 1495 O O . ILE A 1 184 ? -11.904 29.914 4.902 1.00 88.31 184 ILE A O 1
ATOM 1499 N N . ILE A 1 185 ? -10.376 31.349 5.721 1.00 89.25 185 ILE A N 1
ATOM 1500 C CA . ILE A 1 185 ? -9.600 30.349 6.452 1.00 89.25 185 ILE A CA 1
ATOM 1501 C C . ILE A 1 185 ? -10.433 29.738 7.575 1.00 89.25 185 ILE A C 1
ATOM 1503 O O . ILE A 1 185 ? -10.418 28.524 7.738 1.00 89.25 185 ILE A O 1
ATOM 1507 N N . ILE A 1 186 ? -11.203 30.545 8.309 1.00 89.31 186 ILE A N 1
ATOM 1508 C CA . ILE A 1 186 ? -12.094 30.052 9.366 1.00 89.31 186 ILE A CA 1
ATOM 1509 C C . ILE A 1 186 ? -13.078 29.027 8.801 1.00 89.31 186 ILE A C 1
ATOM 1511 O O . ILE A 1 186 ? -13.164 27.928 9.343 1.00 89.31 186 ILE A O 1
ATOM 1515 N N . LYS A 1 187 ? -13.745 29.322 7.677 1.00 86.94 187 LYS A N 1
ATOM 1516 C CA . LYS A 1 187 ? -14.645 28.362 7.012 1.00 86.94 187 LYS A CA 1
ATOM 1517 C C . LYS A 1 187 ? -13.926 27.079 6.602 1.00 86.94 187 LYS A C 1
ATOM 1519 O O . LYS A 1 187 ? -14.422 25.988 6.862 1.00 86.94 187 LYS A O 1
ATOM 1524 N N . GLN A 1 188 ? -12.747 27.197 5.992 1.00 86.06 188 GLN A N 1
ATOM 1525 C CA . GLN A 1 188 ? -11.968 26.036 5.554 1.00 86.06 188 GLN A CA 1
ATOM 1526 C C . GLN A 1 188 ? -11.504 25.162 6.722 1.00 86.06 188 GLN A C 1
ATOM 1528 O O . GLN A 1 188 ? -11.573 23.937 6.628 1.00 86.06 188 GLN A O 1
ATOM 1533 N N . ILE A 1 189 ? -11.076 25.772 7.832 1.00 86.25 189 ILE A N 1
ATOM 1534 C CA . ILE A 1 189 ? -10.739 25.047 9.060 1.00 86.25 189 ILE A CA 1
ATOM 1535 C C . ILE A 1 189 ? -11.990 24.349 9.595 1.00 86.25 189 ILE A C 1
ATOM 1537 O O . ILE A 1 189 ? -11.943 23.143 9.805 1.00 86.25 189 ILE A O 1
ATOM 1541 N N . CYS A 1 190 ? -13.117 25.059 9.726 1.00 83.06 190 CYS A N 1
ATOM 1542 C CA . CYS A 1 190 ? -14.368 24.508 10.263 1.00 83.06 190 CYS A CA 1
ATOM 1543 C C . 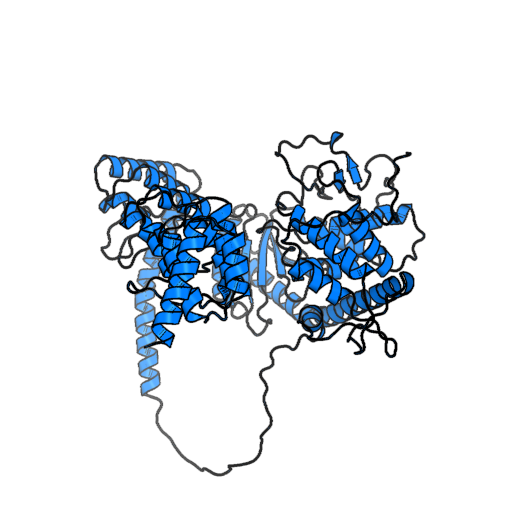CYS A 1 190 ? -14.907 23.320 9.448 1.00 83.06 190 CYS A C 1
ATOM 1545 O O . CYS A 1 190 ? -15.494 22.404 10.017 1.00 83.06 190 CYS A O 1
ATOM 1547 N N . GLN A 1 191 ? -14.666 23.292 8.134 1.00 78.94 191 GLN A N 1
ATOM 1548 C CA . GLN A 1 191 ? -15.027 22.169 7.260 1.00 78.94 191 GLN A CA 1
ATOM 1549 C C . GLN A 1 191 ? -14.145 20.925 7.451 1.00 78.94 191 GLN A C 1
ATOM 1551 O O . GLN A 1 191 ? -14.570 19.823 7.101 1.00 78.94 191 GLN A O 1
ATOM 1556 N N . ARG A 1 192 ? -12.916 21.082 7.959 1.00 72.69 192 ARG A N 1
ATOM 1557 C CA . ARG A 1 192 ? -11.928 19.997 8.088 1.00 72.69 192 ARG A CA 1
ATOM 1558 C C . ARG A 1 192 ? -11.760 19.512 9.528 1.00 72.69 192 ARG A C 1
ATOM 1560 O O . ARG A 1 192 ? -11.678 18.305 9.736 1.00 72.69 192 ARG A O 1
ATOM 1567 N N . GLU A 1 193 ? -11.725 20.413 10.510 1.00 68.81 193 GLU A N 1
ATOM 1568 C CA . GLU A 1 193 ? -11.531 20.107 11.934 1.00 68.81 193 GLU A CA 1
ATOM 1569 C C . GLU A 1 193 ? -12.301 21.084 12.841 1.00 68.81 193 GLU A C 1
ATOM 1571 O O . GLU A 1 193 ? -12.321 22.292 12.610 1.00 68.81 193 GLU A O 1
ATOM 1576 N N . CYS A 1 194 ? -12.920 20.580 13.917 1.00 64.75 194 CYS A N 1
ATOM 1577 C CA . CYS A 1 194 ? -13.840 21.366 14.749 1.00 64.75 194 CYS A CA 1
ATOM 1578 C C . CYS A 1 194 ? -13.382 21.426 16.213 1.00 64.75 194 CYS A C 1
ATOM 1580 O O . CYS A 1 194 ? -13.722 20.564 17.022 1.00 64.75 194 CYS A O 1
ATOM 1582 N N . LEU A 1 195 ? -12.630 22.475 16.558 1.00 74.50 195 LEU A N 1
ATOM 1583 C CA . LEU A 1 195 ? -12.125 22.747 17.911 1.00 74.50 195 LEU A CA 1
ATOM 1584 C C . LEU A 1 195 ? -12.682 24.067 18.482 1.00 74.50 195 LEU A C 1
ATOM 1586 O O . LEU A 1 195 ? -11.953 24.822 19.121 1.00 74.50 195 LEU A O 1
ATOM 1590 N N . PHE A 1 196 ? -13.975 24.341 18.267 1.00 77.31 196 PHE A N 1
ATOM 1591 C CA . PHE A 1 196 ? -14.659 25.574 18.708 1.00 77.31 196 PHE A CA 1
ATOM 1592 C C . PHE A 1 196 ? -14.573 25.835 20.218 1.00 77.31 196 PHE A C 1
ATOM 1594 O O . PHE A 1 196 ? -14.603 26.980 20.647 1.00 77.31 196 PHE A O 1
ATOM 1601 N N . GLN A 1 197 ? -14.440 24.771 21.013 1.00 80.94 197 GLN A N 1
ATOM 1602 C CA . GLN A 1 197 ? -14.421 24.819 22.479 1.00 80.94 197 GLN A CA 1
ATOM 1603 C C . GLN A 1 197 ? -13.043 24.495 23.074 1.00 80.94 197 GLN A C 1
ATOM 1605 O O . GLN A 1 197 ? -12.894 24.376 24.292 1.00 80.94 197 GLN A O 1
ATOM 1610 N N . LYS A 1 198 ? -12.016 24.303 22.233 1.00 82.62 198 LYS A N 1
ATOM 1611 C CA . LYS A 1 198 ? -10.664 24.037 22.730 1.00 82.62 198 LYS A CA 1
ATOM 1612 C C . LYS A 1 198 ? -10.120 25.323 23.336 1.00 82.62 198 LYS A C 1
ATOM 1614 O O . LYS A 1 198 ? -10.118 26.345 22.666 1.00 82.62 198 LYS A O 1
ATOM 1619 N N . LYS A 1 199 ? -9.648 25.247 24.576 1.00 85.19 199 LYS A N 1
ATOM 1620 C CA . LYS A 1 199 ? -9.007 26.367 25.260 1.00 85.19 199 LYS A CA 1
ATOM 1621 C C . LYS A 1 199 ? -7.505 26.381 24.999 1.00 85.19 199 LYS A C 1
ATOM 1623 O O . LYS A 1 199 ? -6.874 25.320 25.045 1.00 85.19 199 LYS A O 1
ATOM 1628 N N . ASN A 1 200 ? -6.953 27.564 24.755 1.00 86.31 200 ASN A N 1
ATOM 1629 C CA . ASN A 1 200 ? -5.508 27.796 24.769 1.00 86.31 200 ASN A CA 1
ATOM 1630 C C . ASN A 1 200 ? -4.964 27.845 26.217 1.00 86.31 200 ASN A C 1
ATOM 1632 O O . ASN A 1 200 ? -5.716 27.688 27.184 1.00 86.31 200 ASN A O 1
ATOM 1636 N N . LYS A 1 201 ? -3.654 28.075 26.400 1.00 90.31 201 LYS A N 1
ATOM 1637 C CA . LYS A 1 201 ? -3.034 28.158 27.742 1.00 90.31 201 LYS A CA 1
ATOM 1638 C C . LYS A 1 201 ? -3.550 29.335 28.581 1.00 90.31 201 LYS A C 1
ATOM 1640 O O . LYS A 1 201 ? -3.383 29.332 29.796 1.00 90.31 201 LYS A O 1
ATOM 1645 N N . GLN A 1 202 ? -4.186 30.322 27.955 1.00 87.31 202 GLN A N 1
ATOM 1646 C CA . GLN A 1 202 ? -4.848 31.455 28.601 1.00 87.31 202 GLN A CA 1
ATOM 1647 C C . GLN A 1 202 ? -6.333 31.183 28.901 1.00 87.31 202 GLN A C 1
ATOM 1649 O O . GLN A 1 202 ? -7.053 32.098 29.291 1.00 87.31 202 GLN A O 1
ATOM 1654 N N . ASN A 1 203 ? -6.801 29.938 28.751 1.00 85.12 203 ASN A N 1
ATOM 1655 C CA . ASN A 1 203 ? -8.193 29.525 28.943 1.00 85.12 203 ASN A CA 1
ATOM 1656 C C . ASN A 1 203 ? -9.212 30.172 27.986 1.00 85.12 203 ASN A C 1
ATOM 1658 O O . ASN A 1 203 ? -10.413 30.105 28.250 1.00 85.12 203 ASN A O 1
ATOM 1662 N N . GLN A 1 204 ? -8.756 30.742 26.871 1.00 87.06 204 GLN A N 1
ATOM 1663 C CA . GLN A 1 204 ? -9.600 31.380 25.861 1.00 87.06 204 GLN A CA 1
ATOM 1664 C C . GLN A 1 204 ? -9.987 30.372 24.780 1.00 87.06 204 GLN A C 1
ATOM 1666 O O . GLN A 1 204 ? -9.148 29.563 24.383 1.00 87.06 204 GLN A O 1
ATOM 1671 N N . ILE A 1 205 ? -11.230 30.426 24.298 1.00 89.19 205 ILE A N 1
ATOM 1672 C CA . ILE A 1 205 ? -11.677 29.684 23.106 1.00 89.19 205 ILE A CA 1
ATOM 1673 C C . ILE A 1 205 ? -11.498 30.535 21.832 1.00 89.19 205 ILE A C 1
ATOM 1675 O O . ILE A 1 205 ? -11.356 31.757 21.928 1.00 89.19 205 ILE A O 1
ATOM 1679 N N . PRO A 1 206 ? -11.558 29.956 20.613 1.00 87.44 206 PRO A N 1
ATOM 1680 C CA . PRO A 1 206 ? -11.449 30.719 19.368 1.00 87.44 206 PRO A CA 1
ATOM 1681 C C . PRO A 1 206 ? -12.423 31.902 19.260 1.00 87.44 206 PRO A C 1
ATOM 1683 O O . PRO A 1 206 ? -12.074 32.935 18.690 1.00 87.44 206 PRO A O 1
ATOM 1686 N N . LEU A 1 207 ? -13.618 31.782 19.849 1.00 89.56 207 LEU A N 1
ATOM 1687 C CA . LEU A 1 207 ? -14.609 32.859 19.895 1.00 89.56 207 LEU A CA 1
ATOM 1688 C C . LEU A 1 207 ? -14.153 34.056 20.750 1.00 89.56 207 LEU A C 1
ATOM 1690 O O . LEU A 1 207 ? -14.458 35.200 20.408 1.00 89.56 207 LEU A O 1
ATOM 1694 N N . ASP A 1 208 ? -13.401 33.812 21.826 1.00 89.00 208 ASP A N 1
ATOM 1695 C CA . ASP A 1 208 ? -12.905 34.854 22.737 1.00 89.00 208 ASP A CA 1
ATOM 1696 C C . ASP A 1 208 ? -11.791 35.684 22.101 1.00 89.00 208 ASP A C 1
ATOM 1698 O O . ASP A 1 208 ? -11.623 36.859 22.419 1.00 89.00 208 ASP A O 1
ATOM 1702 N N . VAL A 1 209 ? -11.030 35.076 21.190 1.00 89.50 209 VAL A N 1
ATOM 1703 C CA . VAL A 1 209 ? -9.919 35.728 20.485 1.00 89.50 209 VAL A CA 1
ATOM 1704 C C . VAL A 1 209 ? -10.335 36.308 19.132 1.00 89.50 209 VAL A C 1
ATOM 1706 O O . VAL A 1 209 ? -9.472 36.764 18.389 1.00 89.50 209 VAL A O 1
ATOM 1709 N N . ALA A 1 210 ? -11.624 36.287 18.784 1.00 90.88 210 ALA A N 1
ATOM 1710 C CA . ALA A 1 210 ? -12.126 36.763 17.499 1.00 90.88 210 ALA A CA 1
ATOM 1711 C C . ALA A 1 210 ? -11.891 38.272 17.292 1.00 90.88 210 ALA A C 1
ATOM 1713 O O . ALA A 1 210 ? -12.207 39.084 18.158 1.00 90.88 210 ALA A O 1
ATOM 1714 N N . LEU A 1 211 ? -11.383 38.650 16.112 1.00 89.75 211 LEU A N 1
ATOM 1715 C CA . LEU A 1 211 ? -10.989 40.029 15.795 1.00 89.75 211 LEU A CA 1
ATOM 1716 C C . LEU A 1 211 ? -12.158 41.030 15.826 1.00 89.75 211 LEU A C 1
ATOM 1718 O O . LEU A 1 211 ? -11.982 42.173 16.237 1.00 89.75 211 LEU A O 1
ATOM 1722 N N . ASN A 1 212 ? -13.327 40.636 15.314 1.00 89.31 212 ASN A N 1
ATOM 1723 C CA . ASN A 1 212 ? -14.489 41.512 15.154 1.00 89.31 212 ASN A CA 1
ATOM 1724 C C . ASN A 1 212 ? -15.814 40.738 15.245 1.00 89.31 212 ASN A C 1
ATOM 1726 O O . ASN A 1 212 ? -15.835 39.509 15.138 1.00 89.31 212 ASN A O 1
ATOM 1730 N N . GLU A 1 213 ? -16.926 41.467 15.382 1.00 87.12 213 GLU A N 1
ATOM 1731 C CA . GLU A 1 213 ? -18.278 40.885 15.461 1.00 87.12 213 GLU A CA 1
ATOM 1732 C C . GLU A 1 213 ? -18.610 39.992 14.261 1.00 87.12 213 GLU A C 1
ATOM 1734 O O . GLU A 1 213 ? -19.148 38.907 14.432 1.00 87.12 213 GLU A O 1
ATOM 1739 N N . LYS A 1 214 ? -18.167 40.350 13.051 1.00 89.12 214 LYS A N 1
ATOM 1740 C CA . LYS A 1 214 ? -18.359 39.520 11.849 1.00 89.12 214 LYS A CA 1
ATOM 1741 C C . LYS A 1 214 ? -17.685 38.143 11.958 1.00 89.12 214 LYS A C 1
ATOM 1743 O O . LYS A 1 214 ? -18.208 37.143 11.472 1.00 89.12 214 LYS A O 1
ATOM 1748 N N . THR A 1 215 ? -16.513 38.084 12.585 1.00 87.44 215 THR A N 1
ATOM 1749 C CA . THR A 1 215 ? -15.782 36.836 12.845 1.00 87.44 215 THR A CA 1
ATOM 1750 C C . THR A 1 215 ? -16.483 36.020 13.928 1.00 87.44 215 THR A C 1
ATOM 1752 O O . THR A 1 215 ? -16.599 34.803 13.796 1.00 87.44 215 THR A O 1
ATOM 1755 N N . ARG A 1 216 ? -17.001 36.690 14.966 1.00 86.31 216 ARG A N 1
ATOM 1756 C CA . ARG A 1 216 ? -17.792 36.064 16.036 1.00 86.31 216 ARG A CA 1
ATOM 1757 C C . ARG A 1 216 ? -19.077 35.453 15.488 1.00 86.31 216 ARG A C 1
ATOM 1759 O O . ARG A 1 216 ? -19.338 34.281 15.734 1.00 86.31 216 ARG A O 1
ATOM 1766 N N . GLU A 1 217 ? -19.825 36.204 14.683 1.00 86.81 217 GLU A N 1
ATOM 1767 C CA . GLU A 1 217 ? -21.025 35.728 13.994 1.00 86.81 217 GLU A CA 1
ATOM 1768 C C . GLU A 1 217 ? -20.729 34.503 13.129 1.00 86.81 217 GLU A C 1
ATOM 1770 O O . GLU A 1 217 ? -21.470 33.527 13.197 1.00 86.81 217 GLU A O 1
ATOM 1775 N N . LEU A 1 218 ? -19.634 34.516 12.360 1.00 87.75 218 LEU A N 1
ATOM 1776 C CA . LEU A 1 218 ? -19.245 33.373 11.536 1.00 87.75 218 LEU A CA 1
ATOM 1777 C C . LEU A 1 218 ? -18.920 32.140 12.388 1.00 87.75 218 LEU A C 1
ATOM 1779 O O . LEU A 1 218 ? -19.408 31.058 12.085 1.00 87.75 218 LEU A O 1
ATOM 1783 N N . LEU A 1 219 ? -18.137 32.288 13.459 1.00 85.12 219 LEU A N 1
ATOM 1784 C CA . LEU A 1 219 ? -17.817 31.176 14.360 1.00 85.12 219 LEU A CA 1
ATOM 1785 C C . LEU A 1 219 ? -19.079 30.598 15.009 1.00 85.12 219 LEU A C 1
ATOM 1787 O O . LEU A 1 219 ? -19.232 29.382 15.045 1.00 85.12 219 LEU A O 1
ATOM 1791 N N . ILE A 1 220 ? -20.010 31.454 15.443 1.00 83.56 220 ILE A N 1
ATOM 1792 C CA . ILE A 1 220 ? -21.303 31.047 16.011 1.00 83.56 220 ILE A CA 1
ATOM 1793 C C . ILE A 1 220 ? -22.182 30.372 14.948 1.00 83.56 220 ILE A C 1
ATOM 1795 O O . ILE A 1 220 ? -22.887 29.409 15.244 1.00 83.56 220 ILE A O 1
ATOM 1799 N N . GLN A 1 221 ? -22.179 30.855 13.705 1.00 84.88 221 GLN A N 1
ATOM 1800 C CA . GLN A 1 221 ? -22.925 30.244 12.602 1.00 84.88 221 GLN A CA 1
ATOM 1801 C C . GLN A 1 221 ? -22.375 28.863 12.247 1.00 84.88 221 GLN A C 1
ATOM 1803 O O . GLN A 1 221 ? -23.159 27.922 12.150 1.00 84.88 221 GLN A O 1
ATOM 1808 N N . GLU A 1 222 ? -21.058 28.731 12.090 1.00 82.75 222 GLU A N 1
ATOM 1809 C CA . GLU A 1 222 ? -20.388 27.460 11.793 1.00 82.75 222 GLU A CA 1
ATOM 1810 C C . GLU A 1 222 ? -20.536 26.474 12.964 1.00 82.75 222 GLU A C 1
ATOM 1812 O O . GLU A 1 222 ? -20.835 25.303 12.741 1.00 82.75 222 GLU A O 1
ATOM 1817 N N . GLU A 1 223 ? -20.454 26.942 14.215 1.00 80.75 223 GLU A N 1
ATOM 1818 C CA . GLU A 1 223 ? -20.743 26.133 15.405 1.00 80.75 223 GLU A CA 1
ATOM 1819 C C . GLU A 1 223 ? -22.211 25.673 15.430 1.00 80.75 223 GLU A C 1
ATOM 1821 O O . GLU A 1 223 ? -22.493 24.495 15.634 1.00 80.75 223 GLU A O 1
ATOM 1826 N N . ASN A 1 224 ? -23.172 26.554 15.142 1.00 75.19 224 ASN A N 1
ATOM 1827 C CA . ASN A 1 224 ? -24.590 26.187 15.087 1.00 75.19 224 ASN A CA 1
ATOM 1828 C C . ASN A 1 224 ? -24.922 25.246 13.920 1.00 75.19 224 ASN A C 1
ATOM 1830 O O . ASN A 1 224 ? -25.766 24.360 14.067 1.00 75.19 224 ASN A O 1
ATOM 1834 N N . GLN A 1 225 ? -24.292 25.420 12.756 1.00 71.00 225 GLN A N 1
ATOM 1835 C CA . GLN A 1 225 ? -24.416 24.494 11.626 1.00 71.00 225 GLN A CA 1
ATOM 1836 C C . GLN A 1 225 ? -23.819 23.131 11.976 1.00 71.00 225 GLN A C 1
ATOM 1838 O O . GLN A 1 225 ? -24.446 22.102 11.717 1.00 71.00 225 GLN A O 1
ATOM 1843 N N . PHE A 1 226 ? -22.670 23.119 12.655 1.00 62.44 226 PHE A N 1
ATOM 1844 C CA . PHE A 1 226 ? -22.069 21.907 13.194 1.00 62.44 226 PHE A CA 1
ATOM 1845 C C . PHE A 1 226 ? -23.013 21.205 14.190 1.00 62.44 226 PHE A C 1
ATOM 1847 O O . PHE A 1 226 ? -23.236 19.997 14.079 1.00 62.44 226 PHE A O 1
ATOM 1854 N N . MET A 1 227 ? -23.665 21.960 15.082 1.00 53.38 227 MET A N 1
ATOM 1855 C CA . MET A 1 227 ? -24.610 21.458 16.095 1.00 53.38 227 MET A CA 1
ATOM 1856 C C . MET A 1 227 ? -25.969 20.992 15.546 1.00 53.38 227 MET A C 1
ATOM 1858 O O . MET A 1 227 ? -26.658 20.208 16.202 1.00 53.38 227 MET A O 1
ATOM 1862 N N . LYS A 1 228 ? -26.375 21.448 14.353 1.00 53.06 228 LYS A N 1
ATOM 1863 C CA . LYS A 1 228 ? -27.618 21.030 13.674 1.00 53.06 228 LYS A CA 1
ATOM 1864 C C . LYS A 1 228 ? -27.473 19.737 12.864 1.00 53.06 228 LYS A C 1
ATOM 1866 O O . LYS A 1 228 ? -28.482 19.191 12.421 1.00 53.06 228 LYS A O 1
ATOM 1871 N N . SER A 1 229 ? -26.256 19.224 12.680 1.00 44.91 229 SER A N 1
ATOM 1872 C CA . SER A 1 229 ? -26.043 17.914 12.060 1.00 44.91 229 SER A CA 1
ATOM 1873 C C . SER A 1 229 ? -26.492 16.790 13.025 1.00 44.91 229 SER A C 1
ATOM 1875 O O . SER A 1 229 ? -26.017 16.736 14.162 1.00 44.91 229 SER A O 1
ATOM 1877 N N . PRO A 1 230 ? -27.411 15.881 12.631 1.00 38.50 230 PRO A N 1
ATOM 1878 C CA . PRO A 1 230 ? -28.114 14.981 13.562 1.00 38.50 230 PRO A CA 1
ATOM 1879 C C . PRO A 1 230 ? -27.232 13.947 14.293 1.00 38.50 230 PRO A C 1
ATOM 1881 O O . PRO A 1 230 ? -27.720 13.257 15.180 1.00 38.50 230 PRO A O 1
ATOM 1884 N N . ASN A 1 231 ? -25.933 13.865 13.986 1.00 45.25 231 ASN A N 1
ATOM 1885 C CA . ASN A 1 231 ? -25.023 12.830 14.489 1.00 45.25 231 ASN A CA 1
ATOM 1886 C C . ASN A 1 231 ? -23.995 13.289 15.542 1.00 45.25 231 ASN A C 1
ATOM 1888 O O . ASN A 1 231 ? -23.057 12.542 15.820 1.00 45.25 231 ASN A O 1
ATOM 1892 N N . ARG A 1 232 ? -24.080 14.506 16.107 1.00 48.00 232 ARG A N 1
ATOM 1893 C CA . ARG A 1 232 ? -22.949 15.042 16.907 1.00 48.00 232 ARG A CA 1
ATOM 1894 C C . ARG A 1 232 ? -23.266 15.713 18.250 1.00 48.00 232 ARG A C 1
ATOM 1896 O O . ARG A 1 232 ? -22.324 15.960 18.994 1.00 48.00 232 ARG A O 1
ATOM 1903 N N . LYS A 1 233 ? -24.540 15.885 18.634 1.00 37.12 233 LYS A N 1
ATOM 1904 C CA . LYS A 1 233 ? -24.926 16.363 19.985 1.00 37.12 233 LYS A CA 1
ATOM 1905 C C . LYS A 1 233 ? -24.490 15.412 21.116 1.00 37.12 233 LYS A C 1
ATOM 1907 O O . LYS A 1 233 ? -23.874 15.859 22.075 1.00 37.12 233 LYS A O 1
ATOM 1912 N N . LYS A 1 234 ? -24.690 14.095 20.947 1.00 39.78 234 LYS A N 1
ATOM 1913 C CA . LYS A 1 234 ? -24.247 13.065 21.916 1.00 39.78 234 LYS A CA 1
ATOM 1914 C C . LYS A 1 234 ? -22.728 13.071 22.150 1.00 39.78 234 LYS A C 1
ATOM 1916 O O . LYS A 1 234 ? -22.277 12.946 23.279 1.00 39.78 234 LYS A O 1
ATOM 1921 N N . LYS A 1 235 ? -21.942 13.300 21.089 1.00 40.81 235 LYS A N 1
ATOM 1922 C CA . LYS A 1 235 ? -20.468 13.236 21.116 1.00 40.81 235 LYS A CA 1
ATOM 1923 C C . LYS A 1 235 ? -19.833 14.369 21.942 1.00 40.81 235 LYS A C 1
ATOM 1925 O O . LYS A 1 235 ? -18.693 14.234 22.371 1.00 40.81 235 LYS A O 1
ATOM 1930 N N . GLN A 1 236 ? -20.546 15.481 22.152 1.00 38.62 236 GLN A N 1
ATOM 1931 C CA . GLN A 1 236 ? -20.054 16.641 22.908 1.00 38.62 236 GLN A CA 1
ATOM 1932 C C . GLN A 1 236 ? -20.469 16.595 24.386 1.00 38.62 236 GLN A C 1
ATOM 1934 O O . GLN A 1 236 ? -19.656 16.931 25.247 1.00 38.62 236 GLN A O 1
ATOM 1939 N N . GLU A 1 237 ? -21.680 16.110 24.678 1.00 39.94 237 GLU A N 1
ATOM 1940 C CA . GLU A 1 237 ? -22.142 15.835 26.047 1.00 39.94 237 GLU A CA 1
ATOM 1941 C C . GLU A 1 237 ? -21.293 14.722 26.699 1.00 39.94 237 GLU A C 1
ATOM 1943 O O . GLU A 1 237 ? -20.850 14.866 27.838 1.00 39.94 237 GLU A O 1
ATOM 1948 N N . GLU A 1 238 ? -20.927 13.681 25.940 1.00 41.31 238 GLU A N 1
ATOM 1949 C CA . GLU A 1 238 ? -20.026 12.611 26.400 1.00 41.31 238 GLU A CA 1
ATOM 1950 C C . GLU A 1 238 ? -18.578 13.096 26.620 1.00 41.31 238 GLU A C 1
ATOM 1952 O O . GLU A 1 238 ? -17.938 12.704 27.596 1.00 41.31 238 GLU A O 1
ATOM 1957 N N . LEU A 1 239 ? -18.052 13.999 25.777 1.00 36.06 239 LEU A N 1
ATOM 1958 C CA . LEU A 1 239 ? -16.696 14.546 25.951 1.00 36.06 239 LEU A CA 1
ATOM 1959 C C . LEU A 1 239 ? -16.586 15.468 27.176 1.00 36.06 239 LEU A C 1
ATOM 1961 O O . LEU A 1 239 ? -15.546 15.488 27.836 1.00 36.06 239 LEU A O 1
ATOM 1965 N N . GLN A 1 240 ? -17.637 16.230 27.491 1.00 40.69 240 GLN A N 1
ATOM 1966 C CA . GLN A 1 240 ? -17.680 17.083 28.684 1.00 40.69 240 GLN A CA 1
ATOM 1967 C C . GLN A 1 240 ? -17.749 16.252 29.971 1.00 40.69 240 GLN A C 1
ATOM 1969 O O . GLN A 1 240 ? -17.040 16.563 30.931 1.00 40.69 240 GLN A O 1
ATOM 1974 N N . GLU A 1 241 ? -18.503 15.149 29.966 1.00 37.72 241 GLU A N 1
ATOM 1975 C CA . GLU A 1 241 ? -18.515 14.186 31.071 1.00 37.72 241 GLU A CA 1
ATOM 1976 C C . GLU A 1 241 ? -17.156 13.500 31.268 1.00 37.72 241 GLU A C 1
ATOM 1978 O O . GLU A 1 241 ? -16.695 13.346 32.401 1.00 37.72 241 GLU A O 1
ATOM 1983 N N . ILE A 1 242 ? -16.485 13.119 30.179 1.00 38.94 242 ILE A N 1
ATOM 1984 C CA . ILE A 1 242 ? -15.153 12.502 30.223 1.00 38.94 242 ILE A CA 1
ATOM 1985 C C . ILE A 1 242 ? -14.108 13.505 30.737 1.00 38.94 242 ILE A C 1
ATOM 1987 O O . ILE A 1 242 ? -13.279 13.154 31.570 1.00 38.94 242 ILE A O 1
ATOM 1991 N N . THR A 1 243 ? -14.188 14.777 30.338 1.00 36.09 243 THR A N 1
ATOM 1992 C CA . THR A 1 243 ? -13.243 15.822 30.780 1.00 36.09 243 THR A CA 1
ATOM 1993 C C . THR A 1 243 ? -13.416 16.162 32.267 1.00 36.09 243 THR A C 1
ATOM 1995 O O . THR A 1 243 ? -12.432 16.356 32.979 1.00 36.09 243 THR A O 1
ATOM 1998 N N . GLN A 1 244 ? -14.651 16.157 32.782 1.00 41.78 244 GLN A N 1
ATOM 1999 C CA . GLN A 1 244 ? -14.907 16.308 34.222 1.00 41.78 244 GLN A CA 1
ATOM 2000 C C . GLN A 1 244 ? -14.491 15.072 35.040 1.00 41.78 244 GLN A C 1
ATOM 2002 O O . GLN A 1 244 ? -14.104 15.214 36.201 1.00 41.78 244 GLN A O 1
ATOM 2007 N N . LYS A 1 245 ? -14.540 13.869 34.450 1.00 42.12 245 LYS A N 1
ATOM 2008 C CA . LYS A 1 245 ? -14.059 12.623 35.076 1.00 42.12 245 LYS A CA 1
ATOM 2009 C C . LYS A 1 245 ? -12.524 12.533 35.094 1.00 42.12 245 LYS A C 1
ATOM 2011 O O . LYS A 1 245 ? -11.978 12.069 36.089 1.00 42.12 245 LYS A O 1
ATOM 2016 N N . ILE A 1 246 ? -11.837 13.055 34.075 1.00 37.28 246 ILE A N 1
ATOM 2017 C CA . ILE A 1 246 ? -10.363 13.127 34.006 1.00 37.28 246 ILE A CA 1
ATOM 2018 C C . ILE A 1 246 ? -9.799 14.085 35.067 1.00 37.28 246 ILE A C 1
ATOM 2020 O O . ILE A 1 246 ? -8.893 13.703 35.803 1.00 37.28 246 ILE A O 1
ATOM 2024 N N . ASN A 1 247 ? -10.404 15.263 35.258 1.00 37.25 247 ASN A N 1
ATOM 2025 C CA . ASN A 1 247 ? -9.965 16.206 36.299 1.00 37.25 247 ASN A CA 1
ATOM 2026 C C . ASN A 1 247 ? -10.138 15.663 37.734 1.00 37.25 247 ASN A C 1
ATOM 2028 O O . ASN A 1 247 ? -9.457 16.120 38.643 1.00 37.25 247 ASN A O 1
ATOM 2032 N N . LYS A 1 248 ? -11.023 14.677 37.952 1.00 39.00 248 LYS A N 1
ATOM 2033 C CA . LYS A 1 248 ? -11.158 13.966 39.240 1.00 39.00 248 LYS A CA 1
ATOM 2034 C C . LYS A 1 248 ? -10.162 12.810 39.410 1.00 39.00 248 LYS A C 1
ATOM 2036 O O . LYS A 1 248 ? -9.925 12.384 40.536 1.00 39.00 248 LYS A O 1
ATOM 2041 N N . GLN A 1 249 ? -9.592 12.287 38.322 1.00 41.09 249 GLN A N 1
ATOM 2042 C CA . GLN A 1 249 ? -8.584 11.220 38.360 1.00 41.09 249 GLN A CA 1
ATOM 2043 C C . GLN A 1 249 ? -7.155 11.761 38.528 1.00 41.09 249 GLN A C 1
ATOM 2045 O O . GLN A 1 249 ? -6.316 11.066 39.100 1.00 41.09 249 GLN A O 1
ATOM 2050 N N . GLU A 1 250 ? -6.880 13.006 38.124 1.00 37.06 250 GLU A N 1
ATOM 2051 C CA . GLU A 1 250 ? -5.574 13.649 38.345 1.00 37.06 250 GLU A CA 1
ATOM 2052 C C . GLU A 1 250 ? -5.238 13.823 39.843 1.00 37.06 250 GLU A C 1
ATOM 2054 O O . GLU A 1 250 ? -4.083 13.640 40.230 1.00 37.06 250 GLU A O 1
ATOM 2059 N N . GLU A 1 251 ? -6.236 14.016 40.717 1.00 36.44 251 GLU A N 1
ATOM 2060 C CA . GLU A 1 251 ? -6.035 14.035 42.179 1.00 36.44 251 GLU A CA 1
ATOM 2061 C C . GLU A 1 251 ? -5.651 12.656 42.761 1.00 36.44 251 GLU A C 1
ATOM 2063 O O . GLU A 1 251 ? -4.946 12.580 43.768 1.00 36.44 251 GLU A O 1
ATOM 2068 N N . GLN A 1 252 ? -6.051 11.544 42.126 1.00 37.34 252 GLN A N 1
ATOM 2069 C CA . GLN A 1 252 ? -5.705 10.189 42.587 1.00 37.34 252 GLN A CA 1
ATOM 2070 C C . GLN A 1 252 ? -4.297 9.751 42.154 1.00 37.34 252 GLN A C 1
ATOM 2072 O O . GLN A 1 252 ? -3.618 9.031 42.893 1.00 37.34 252 GLN A O 1
ATOM 2077 N N . VAL A 1 253 ? -3.825 10.219 40.995 1.00 41.84 253 VAL A N 1
ATOM 2078 C CA . VAL A 1 253 ? -2.478 9.909 40.484 1.00 41.84 253 VAL A CA 1
ATOM 2079 C C . VAL A 1 253 ? -1.394 10.617 41.306 1.00 41.84 253 VAL A C 1
ATOM 2081 O O . VAL A 1 253 ? -0.338 10.035 41.566 1.00 41.84 253 VAL A O 1
ATOM 2084 N N . GLU A 1 254 ? -1.663 11.824 41.814 1.00 40.00 254 GLU A N 1
ATOM 2085 C CA . GLU A 1 254 ? -0.712 12.553 42.665 1.00 40.00 254 GLU A CA 1
ATOM 2086 C C . GLU A 1 254 ? -0.504 11.876 44.038 1.00 40.00 254 GLU A C 1
ATOM 2088 O O . GLU A 1 254 ? 0.593 11.908 44.605 1.00 40.00 254 GLU A O 1
ATOM 2093 N N . ILE A 1 255 ? -1.532 11.193 44.554 1.00 41.06 255 ILE A N 1
ATOM 2094 C CA . ILE A 1 255 ? -1.464 10.417 45.802 1.00 41.06 255 ILE A CA 1
ATOM 2095 C C . ILE A 1 255 ? -0.681 9.109 45.591 1.00 41.06 255 ILE A C 1
ATOM 2097 O O . ILE A 1 255 ? 0.151 8.754 46.428 1.00 41.06 255 ILE A O 1
ATOM 2101 N N . GLN A 1 256 ? -0.857 8.428 44.451 1.00 36.00 256 GLN A N 1
ATOM 2102 C CA . GLN A 1 256 ? -0.077 7.229 44.106 1.00 36.00 256 GLN A CA 1
ATOM 2103 C C . GLN A 1 256 ? 1.414 7.531 43.894 1.00 36.00 256 GLN A C 1
ATOM 2105 O O . GLN A 1 256 ? 2.264 6.778 44.367 1.00 36.00 256 GLN A O 1
ATOM 2110 N N . GLN A 1 257 ? 1.754 8.655 43.259 1.00 37.97 257 GLN A N 1
ATOM 2111 C CA . GLN A 1 257 ? 3.154 9.061 43.076 1.00 37.97 257 GLN A CA 1
ATOM 2112 C C . GLN A 1 257 ? 3.827 9.488 44.392 1.00 37.97 257 GLN A C 1
ATOM 2114 O O . GLN A 1 257 ? 5.031 9.277 44.564 1.00 37.97 257 GLN A O 1
ATOM 2119 N N . LYS A 1 258 ? 3.063 10.033 45.351 1.00 40.75 258 LYS A N 1
ATOM 2120 C CA . LYS A 1 258 ? 3.547 10.292 46.719 1.00 40.75 258 LYS A CA 1
ATOM 2121 C C . LYS A 1 258 ? 3.774 8.994 47.505 1.00 40.75 258 LYS A C 1
ATOM 2123 O O . LYS A 1 258 ? 4.774 8.897 48.207 1.00 40.75 258 LYS A O 1
ATOM 2128 N N . LEU A 1 259 ? 2.922 7.980 47.336 1.00 35.66 259 LEU A N 1
ATOM 2129 C CA . LEU A 1 259 ? 3.078 6.658 47.965 1.00 35.66 259 LEU A CA 1
ATOM 2130 C C . LEU A 1 259 ? 4.296 5.881 47.441 1.00 35.66 259 LEU A C 1
ATOM 2132 O O . LEU A 1 259 ? 5.023 5.294 48.237 1.00 35.66 259 LEU A O 1
ATOM 2136 N N . ILE A 1 260 ? 4.571 5.927 46.133 1.00 40.31 260 ILE A N 1
ATOM 2137 C CA . ILE A 1 260 ? 5.737 5.253 45.529 1.00 40.31 260 ILE A CA 1
ATOM 2138 C C . ILE A 1 260 ? 7.055 5.846 46.056 1.00 40.31 260 ILE A C 1
ATOM 2140 O O . ILE A 1 260 ? 7.952 5.099 46.438 1.00 40.31 260 ILE A O 1
ATOM 2144 N N . LYS A 1 261 ? 7.139 7.176 46.201 1.00 38.31 261 LYS A N 1
ATOM 2145 C CA . LYS A 1 261 ? 8.313 7.841 46.795 1.00 38.31 261 LYS A CA 1
ATOM 2146 C C . LYS A 1 261 ? 8.536 7.503 48.271 1.00 38.31 261 LYS A C 1
ATOM 2148 O O . LYS A 1 261 ? 9.678 7.502 48.715 1.00 38.31 261 LYS A O 1
ATOM 2153 N N . ILE A 1 262 ? 7.472 7.225 49.026 1.00 38.62 262 ILE A N 1
ATOM 2154 C CA . ILE A 1 262 ? 7.577 6.813 50.435 1.00 38.62 262 ILE A CA 1
ATOM 2155 C C . ILE A 1 262 ? 8.094 5.369 50.528 1.00 38.62 262 ILE A C 1
ATOM 2157 O O . ILE A 1 262 ? 8.959 5.088 51.352 1.00 38.62 262 ILE A O 1
ATOM 2161 N N . ILE A 1 263 ? 7.635 4.478 49.642 1.00 36.66 263 ILE A N 1
ATOM 2162 C CA . ILE A 1 263 ? 8.060 3.068 49.598 1.00 36.66 263 ILE A CA 1
ATOM 2163 C C . ILE A 1 263 ? 9.541 2.941 49.203 1.00 36.66 263 ILE A C 1
ATOM 2165 O O . ILE A 1 263 ? 10.269 2.144 49.795 1.00 36.66 263 ILE A O 1
ATOM 2169 N N . GLU A 1 264 ? 10.014 3.772 48.270 1.00 37.69 264 GLU A N 1
ATOM 2170 C CA . GLU A 1 264 ? 11.425 3.818 47.851 1.00 37.69 264 GLU A CA 1
ATOM 2171 C C . GLU A 1 264 ? 12.370 4.359 48.942 1.00 37.69 264 GLU A C 1
ATOM 2173 O O . GLU A 1 264 ? 13.558 4.044 48.937 1.00 37.69 264 GLU A O 1
ATOM 2178 N N . GLN A 1 265 ? 11.857 5.125 49.912 1.00 37.94 265 GLN A N 1
ATOM 2179 C CA . GLN A 1 265 ? 12.645 5.664 51.029 1.00 37.94 265 GLN A CA 1
ATOM 2180 C C . GLN A 1 265 ? 12.761 4.704 52.224 1.00 37.94 265 GLN A C 1
ATOM 2182 O O . GLN A 1 265 ? 13.636 4.891 53.064 1.00 37.94 265 GLN A O 1
ATOM 2187 N N . THR A 1 266 ? 11.930 3.661 52.297 1.00 32.34 266 THR A N 1
ATOM 2188 C CA . THR A 1 266 ? 11.900 2.706 53.424 1.00 32.34 266 THR A CA 1
ATOM 2189 C C . THR A 1 266 ? 12.588 1.362 53.149 1.00 32.34 266 THR A C 1
ATOM 2191 O O . THR A 1 266 ? 12.543 0.468 53.987 1.00 32.34 266 THR A O 1
ATOM 2194 N N . GLY A 1 267 ? 13.240 1.200 51.995 1.00 33.28 267 GLY A N 1
ATOM 2195 C CA . GLY A 1 267 ? 13.874 -0.053 51.570 1.00 33.28 267 GLY A CA 1
ATOM 2196 C C . GLY A 1 267 ? 15.403 -0.008 51.515 1.00 33.28 267 GLY A C 1
ATOM 2197 O O . GLY A 1 267 ? 15.976 -0.336 50.480 1.00 33.28 267 GLY A O 1
ATOM 2198 N N . GLN A 1 268 ? 16.078 0.400 52.591 1.00 30.36 268 GLN A N 1
ATOM 2199 C CA . GLN A 1 268 ? 17.523 0.201 52.756 1.00 30.36 268 GLN A CA 1
ATOM 2200 C C . GLN A 1 268 ? 17.817 -0.297 54.167 1.00 30.36 268 GLN A C 1
ATOM 2202 O O . GLN A 1 268 ? 17.920 0.506 55.079 1.00 30.36 268 GLN A O 1
ATOM 2207 N N . GLU A 1 269 ? 17.978 -1.612 54.323 1.00 26.20 269 GLU A N 1
ATOM 2208 C CA . GLU A 1 269 ? 18.810 -2.228 55.365 1.00 26.20 269 GLU A CA 1
ATOM 2209 C C . GLU A 1 269 ? 18.990 -3.724 55.053 1.00 26.20 269 GLU A C 1
ATOM 2211 O O . GLU A 1 269 ? 18.100 -4.545 55.252 1.00 26.20 269 GLU A O 1
ATOM 2216 N N . THR A 1 270 ? 20.126 -4.063 54.437 1.00 26.33 270 THR A N 1
ATOM 2217 C CA . THR A 1 270 ? 21.137 -5.035 54.913 1.00 26.33 270 THR A CA 1
ATOM 2218 C C . THR A 1 270 ? 22.032 -5.466 53.739 1.00 26.33 270 THR A C 1
ATOM 2220 O O . THR A 1 270 ? 21.630 -6.172 52.819 1.00 26.33 270 THR A O 1
ATOM 2223 N N . GLN A 1 271 ? 23.277 -4.985 53.769 1.00 27.25 271 GLN A N 1
ATOM 2224 C CA . GLN A 1 271 ? 24.443 -5.645 53.164 1.00 27.25 271 GLN A CA 1
ATOM 2225 C C . GLN A 1 271 ? 24.742 -6.899 54.024 1.00 27.25 271 GLN A C 1
ATOM 2227 O O . GLN A 1 271 ? 24.395 -6.898 55.200 1.00 27.25 271 GLN A O 1
ATOM 2232 N N . THR A 1 272 ? 25.328 -7.999 53.551 1.00 24.23 272 THR A N 1
ATOM 2233 C CA . THR A 1 272 ? 26.695 -8.116 53.028 1.00 24.23 272 THR A CA 1
ATOM 2234 C C . THR A 1 272 ? 26.908 -9.497 52.369 1.00 24.23 272 THR A C 1
ATOM 2236 O O . THR A 1 272 ? 26.299 -10.481 52.773 1.00 24.23 272 THR A O 1
ATOM 2239 N N . ASP A 1 273 ? 27.782 -9.557 51.354 1.00 25.12 273 ASP A N 1
ATOM 2240 C CA . ASP A 1 273 ? 29.033 -10.347 51.349 1.00 25.12 273 ASP A CA 1
ATOM 2241 C C . ASP A 1 273 ? 29.480 -11.007 50.023 1.00 25.12 273 ASP A C 1
ATOM 2243 O O . ASP A 1 273 ? 28.839 -11.877 49.443 1.00 25.12 273 ASP A O 1
ATOM 2247 N N . ILE A 1 274 ? 30.708 -10.595 49.671 1.00 25.19 274 ILE A N 1
ATOM 2248 C CA . ILE A 1 274 ? 31.790 -11.271 48.938 1.00 25.19 274 ILE A CA 1
ATOM 2249 C C . ILE A 1 274 ? 31.812 -11.188 47.398 1.00 25.19 274 ILE A C 1
ATOM 2251 O O . ILE A 1 274 ? 31.252 -11.974 46.639 1.00 25.19 274 ILE A O 1
ATOM 2255 N N . LYS A 1 275 ? 32.647 -10.230 46.971 1.00 24.89 275 LYS A N 1
ATOM 2256 C CA . LYS A 1 275 ? 33.471 -10.239 45.759 1.00 24.89 275 LYS A CA 1
ATOM 2257 C C . LYS A 1 275 ? 34.306 -11.525 45.681 1.00 24.89 275 LYS A C 1
ATOM 2259 O O . LYS A 1 275 ? 35.080 -11.762 46.595 1.00 24.89 275 LYS A O 1
ATOM 2264 N N . GLU A 1 276 ? 34.232 -12.250 44.565 1.00 23.88 276 GLU A N 1
ATOM 2265 C CA . GLU A 1 276 ? 35.381 -12.721 43.762 1.00 23.88 276 GLU A CA 1
ATOM 2266 C C . GLU A 1 276 ? 34.924 -13.733 42.700 1.00 23.88 276 GLU A C 1
ATOM 2268 O O . GLU A 1 276 ? 34.675 -14.897 42.991 1.00 23.88 276 GLU A O 1
ATOM 2273 N N . LYS A 1 277 ? 34.845 -13.278 41.444 1.00 24.16 277 LYS A N 1
ATOM 2274 C CA . LYS A 1 277 ? 35.443 -13.943 40.273 1.00 24.16 277 LYS A CA 1
ATOM 2275 C C . LYS A 1 277 ? 35.253 -13.058 39.044 1.00 24.16 277 LYS A C 1
ATOM 2277 O O . LYS A 1 277 ? 34.195 -13.008 38.426 1.00 24.16 277 LYS A O 1
ATOM 2282 N N . LYS A 1 278 ? 36.315 -12.316 38.728 1.00 25.44 278 LYS A N 1
ATOM 2283 C CA . LYS A 1 278 ? 36.606 -11.900 37.358 1.00 25.44 278 LYS A CA 1
ATOM 2284 C C . LYS A 1 278 ? 36.995 -13.150 36.563 1.00 25.44 278 LYS A C 1
ATOM 2286 O O . LYS A 1 278 ? 37.632 -14.037 37.117 1.00 25.44 278 LYS A O 1
ATOM 2291 N N . GLU A 1 279 ? 36.647 -13.120 35.279 1.00 23.06 279 GLU A N 1
ATOM 2292 C CA . GLU A 1 279 ? 37.112 -14.011 34.207 1.00 23.06 279 GLU A CA 1
ATOM 2293 C C . GLU A 1 279 ? 36.547 -15.440 34.225 1.00 23.06 279 GLU A C 1
ATOM 2295 O O . GLU A 1 279 ? 37.079 -16.344 34.857 1.00 23.06 279 GLU A O 1
ATOM 2300 N N . ILE A 1 280 ? 35.456 -15.635 33.475 1.00 23.41 280 ILE A N 1
ATOM 2301 C CA . ILE A 1 280 ? 35.333 -16.497 32.279 1.00 23.41 280 ILE A CA 1
ATOM 2302 C C . ILE A 1 280 ? 33.830 -16.593 31.970 1.00 23.41 280 ILE A C 1
ATOM 2304 O O . ILE A 1 280 ? 33.111 -17.322 32.633 1.00 23.41 280 ILE A O 1
ATOM 2308 N N . GLU A 1 281 ? 33.364 -15.795 31.007 1.00 23.27 281 GLU A N 1
ATOM 2309 C CA . GLU A 1 281 ? 32.393 -16.187 29.970 1.00 23.27 281 GLU A CA 1
ATOM 2310 C C . GLU A 1 281 ? 32.154 -14.986 29.049 1.00 23.27 281 GLU A C 1
ATOM 2312 O O . GLU A 1 281 ? 31.214 -14.204 29.158 1.00 23.27 281 GLU A O 1
ATOM 2317 N N . ILE A 1 282 ? 33.083 -14.840 28.104 1.00 28.92 282 ILE A N 1
ATOM 2318 C CA . ILE A 1 282 ? 32.768 -14.289 26.794 1.00 28.92 282 ILE A CA 1
ATOM 2319 C C . ILE A 1 282 ? 31.933 -15.369 26.097 1.00 28.92 282 ILE A C 1
ATOM 2321 O O . ILE A 1 282 ? 32.481 -16.265 25.464 1.00 28.92 282 ILE A O 1
ATOM 2325 N N . GLN A 1 283 ? 30.612 -15.295 26.237 1.00 22.75 283 GLN A N 1
ATOM 2326 C CA . GLN A 1 283 ? 29.668 -15.795 25.242 1.00 22.75 283 GLN A CA 1
ATOM 2327 C C . GLN A 1 283 ? 28.576 -14.745 25.062 1.00 22.75 283 GLN A C 1
ATOM 2329 O O . GLN A 1 283 ? 27.601 -14.652 25.798 1.00 22.75 283 GLN A O 1
ATOM 2334 N N . VAL A 1 284 ? 28.859 -13.895 24.081 1.00 24.23 284 VAL A N 1
ATOM 2335 C CA . VAL A 1 284 ? 27.942 -13.140 23.232 1.00 24.23 284 VAL A CA 1
ATOM 2336 C C . VAL A 1 284 ? 26.489 -13.627 23.353 1.00 24.23 284 VAL A C 1
ATOM 2338 O O . VAL A 1 284 ? 26.084 -14.570 22.681 1.00 24.23 284 VAL A O 1
ATOM 2341 N N . ILE A 1 285 ? 25.680 -12.943 24.165 1.00 23.45 285 ILE A N 1
ATOM 2342 C CA . ILE A 1 285 ? 24.235 -12.884 23.928 1.00 23.45 285 ILE A CA 1
ATOM 2343 C C . ILE A 1 285 ? 24.048 -11.755 22.922 1.00 23.45 285 ILE A C 1
ATOM 2345 O O . ILE A 1 285 ? 23.836 -10.591 23.264 1.00 23.45 285 ILE A O 1
ATOM 2349 N N . GLU A 1 286 ? 24.234 -12.117 21.656 1.00 24.41 286 GLU A N 1
ATOM 2350 C CA . GLU A 1 286 ? 23.733 -11.348 20.532 1.00 24.41 286 GLU A CA 1
ATOM 2351 C C . GLU A 1 286 ? 22.220 -11.213 20.701 1.00 24.41 286 GLU A C 1
ATOM 2353 O O . GLU A 1 286 ? 21.484 -12.184 20.892 1.00 24.41 286 GLU A O 1
ATOM 2358 N N . SER A 1 287 ? 21.769 -9.968 20.659 1.00 25.30 287 SER A N 1
ATOM 2359 C CA . SER A 1 287 ? 20.375 -9.601 20.526 1.00 25.30 287 SER A CA 1
ATOM 2360 C C . SER A 1 287 ? 19.756 -10.369 19.358 1.00 25.30 287 SER A C 1
ATOM 2362 O O . SER A 1 287 ? 20.142 -10.204 18.203 1.00 25.30 287 SER A O 1
ATOM 2364 N N . THR A 1 288 ? 18.759 -11.197 19.652 1.00 26.30 288 THR A N 1
ATOM 2365 C CA . THR A 1 288 ? 17.923 -11.888 18.669 1.00 26.30 288 THR A CA 1
ATOM 2366 C C . THR A 1 288 ? 17.017 -10.890 17.940 1.00 26.30 288 THR A C 1
ATOM 2368 O O . THR A 1 288 ? 15.797 -10.887 18.075 1.00 26.30 288 THR A O 1
ATOM 2371 N N . TYR A 1 289 ? 17.617 -10.040 17.104 1.00 29.52 289 TYR A N 1
ATOM 2372 C CA . TYR A 1 289 ? 16.971 -9.637 15.864 1.00 29.52 289 TYR A CA 1
ATOM 2373 C C . TYR A 1 289 ? 16.810 -10.911 15.046 1.00 29.52 289 TYR A C 1
ATOM 2375 O O . TYR A 1 289 ? 17.786 -11.596 14.749 1.00 29.52 289 TYR A O 1
ATOM 2383 N N . ILE A 1 290 ? 15.571 -11.267 14.724 1.00 33.09 290 ILE A N 1
ATOM 2384 C CA . ILE A 1 290 ? 15.280 -12.394 13.845 1.00 33.09 290 ILE A CA 1
ATOM 2385 C C . ILE A 1 290 ? 15.983 -12.120 12.509 1.00 33.09 290 ILE A C 1
ATOM 2387 O O . ILE A 1 290 ? 15.504 -11.343 11.684 1.00 33.09 290 ILE A O 1
ATOM 2391 N N . ASN A 1 291 ? 17.133 -12.760 12.306 1.00 36.09 291 ASN A N 1
ATOM 2392 C CA . ASN A 1 291 ? 17.723 -12.974 10.997 1.00 36.09 291 ASN A CA 1
ATOM 2393 C C . ASN A 1 291 ? 16.651 -13.677 10.154 1.00 36.09 291 ASN A C 1
ATOM 2395 O O . ASN A 1 291 ? 16.362 -14.848 10.377 1.00 36.09 291 ASN A O 1
ATOM 2399 N N . GLN A 1 292 ? 16.014 -12.953 9.230 1.00 56.53 292 GLN A N 1
ATOM 2400 C CA . GLN A 1 292 ? 15.148 -13.518 8.192 1.00 56.53 292 GLN A CA 1
ATOM 2401 C C . GLN A 1 292 ? 15.995 -13.720 6.926 1.00 56.53 292 GLN A C 1
ATOM 2403 O O . GLN A 1 292 ? 16.066 -12.815 6.087 1.00 56.53 292 GLN A O 1
ATOM 2408 N N . PRO A 1 293 ? 16.706 -14.854 6.783 1.00 55.59 293 PRO A N 1
ATOM 2409 C CA . PRO A 1 293 ? 17.789 -14.991 5.813 1.00 55.59 293 PRO A CA 1
ATOM 2410 C C . PRO A 1 293 ? 17.332 -14.799 4.360 1.00 55.59 293 PRO A C 1
ATOM 2412 O O . PRO A 1 293 ? 18.056 -14.172 3.595 1.00 55.59 293 PRO A O 1
ATOM 2415 N N . PHE A 1 294 ? 16.130 -15.237 3.969 1.00 60.25 294 PHE A N 1
ATOM 2416 C CA . PHE A 1 294 ? 15.731 -15.245 2.554 1.00 60.25 294 PHE A CA 1
ATOM 2417 C C . PHE A 1 294 ? 15.107 -13.925 2.039 1.00 60.25 294 PHE A C 1
ATOM 2419 O O . PHE A 1 294 ? 15.424 -13.507 0.925 1.00 60.25 294 PHE A O 1
ATOM 2426 N N . TYR A 1 295 ? 14.285 -13.220 2.838 1.00 68.31 295 TYR A N 1
ATOM 2427 C CA . TYR A 1 295 ? 13.708 -11.899 2.487 1.00 68.31 295 TYR A CA 1
ATOM 2428 C C . TYR A 1 295 ? 14.811 -10.884 2.191 1.00 68.31 295 TYR A C 1
ATOM 2430 O O . TYR A 1 295 ? 14.846 -10.230 1.147 1.00 68.31 295 TYR A O 1
ATOM 2438 N N . ASN A 1 296 ? 15.750 -10.803 3.130 1.00 67.75 296 ASN A N 1
ATOM 2439 C CA . ASN A 1 296 ? 16.877 -9.894 3.080 1.00 67.75 296 ASN A CA 1
ATOM 2440 C C . ASN A 1 296 ? 17.788 -10.220 1.889 1.00 67.75 296 ASN A C 1
ATOM 2442 O O . ASN A 1 296 ? 18.196 -9.317 1.162 1.00 67.75 296 ASN A O 1
ATOM 2446 N N . GLN A 1 297 ? 18.044 -11.496 1.601 1.00 66.75 297 GLN A N 1
ATOM 2447 C CA . GLN A 1 297 ? 18.868 -11.884 0.452 1.00 66.75 297 GLN A CA 1
ATOM 2448 C C . GLN A 1 297 ? 18.308 -11.420 -0.900 1.00 66.75 297 GLN A C 1
ATOM 2450 O O . GLN A 1 297 ? 19.106 -11.063 -1.775 1.00 66.75 297 GLN A O 1
ATOM 2455 N N . LEU A 1 298 ? 16.978 -11.392 -1.068 1.00 68.81 298 LEU A N 1
ATOM 2456 C CA . LEU A 1 298 ? 16.320 -10.912 -2.291 1.00 68.81 298 LEU A CA 1
ATOM 2457 C C . LEU A 1 298 ? 16.346 -9.383 -2.433 1.00 68.81 298 LEU A C 1
ATOM 2459 O O . LEU A 1 298 ? 16.296 -8.884 -3.555 1.00 68.81 298 LEU A O 1
ATOM 2463 N N . ILE A 1 299 ? 16.435 -8.643 -1.323 1.00 67.19 299 ILE A N 1
ATOM 2464 C CA . ILE A 1 299 ? 16.296 -7.177 -1.311 1.00 67.19 299 ILE A CA 1
ATOM 2465 C C . ILE A 1 299 ? 17.648 -6.455 -1.166 1.00 67.19 299 ILE A C 1
ATOM 2467 O O . ILE A 1 299 ? 17.797 -5.359 -1.703 1.00 67.19 299 ILE A O 1
ATOM 2471 N N . PHE A 1 300 ? 18.637 -7.031 -0.471 1.00 63.16 300 PHE A N 1
ATOM 2472 C CA . PHE A 1 300 ? 19.929 -6.378 -0.225 1.00 63.16 300 PHE A CA 1
ATOM 2473 C C . PHE A 1 300 ? 20.817 -6.306 -1.469 1.00 63.16 300 PHE A C 1
ATOM 2475 O O . PHE A 1 300 ? 21.006 -7.292 -2.191 1.00 63.16 300 PHE A O 1
ATOM 2482 N N . ASP A 1 301 ? 21.456 -5.152 -1.649 1.00 51.50 301 ASP A N 1
ATOM 2483 C CA . ASP A 1 301 ? 22.402 -4.896 -2.728 1.00 51.50 301 ASP A CA 1
ATOM 2484 C C . ASP A 1 301 ? 23.677 -5.723 -2.561 1.00 51.50 301 ASP A C 1
ATOM 2486 O O . ASP A 1 301 ? 24.529 -5.463 -1.712 1.00 51.50 301 ASP A O 1
ATOM 2490 N N . SER A 1 302 ? 23.832 -6.742 -3.405 1.00 50.38 302 SER A N 1
ATOM 2491 C CA . SER A 1 302 ? 25.114 -7.417 -3.563 1.00 50.38 302 SER A CA 1
ATOM 2492 C C . SER A 1 302 ? 26.005 -6.588 -4.483 1.00 50.38 302 SER A C 1
ATOM 2494 O O . SER A 1 302 ? 25.697 -6.424 -5.663 1.00 50.38 302 SER A O 1
ATOM 2496 N N . LYS A 1 303 ? 27.149 -6.132 -3.961 1.00 41.28 303 LYS A N 1
ATOM 2497 C CA . LYS A 1 303 ? 28.291 -5.666 -4.761 1.00 41.28 303 LYS A CA 1
ATOM 2498 C C . LYS A 1 303 ? 28.913 -6.863 -5.487 1.00 41.28 303 LYS A C 1
ATOM 2500 O O . LYS A 1 303 ? 29.952 -7.363 -5.073 1.00 41.28 303 LYS A O 1
ATOM 2505 N N . GLN A 1 304 ? 28.259 -7.384 -6.517 1.00 45.62 304 GLN A N 1
ATOM 2506 C CA . GLN A 1 304 ? 28.843 -8.431 -7.351 1.00 45.62 304 GLN A CA 1
ATOM 2507 C C . GLN A 1 304 ? 28.717 -8.064 -8.821 1.00 45.62 304 GLN A C 1
ATOM 2509 O O . GLN A 1 304 ? 27.642 -7.755 -9.331 1.00 45.62 304 GLN A O 1
ATOM 2514 N N . THR A 1 305 ? 29.864 -8.086 -9.488 1.00 41.59 305 THR A N 1
ATOM 2515 C CA . THR A 1 305 ? 30.003 -7.985 -10.935 1.00 41.59 305 THR A CA 1
ATOM 2516 C C . THR A 1 305 ? 29.403 -9.231 -11.579 1.00 41.59 305 THR A C 1
ATOM 2518 O O . THR A 1 305 ? 29.840 -10.344 -11.302 1.00 41.59 305 THR A O 1
ATOM 2521 N N . LEU A 1 306 ? 28.385 -9.039 -12.419 1.00 46.06 306 LEU A N 1
ATOM 2522 C CA . LEU A 1 306 ? 27.674 -10.111 -13.118 1.00 46.06 306 LEU A CA 1
ATOM 2523 C C . LEU A 1 306 ? 28.465 -10.561 -14.369 1.00 46.06 306 LEU A C 1
ATOM 2525 O O . LEU A 1 306 ? 28.726 -9.711 -15.227 1.00 46.06 306 LEU A O 1
ATOM 2529 N N . PRO A 1 307 ? 28.826 -11.851 -14.517 1.00 49.31 307 PRO A N 1
ATOM 2530 C CA . PRO A 1 307 ? 29.544 -12.360 -15.689 1.00 49.31 307 PRO A CA 1
ATOM 2531 C C . PRO A 1 307 ? 28.719 -12.356 -16.994 1.00 49.31 307 PRO A C 1
ATOM 2533 O O . PRO A 1 307 ? 27.526 -12.065 -17.024 1.00 49.31 307 PRO A O 1
ATOM 2536 N N . TYR A 1 308 ? 29.395 -12.639 -18.115 1.00 54.16 308 TYR A N 1
ATOM 2537 C CA . TYR A 1 308 ? 29.071 -12.147 -19.465 1.00 54.16 308 TYR A CA 1
ATOM 2538 C C . TYR A 1 308 ? 28.141 -13.018 -20.341 1.00 54.16 308 TYR A C 1
ATOM 2540 O O . TYR A 1 308 ? 27.825 -12.611 -21.460 1.00 54.16 308 TYR A O 1
ATOM 2548 N N . HIS A 1 309 ? 27.668 -14.183 -19.882 1.00 60.78 309 HIS A N 1
ATOM 2549 C CA . HIS A 1 309 ? 26.909 -15.115 -20.735 1.00 60.78 309 HIS A CA 1
ATOM 2550 C C . HIS A 1 309 ? 25.390 -15.076 -20.500 1.00 60.78 309 HIS A C 1
ATOM 2552 O O . HIS A 1 309 ? 24.927 -15.203 -19.365 1.00 60.78 309 HIS A O 1
ATOM 2558 N N . LYS A 1 310 ? 24.623 -14.941 -21.596 1.00 65.06 310 LYS A N 1
ATOM 2559 C CA . LYS A 1 310 ? 23.152 -15.024 -21.613 1.00 65.06 310 LYS A CA 1
ATOM 2560 C C . LYS A 1 310 ? 22.676 -16.447 -21.305 1.00 65.06 310 LYS A C 1
ATOM 2562 O O . LYS A 1 310 ? 23.286 -17.418 -21.753 1.00 65.06 310 LYS A O 1
ATOM 2567 N N . ILE A 1 311 ? 21.592 -16.549 -20.543 1.00 73.94 311 ILE A N 1
ATOM 2568 C CA . ILE A 1 311 ? 20.934 -17.806 -20.171 1.00 73.94 311 ILE A CA 1
ATOM 2569 C C . ILE A 1 311 ? 19.876 -18.156 -21.237 1.00 73.94 311 ILE A C 1
ATOM 2571 O O . ILE A 1 311 ? 19.314 -17.254 -21.858 1.00 73.94 311 ILE A O 1
ATOM 2575 N N . SER A 1 312 ? 19.635 -19.448 -21.493 1.00 83.25 312 SER A N 1
ATOM 2576 C CA . SER A 1 312 ? 18.559 -19.882 -22.397 1.00 83.25 312 SER A CA 1
ATOM 2577 C C . SER A 1 312 ? 17.178 -19.668 -21.760 1.00 83.25 312 SER A C 1
ATOM 2579 O O . SER A 1 312 ? 17.057 -19.647 -20.537 1.00 83.25 312 SER A O 1
ATOM 2581 N N . LEU A 1 313 ? 16.118 -19.530 -22.564 1.00 85.31 313 LEU A N 1
ATOM 2582 C CA . LEU A 1 313 ? 14.762 -19.334 -22.029 1.00 85.31 313 LEU A CA 1
ATOM 2583 C C . LEU A 1 313 ? 14.293 -20.528 -21.176 1.00 85.31 313 LEU A C 1
ATOM 2585 O O . LEU A 1 313 ? 13.688 -20.330 -20.128 1.00 85.31 313 LEU A O 1
ATOM 2589 N N . ASP A 1 314 ? 14.622 -21.753 -21.587 1.00 85.81 314 ASP A N 1
ATOM 2590 C CA . ASP A 1 314 ? 14.310 -22.978 -20.839 1.00 85.81 314 ASP A CA 1
ATOM 2591 C C . ASP A 1 314 ? 15.023 -23.014 -19.474 1.00 85.81 314 ASP A C 1
ATOM 2593 O O . ASP A 1 314 ? 14.415 -23.329 -18.452 1.00 85.81 314 ASP A O 1
ATOM 2597 N N . ASP A 1 315 ? 16.292 -22.596 -19.422 1.00 83.00 315 ASP A N 1
ATOM 2598 C CA . ASP A 1 315 ? 17.024 -22.467 -18.159 1.00 83.00 315 ASP A CA 1
ATOM 2599 C C . ASP A 1 315 ? 16.442 -21.356 -17.264 1.00 83.00 315 ASP A C 1
ATOM 2601 O O . ASP A 1 315 ? 16.383 -21.532 -16.047 1.00 83.00 315 ASP A O 1
ATOM 2605 N N . ILE A 1 316 ? 15.993 -20.231 -17.843 1.00 85.56 316 ILE A N 1
ATOM 2606 C CA . ILE A 1 316 ? 15.304 -19.154 -17.106 1.00 85.56 316 ILE A CA 1
ATOM 2607 C C . ILE A 1 316 ? 14.022 -19.692 -16.471 1.00 85.56 316 ILE A C 1
ATOM 2609 O O . ILE A 1 316 ? 13.810 -19.491 -15.277 1.00 85.56 316 ILE A O 1
ATOM 2613 N N . VAL A 1 317 ? 13.189 -20.395 -17.244 1.00 89.31 317 VAL A N 1
ATOM 2614 C CA . VAL A 1 317 ? 11.928 -20.980 -16.767 1.00 89.31 317 VAL A CA 1
ATOM 2615 C C . VAL A 1 317 ? 12.190 -21.970 -15.632 1.00 89.31 317 VAL A C 1
ATOM 2617 O O . VAL A 1 317 ? 11.610 -21.827 -14.556 1.00 89.31 317 VAL A O 1
ATOM 2620 N N . LYS A 1 318 ? 13.124 -22.910 -15.814 1.00 87.00 318 LYS A N 1
ATOM 2621 C CA . LYS A 1 318 ? 13.483 -23.903 -14.788 1.00 87.00 318 LYS A CA 1
ATOM 2622 C C . LYS A 1 318 ? 14.028 -23.261 -13.521 1.00 87.00 318 LYS A C 1
ATOM 2624 O O . LYS A 1 318 ? 13.713 -23.709 -12.415 1.00 87.00 318 LYS A O 1
ATOM 2629 N N . GLN A 1 319 ? 14.849 -22.225 -13.672 1.00 85.06 319 GLN A N 1
ATOM 2630 C CA . GLN A 1 319 ? 15.391 -21.497 -12.539 1.00 85.06 319 GLN A CA 1
ATOM 2631 C C . GLN A 1 319 ? 14.280 -20.736 -11.808 1.00 85.06 319 GLN A C 1
ATOM 2633 O O . GLN A 1 319 ? 14.132 -20.935 -10.610 1.00 85.06 319 GLN A O 1
ATOM 2638 N N . LEU A 1 320 ? 13.445 -19.953 -12.497 1.00 90.06 320 LEU A N 1
ATOM 2639 C CA . LEU A 1 320 ? 12.298 -19.271 -11.883 1.00 90.06 320 LEU A CA 1
ATOM 2640 C C . LEU A 1 320 ? 11.373 -20.249 -11.157 1.00 90.06 320 LEU A C 1
ATOM 2642 O O . LEU A 1 320 ? 10.990 -19.993 -10.019 1.00 90.06 320 LEU A O 1
ATOM 2646 N N . THR A 1 321 ? 11.068 -21.392 -11.774 1.00 91.81 321 THR A N 1
ATOM 2647 C CA . THR A 1 321 ? 10.295 -22.469 -11.147 1.00 91.81 321 THR A CA 1
ATOM 2648 C C . THR A 1 321 ? 10.915 -22.896 -9.817 1.00 91.81 321 THR A C 1
ATOM 2650 O O . THR A 1 321 ? 10.217 -22.996 -8.808 1.00 91.81 321 THR A O 1
ATOM 2653 N N . PHE A 1 322 ? 12.231 -23.112 -9.784 1.00 88.19 322 PHE A N 1
ATOM 2654 C CA . PHE A 1 322 ? 12.944 -23.460 -8.559 1.00 88.19 322 PHE A CA 1
ATOM 2655 C C . PHE A 1 322 ? 12.917 -22.325 -7.522 1.00 88.19 322 PHE A C 1
ATOM 2657 O O . PHE A 1 322 ? 12.596 -22.578 -6.359 1.00 88.19 322 PHE A O 1
ATOM 2664 N N . GLU A 1 323 ? 13.209 -21.084 -7.920 1.00 88.81 323 GLU A N 1
ATOM 2665 C CA . GLU A 1 323 ? 13.273 -19.936 -7.007 1.00 88.81 323 GLU A CA 1
ATOM 2666 C C . GLU A 1 323 ? 11.911 -19.629 -6.369 1.00 88.81 323 GLU A C 1
ATOM 2668 O O . GLU A 1 323 ? 11.831 -19.464 -5.152 1.00 88.81 323 GLU A O 1
ATOM 2673 N N . ILE A 1 324 ? 10.834 -19.613 -7.164 1.00 92.62 324 ILE A N 1
ATOM 2674 C CA . ILE A 1 324 ? 9.465 -19.329 -6.704 1.00 92.62 324 ILE A CA 1
ATOM 2675 C C . ILE A 1 324 ? 8.987 -20.409 -5.726 1.00 92.62 324 ILE A C 1
ATOM 2677 O O . ILE A 1 324 ? 8.440 -20.095 -4.663 1.00 92.62 324 ILE A O 1
ATOM 2681 N N . ASN A 1 325 ? 9.216 -21.684 -6.053 1.00 91.38 325 ASN A N 1
ATOM 2682 C CA . ASN A 1 325 ? 8.836 -22.792 -5.178 1.00 91.38 325 ASN A CA 1
ATOM 2683 C C . ASN A 1 325 ? 9.630 -22.764 -3.870 1.00 91.38 325 ASN A C 1
ATOM 2685 O O . ASN A 1 325 ? 9.042 -22.908 -2.801 1.00 91.38 325 ASN A O 1
ATOM 2689 N N . THR A 1 326 ? 10.938 -22.505 -3.939 1.00 88.19 326 THR A N 1
ATOM 2690 C CA . THR A 1 326 ? 11.798 -22.397 -2.751 1.00 88.19 326 THR A CA 1
ATOM 2691 C C . THR A 1 326 ? 11.366 -21.230 -1.863 1.00 88.19 326 THR A C 1
ATOM 2693 O O . THR A 1 326 ? 11.197 -21.407 -0.659 1.00 88.19 326 THR A O 1
ATOM 2696 N N . PHE A 1 327 ? 11.102 -20.055 -2.446 1.00 90.06 327 PHE A N 1
ATOM 2697 C CA . PHE A 1 327 ? 10.571 -18.898 -1.719 1.00 90.06 327 PHE A CA 1
ATOM 2698 C C . PHE A 1 327 ? 9.258 -19.235 -1.005 1.00 90.06 327 PHE A C 1
ATOM 2700 O O . PHE A 1 327 ? 9.105 -18.952 0.182 1.00 90.06 327 PHE A O 1
ATOM 2707 N N . THR A 1 328 ? 8.327 -19.880 -1.713 1.00 91.94 328 THR A N 1
ATOM 2708 C CA . THR A 1 328 ? 7.023 -20.264 -1.156 1.00 91.94 328 THR A CA 1
ATOM 2709 C C . THR A 1 328 ? 7.177 -21.257 -0.003 1.00 91.94 328 THR A C 1
ATOM 2711 O O . THR A 1 328 ? 6.514 -21.112 1.024 1.00 91.94 328 THR A O 1
ATOM 2714 N N . GLN A 1 329 ? 8.039 -22.264 -0.158 1.00 90.38 329 GLN A N 1
ATOM 2715 C CA . GLN A 1 329 ? 8.271 -23.297 0.852 1.00 90.38 329 GLN A CA 1
ATOM 2716 C C . GLN A 1 329 ? 8.886 -22.716 2.128 1.00 90.38 329 GLN A C 1
ATOM 2718 O O . GLN A 1 329 ? 8.385 -22.987 3.217 1.00 90.38 329 GLN A O 1
ATOM 2723 N N . GLU A 1 330 ? 9.924 -21.886 2.005 1.00 87.88 330 GLU A N 1
ATOM 2724 C CA . GLU A 1 330 ? 10.568 -21.243 3.158 1.00 87.88 330 GLU A CA 1
ATOM 2725 C C . GLU A 1 330 ? 9.628 -20.266 3.870 1.00 87.88 330 GLU A C 1
ATOM 2727 O O . GLU A 1 330 ? 9.552 -20.259 5.100 1.00 87.88 330 GLU A O 1
ATOM 2732 N N . LEU A 1 331 ? 8.845 -19.491 3.111 1.00 89.62 331 LEU A N 1
ATOM 2733 C CA . LEU A 1 331 ? 7.819 -18.624 3.682 1.00 89.62 331 LEU A CA 1
ATOM 2734 C C . LEU A 1 331 ? 6.765 -19.437 4.443 1.00 89.62 331 LEU A C 1
ATOM 2736 O O . LEU A 1 331 ? 6.437 -19.089 5.574 1.00 89.62 331 LEU A O 1
ATOM 2740 N N . SER A 1 332 ? 6.278 -20.536 3.862 1.00 90.69 332 SER A N 1
ATOM 2741 C CA . SER A 1 332 ? 5.245 -21.375 4.484 1.00 90.69 332 SER A CA 1
ATOM 2742 C C . SER A 1 332 ? 5.704 -21.947 5.826 1.00 90.69 332 SER A C 1
ATOM 2744 O O . SER A 1 332 ? 4.976 -21.810 6.802 1.00 90.69 332 SER A O 1
ATOM 2746 N N . LYS A 1 333 ? 6.941 -22.464 5.919 1.00 89.44 333 LYS A N 1
ATOM 2747 C CA . LYS A 1 333 ? 7.510 -22.968 7.186 1.00 89.44 333 LYS A CA 1
ATOM 2748 C C . LYS A 1 333 ? 7.432 -21.930 8.305 1.00 89.44 333 LYS A C 1
ATOM 2750 O O . LYS A 1 333 ? 7.024 -22.230 9.421 1.00 89.44 333 LYS A O 1
ATOM 2755 N N . TYR A 1 334 ? 7.796 -20.689 7.999 1.00 87.75 334 TYR A N 1
ATOM 2756 C CA . TYR A 1 334 ? 7.802 -19.624 8.994 1.00 87.75 334 TYR A CA 1
ATOM 2757 C C . TYR A 1 334 ? 6.388 -19.134 9.344 1.00 87.75 334 TYR A C 1
ATOM 2759 O O . TYR A 1 334 ? 6.124 -18.744 10.482 1.00 87.75 334 TYR A O 1
ATOM 2767 N N . LEU A 1 335 ? 5.459 -19.146 8.385 1.00 89.75 335 LEU A N 1
ATOM 2768 C CA . LEU A 1 335 ? 4.051 -18.849 8.654 1.00 89.75 335 LEU A CA 1
ATOM 2769 C C . LEU A 1 335 ? 3.411 -19.919 9.547 1.00 89.75 335 LEU A C 1
ATOM 2771 O O . LEU A 1 335 ? 2.662 -19.565 10.459 1.00 89.75 335 LEU A O 1
ATOM 2775 N N . ASP A 1 336 ? 3.763 -21.190 9.353 1.00 88.94 336 ASP A N 1
ATOM 2776 C CA . ASP A 1 336 ? 3.301 -22.297 10.194 1.00 88.94 336 ASP A CA 1
ATOM 2777 C C . ASP A 1 336 ? 3.757 -22.123 11.654 1.00 88.94 336 ASP A C 1
ATOM 2779 O O . ASP A 1 336 ? 2.965 -22.315 12.576 1.00 88.94 336 ASP A O 1
ATOM 2783 N N . GLU A 1 337 ? 4.985 -21.644 11.888 1.00 88.44 337 GLU A N 1
ATOM 2784 C CA . GLU A 1 337 ? 5.481 -21.302 13.234 1.00 88.44 337 GLU A CA 1
ATOM 2785 C C . GLU A 1 337 ? 4.752 -20.108 13.876 1.00 88.44 337 GLU A C 1
ATOM 2787 O O . GLU A 1 337 ? 4.721 -19.966 15.102 1.00 88.44 337 GLU A O 1
ATOM 2792 N N . GLN A 1 338 ? 4.191 -19.200 13.073 1.00 88.31 338 GLN A N 1
ATOM 2793 C CA . GLN A 1 338 ? 3.441 -18.045 13.573 1.00 88.31 338 GLN A CA 1
ATOM 2794 C C . GLN A 1 338 ? 1.967 -18.342 13.817 1.00 88.31 338 GLN A C 1
ATOM 2796 O O . GLN A 1 338 ? 1.342 -17.646 14.618 1.00 88.31 338 GLN A O 1
ATOM 2801 N N . LYS A 1 339 ? 1.412 -19.357 13.155 1.00 90.81 339 LYS A N 1
ATOM 2802 C CA . LYS A 1 339 ? -0.013 -19.679 13.210 1.00 90.81 339 LYS A CA 1
ATOM 2803 C C . LYS A 1 339 ? -0.553 -19.840 14.642 1.00 90.81 339 LYS A C 1
ATOM 2805 O O . LYS A 1 339 ? -1.518 -19.148 14.951 1.00 90.81 339 LYS A O 1
ATOM 2810 N N . PRO A 1 340 ? 0.098 -20.577 15.569 1.00 92.62 340 PRO A N 1
ATOM 2811 C CA . PRO A 1 340 ? -0.392 -20.689 16.948 1.00 92.62 340 PRO A CA 1
ATOM 2812 C C . PRO A 1 340 ? -0.452 -19.349 17.698 1.00 92.62 340 PRO A C 1
ATOM 2814 O O . PRO A 1 340 ? -1.301 -19.154 18.563 1.00 92.62 340 PRO A O 1
ATOM 2817 N N . ILE A 1 341 ? 0.446 -18.412 17.369 1.00 92.75 341 ILE A N 1
ATOM 2818 C CA . ILE A 1 341 ? 0.481 -17.070 17.969 1.00 92.75 341 ILE A CA 1
ATOM 2819 C C . ILE A 1 341 ? -0.712 -16.251 17.471 1.00 92.75 341 ILE A C 1
ATOM 2821 O O . ILE A 1 341 ? -1.370 -15.584 18.267 1.00 92.75 341 ILE A O 1
ATOM 2825 N N . ILE A 1 342 ? -0.998 -16.318 16.167 1.00 93.69 342 ILE A N 1
ATOM 2826 C CA . ILE A 1 342 ? -2.143 -15.637 15.551 1.00 93.69 342 ILE A CA 1
ATOM 2827 C C . ILE A 1 342 ? -3.452 -16.222 16.088 1.00 93.69 342 ILE A C 1
ATOM 2829 O O . ILE A 1 342 ? -4.319 -15.461 16.503 1.00 93.69 342 ILE A O 1
ATOM 2833 N N . ASP A 1 343 ? -3.570 -17.548 16.157 1.00 92.88 343 ASP A N 1
ATOM 2834 C CA . ASP A 1 343 ? -4.761 -18.221 16.680 1.00 92.88 343 ASP A CA 1
ATOM 2835 C C . ASP A 1 343 ? -5.023 -17.816 18.143 1.00 92.88 343 ASP A C 1
ATOM 2837 O O . ASP A 1 343 ? -6.142 -17.438 18.491 1.00 92.88 343 ASP A O 1
ATOM 2841 N N . LYS A 1 344 ? -3.978 -17.783 18.988 1.00 95.44 344 LYS A N 1
ATOM 2842 C CA . LYS A 1 344 ? -4.081 -17.307 20.379 1.00 95.44 344 LYS A CA 1
ATOM 2843 C C . LYS A 1 344 ? -4.503 -15.833 20.457 1.00 95.44 344 LYS A C 1
ATOM 2845 O O . LYS A 1 344 ? -5.331 -15.494 21.297 1.00 95.44 344 LYS A O 1
ATOM 2850 N N . LEU A 1 345 ? -3.971 -14.959 19.595 1.00 96.38 345 LEU A N 1
ATOM 2851 C CA . LEU A 1 345 ? -4.390 -13.551 19.532 1.00 96.38 345 LEU A CA 1
ATOM 2852 C C . LEU A 1 345 ? -5.872 -13.411 19.180 1.00 96.38 345 LEU A C 1
ATOM 2854 O O . LEU A 1 345 ? -6.565 -12.625 19.817 1.00 96.38 345 LEU A O 1
ATOM 2858 N N . VAL A 1 346 ? -6.356 -14.160 18.187 1.00 96.44 346 VAL A N 1
ATOM 2859 C CA . VAL A 1 346 ? -7.762 -14.102 17.757 1.00 96.44 346 VAL A CA 1
ATOM 2860 C C . VAL A 1 346 ? -8.691 -14.542 18.888 1.00 96.44 346 VAL A C 1
ATOM 2862 O O . VAL A 1 346 ? -9.696 -13.878 19.113 1.00 96.44 346 VAL A O 1
ATOM 2865 N N . VAL A 1 347 ? -8.328 -15.585 19.644 1.00 97.25 347 VAL A N 1
ATOM 2866 C CA . VAL A 1 347 ? -9.089 -16.027 20.828 1.00 97.25 347 VAL A CA 1
ATOM 2867 C C . VAL A 1 347 ? -9.154 -14.930 21.895 1.00 97.25 347 VAL A C 1
ATOM 2869 O O . VAL A 1 347 ? -10.242 -14.581 22.337 1.00 97.25 347 VAL A O 1
ATOM 2872 N N . LEU A 1 348 ? -8.020 -14.325 22.261 1.00 97.81 348 LEU A N 1
ATOM 2873 C CA . LEU A 1 348 ? -7.990 -13.247 23.262 1.00 97.81 348 LEU A CA 1
ATOM 2874 C C . LEU A 1 348 ? -8.772 -12.001 22.811 1.00 97.81 348 LEU A C 1
ATOM 2876 O O . LEU A 1 348 ? -9.406 -11.321 23.620 1.00 97.81 348 LEU A O 1
ATOM 2880 N N . VAL A 1 349 ? -8.727 -11.689 21.513 1.00 98.00 349 VAL A N 1
ATOM 2881 C CA . VAL A 1 349 ? -9.540 -10.623 20.918 1.00 98.00 349 VAL A CA 1
ATOM 2882 C C . VAL A 1 349 ? -11.024 -10.968 21.022 1.00 98.00 349 VAL A C 1
ATOM 2884 O O . VAL A 1 349 ? -11.796 -10.112 21.448 1.00 98.00 349 VAL A O 1
ATOM 2887 N N . ASP A 1 350 ? -11.424 -12.196 20.682 1.00 97.81 350 ASP A N 1
ATOM 2888 C CA . ASP A 1 350 ? -12.816 -12.650 20.772 1.00 97.81 350 ASP A CA 1
ATOM 2889 C C . ASP A 1 350 ? -13.345 -12.610 22.213 1.00 97.81 350 ASP A C 1
ATOM 2891 O O . ASP A 1 350 ? -14.446 -12.121 22.447 1.00 97.81 350 ASP A O 1
ATOM 2895 N N . GLU A 1 351 ? -12.539 -13.009 23.201 1.00 97.56 351 GLU A N 1
ATOM 2896 C CA . GLU A 1 351 ? -12.891 -12.922 24.625 1.00 97.56 351 GLU A CA 1
ATOM 2897 C C . GLU A 1 351 ? -13.199 -11.478 25.059 1.00 97.56 351 GLU A C 1
ATOM 2899 O O . GLU A 1 351 ? -14.224 -11.216 25.695 1.00 97.56 351 GLU A O 1
ATOM 2904 N N . ILE A 1 352 ? -12.354 -10.509 24.685 1.00 97.81 352 ILE A N 1
ATOM 2905 C CA . ILE A 1 352 ? -12.613 -9.086 24.970 1.00 97.81 352 ILE A CA 1
ATOM 2906 C C . ILE A 1 352 ? -13.864 -8.601 24.231 1.00 97.81 352 ILE A C 1
ATOM 2908 O O . ILE A 1 352 ? -14.669 -7.859 24.802 1.00 97.81 352 ILE A O 1
ATOM 2912 N N . VAL A 1 353 ? -14.055 -9.024 22.980 1.00 96.94 353 VAL A N 1
ATOM 2913 C CA . VAL A 1 353 ? -15.228 -8.659 22.178 1.00 96.94 353 VAL A CA 1
ATOM 2914 C C . VAL A 1 353 ? -16.516 -9.157 22.825 1.00 96.94 353 VAL A C 1
ATOM 2916 O O . VAL A 1 353 ? -17.440 -8.362 22.987 1.00 96.94 353 VAL A O 1
ATOM 2919 N N . GLN A 1 354 ? -16.562 -10.413 23.267 1.00 96.31 354 GLN A N 1
ATOM 2920 C CA . GLN A 1 354 ? -17.720 -10.991 23.949 1.00 96.31 354 GLN A CA 1
ATOM 2921 C C . GLN A 1 354 ? -17.986 -10.324 25.308 1.00 96.31 354 GLN A C 1
ATOM 2923 O O . GLN A 1 354 ? -19.143 -10.115 25.674 1.00 96.31 354 GLN A O 1
ATOM 2928 N N . ASN A 1 355 ? -16.942 -9.913 26.034 1.00 94.81 355 ASN A N 1
ATOM 2929 C CA . ASN A 1 355 ? -17.099 -9.169 27.288 1.00 94.81 355 ASN A CA 1
ATOM 2930 C C . ASN A 1 355 ? -17.727 -7.781 27.077 1.00 94.81 355 ASN A C 1
ATOM 2932 O O . ASN A 1 355 ? -18.533 -7.334 27.893 1.00 94.81 355 ASN A O 1
ATOM 2936 N N . VAL A 1 356 ? -17.375 -7.092 25.986 1.00 94.00 356 VAL A N 1
ATOM 2937 C CA . VAL A 1 356 ? -17.956 -5.782 25.637 1.00 94.00 356 VAL A CA 1
ATOM 2938 C C . VAL A 1 356 ? -19.347 -5.928 25.027 1.00 94.00 356 VAL A C 1
ATOM 2940 O O . VAL A 1 356 ? -20.226 -5.108 25.295 1.00 94.00 356 VAL A O 1
ATOM 2943 N N . GLN A 1 357 ? -19.539 -6.948 24.192 1.00 92.94 357 GLN A N 1
ATOM 2944 C CA . GLN A 1 357 ? -20.764 -7.202 23.452 1.00 92.94 357 GLN A CA 1
ATOM 2945 C C . GLN A 1 357 ? -21.027 -8.719 23.367 1.00 92.94 357 GLN A C 1
ATOM 2947 O O . GLN A 1 357 ? -20.556 -9.368 22.435 1.00 92.94 357 GLN A O 1
ATOM 2952 N N . PRO A 1 358 ? -21.856 -9.292 24.263 1.00 91.88 358 PRO A N 1
ATOM 2953 C CA . PRO A 1 358 ? -22.018 -10.749 24.410 1.00 91.88 358 PRO A CA 1
ATOM 2954 C C . PRO A 1 358 ? -22.523 -11.528 23.188 1.00 91.88 358 PRO A C 1
ATOM 2956 O O . PRO A 1 358 ? -22.465 -12.752 23.176 1.00 91.88 358 PRO A O 1
ATOM 2959 N N . LYS A 1 359 ? -23.073 -10.846 22.178 1.00 90.25 359 LYS A N 1
ATOM 2960 C CA . LYS A 1 359 ? -23.564 -11.457 20.927 1.00 90.25 359 LYS A CA 1
ATOM 2961 C C . LYS A 1 359 ? -22.622 -11.247 19.739 1.00 90.25 359 LYS A C 1
ATOM 2963 O O . LYS A 1 359 ? -22.997 -11.583 18.619 1.00 90.25 359 LYS A O 1
ATOM 2968 N N . ALA A 1 360 ? -21.475 -10.612 19.960 1.00 93.44 360 ALA A N 1
ATOM 2969 C CA . ALA A 1 360 ? -20.499 -10.338 18.921 1.00 93.44 360 ALA A CA 1
ATOM 2970 C C . ALA A 1 360 ? -19.384 -11.384 18.939 1.00 93.44 360 ALA A C 1
ATOM 2972 O O . ALA A 1 360 ? -18.979 -11.829 20.009 1.00 93.44 360 ALA A O 1
ATOM 2973 N N . HIS A 1 361 ? -18.873 -11.722 17.756 1.00 93.62 361 HIS A N 1
ATOM 2974 C CA . HIS A 1 361 ? -17.756 -12.652 17.600 1.00 93.62 361 HIS A CA 1
ATOM 2975 C C . HIS A 1 361 ? -16.698 -12.099 16.653 1.00 93.62 361 HIS A C 1
ATOM 2977 O O . HIS A 1 361 ? -17.024 -11.497 15.628 1.00 93.62 361 HIS A O 1
ATOM 2983 N N . ALA A 1 362 ? -15.433 -12.320 16.990 1.00 95.38 362 ALA A N 1
ATOM 2984 C CA . ALA A 1 362 ? -14.271 -11.952 16.206 1.00 95.38 362 ALA A CA 1
ATOM 2985 C C . ALA A 1 362 ? -13.800 -13.124 15.335 1.00 95.38 362 ALA A C 1
ATOM 2987 O O . ALA A 1 362 ? -13.523 -14.221 15.815 1.00 95.38 362 ALA A O 1
ATOM 2988 N N . PHE A 1 363 ? -13.645 -12.870 14.038 1.00 93.50 363 PHE A N 1
ATOM 2989 C CA . PHE A 1 363 ? -13.182 -13.850 13.064 1.00 93.50 363 PHE A CA 1
ATOM 2990 C C . PHE A 1 363 ? -11.976 -13.327 12.293 1.00 93.50 363 PHE A C 1
ATOM 2992 O O . PHE A 1 363 ? -11.984 -12.206 11.779 1.00 93.50 363 PHE A O 1
ATOM 2999 N N . LEU A 1 364 ? -10.956 -14.173 12.155 1.00 94.19 364 LEU A N 1
ATOM 3000 C CA . LEU A 1 364 ? -9.844 -13.928 11.243 1.00 94.19 364 LEU A CA 1
ATOM 3001 C C . LEU A 1 364 ? -10.354 -13.922 9.794 1.00 94.19 364 LEU A C 1
ATOM 3003 O O . LEU A 1 364 ? -11.118 -14.802 9.392 1.00 94.19 364 LEU A O 1
ATOM 3007 N N . TYR A 1 365 ? -9.913 -12.955 8.993 1.00 92.12 365 TYR A N 1
ATOM 3008 C CA . TYR A 1 365 ? -10.167 -12.927 7.553 1.00 92.12 365 TYR A CA 1
ATOM 3009 C C . TYR A 1 365 ? -8.920 -12.469 6.780 1.00 92.12 365 TYR A C 1
ATOM 3011 O O . TYR A 1 365 ? -7.815 -12.392 7.319 1.00 92.12 365 TYR A O 1
ATOM 3019 N N . GLY A 1 366 ? -9.069 -12.238 5.474 1.00 90.88 366 GLY A N 1
ATOM 3020 C CA . GLY A 1 366 ? -8.016 -11.635 4.661 1.00 90.88 366 GLY A CA 1
ATOM 3021 C C . GLY A 1 366 ? -6.813 -12.551 4.434 1.00 90.88 366 GLY A C 1
ATOM 3022 O O . GLY A 1 366 ? -6.943 -13.761 4.224 1.00 90.88 366 GLY A O 1
ATOM 3023 N N . SER A 1 367 ? -5.617 -11.962 4.404 1.00 92.44 367 SER A N 1
ATOM 3024 C CA . SER A 1 367 ? -4.425 -12.682 3.937 1.00 92.44 367 SER A CA 1
ATOM 3025 C C . SER A 1 367 ? -3.927 -13.751 4.912 1.00 92.44 367 SER A C 1
ATOM 3027 O O . SER A 1 367 ? -3.462 -14.796 4.467 1.00 92.44 367 SER A O 1
ATOM 3029 N N . CYS A 1 368 ? -4.083 -13.531 6.220 1.00 93.50 368 CYS A N 1
ATOM 3030 C CA . CYS A 1 368 ? -3.720 -14.514 7.242 1.00 93.50 368 CYS A CA 1
ATOM 3031 C C . CYS A 1 368 ? -4.686 -15.709 7.258 1.00 93.50 368 CYS A C 1
ATOM 3033 O O . CYS A 1 368 ? -4.247 -16.841 7.427 1.00 93.50 368 CYS A O 1
ATOM 3035 N N . TYR A 1 369 ? -5.982 -15.477 7.018 1.00 93.75 369 TYR A N 1
ATOM 3036 C CA . TYR A 1 369 ? -6.971 -16.556 6.909 1.00 93.75 369 TYR A CA 1
ATOM 3037 C C . TYR A 1 369 ? -6.758 -17.428 5.662 1.00 93.75 369 TYR A C 1
ATOM 3039 O O . TYR A 1 369 ? -6.860 -18.648 5.726 1.00 93.75 369 TYR A O 1
ATOM 3047 N N . THR A 1 370 ? -6.429 -16.801 4.530 1.00 93.50 370 THR A N 1
ATOM 3048 C CA . THR A 1 370 ? -6.202 -17.497 3.249 1.00 93.50 370 THR A CA 1
ATOM 3049 C C . THR A 1 370 ? -4.828 -18.159 3.141 1.00 93.50 370 THR A C 1
ATOM 3051 O O . THR A 1 370 ? -4.609 -18.941 2.227 1.00 93.50 370 THR A O 1
ATOM 3054 N N . GLY A 1 371 ? -3.873 -17.839 4.021 1.00 93.06 371 GLY A N 1
ATOM 3055 C CA . GLY A 1 371 ? -2.477 -18.273 3.869 1.00 93.06 371 GLY A CA 1
ATOM 3056 C C . GLY A 1 371 ? -1.731 -17.573 2.722 1.00 93.06 371 GLY A C 1
ATOM 3057 O O . GLY A 1 371 ? -0.674 -18.040 2.294 1.00 93.06 371 GLY A O 1
ATOM 3058 N N . LEU A 1 372 ? -2.270 -16.452 2.224 1.00 95.12 372 LEU A N 1
ATOM 3059 C CA . LEU A 1 372 ? -1.673 -15.587 1.196 1.00 95.12 372 LEU A CA 1
ATOM 3060 C C . LEU A 1 372 ? -0.995 -14.347 1.819 1.00 95.12 372 LEU A C 1
ATOM 3062 O O . LEU A 1 372 ? -0.905 -13.266 1.212 1.00 95.12 372 LEU A O 1
ATOM 3066 N N . ASN A 1 373 ? -0.562 -14.457 3.074 1.00 94.06 373 ASN A N 1
ATOM 3067 C CA . ASN A 1 373 ? 0.147 -13.423 3.814 1.00 94.06 373 ASN A CA 1
ATOM 3068 C C . ASN A 1 373 ? 1.669 -13.512 3.632 1.00 94.06 373 ASN A C 1
ATOM 3070 O O . ASN A 1 373 ? 2.267 -14.574 3.541 1.00 94.06 373 ASN A O 1
ATOM 3074 N N . LEU A 1 374 ? 2.299 -12.341 3.605 1.00 92.38 374 LEU A N 1
ATOM 3075 C CA . LEU A 1 374 ? 3.734 -12.171 3.831 1.00 92.38 374 LEU A CA 1
ATOM 3076 C C . LEU A 1 374 ? 4.011 -12.061 5.341 1.00 92.38 374 LEU A C 1
ATOM 3078 O O . LEU A 1 374 ? 3.093 -11.781 6.114 1.00 92.38 374 LEU A O 1
ATOM 3082 N N . LEU A 1 375 ? 5.274 -12.201 5.748 1.00 88.38 375 LEU A N 1
ATOM 3083 C CA . LEU A 1 375 ? 5.704 -12.219 7.160 1.00 88.38 375 LEU A CA 1
ATOM 3084 C C . LEU A 1 375 ? 5.266 -11.012 7.999 1.00 88.38 375 LEU A C 1
ATOM 3086 O O . LEU A 1 375 ? 4.999 -11.128 9.199 1.00 88.38 375 LEU A O 1
ATOM 3090 N N . ASP A 1 376 ? 5.192 -9.864 7.347 1.00 87.00 376 ASP A N 1
ATOM 3091 C CA . ASP A 1 376 ? 4.859 -8.554 7.885 1.00 87.00 376 ASP A CA 1
ATOM 3092 C C . ASP A 1 376 ? 3.481 -8.074 7.395 1.00 87.00 376 ASP A C 1
ATOM 3094 O O . ASP A 1 376 ? 3.246 -6.875 7.275 1.00 87.00 376 ASP A O 1
ATOM 3098 N N . SER A 1 377 ? 2.589 -9.001 7.025 1.00 90.69 377 SER A N 1
ATOM 3099 C CA . SER A 1 377 ? 1.186 -8.660 6.762 1.00 90.69 377 SER A CA 1
ATOM 3100 C C . SER A 1 377 ? 0.438 -8.438 8.070 1.00 90.69 377 SER A C 1
ATOM 3102 O O . SER A 1 377 ? 0.689 -9.140 9.055 1.00 90.69 377 SER A O 1
ATOM 3104 N N . ASP A 1 378 ? -0.507 -7.505 8.028 1.00 92.75 378 ASP A N 1
ATOM 3105 C CA . ASP A 1 378 ? -1.425 -7.230 9.126 1.00 92.75 378 ASP A CA 1
ATOM 3106 C C . ASP A 1 378 ? -2.364 -8.431 9.364 1.00 92.75 378 ASP A C 1
ATOM 3108 O O . ASP A 1 378 ? -2.656 -9.227 8.460 1.00 92.75 378 ASP A O 1
ATOM 3112 N N . ILE A 1 379 ? -2.811 -8.580 10.610 1.00 95.44 379 ILE A N 1
ATOM 3113 C CA . ILE A 1 379 ? -3.817 -9.561 11.015 1.00 95.44 379 ILE A CA 1
ATOM 3114 C C . ILE A 1 379 ? -5.187 -8.893 10.893 1.00 95.44 379 ILE A C 1
ATOM 3116 O O . ILE A 1 379 ? -5.552 -8.043 11.702 1.00 95.44 379 ILE A O 1
ATOM 3120 N N . ASP A 1 380 ? -5.946 -9.285 9.878 1.00 95.12 380 ASP A N 1
ATOM 3121 C CA . ASP A 1 380 ? -7.272 -8.738 9.615 1.00 95.12 380 ASP A CA 1
ATOM 3122 C C . ASP A 1 380 ? -8.341 -9.501 10.420 1.00 95.12 380 ASP A C 1
ATOM 3124 O O . ASP A 1 380 ? -8.547 -10.701 10.216 1.00 95.12 380 ASP A O 1
ATOM 3128 N N . ILE A 1 381 ? -9.054 -8.809 11.313 1.00 95.94 381 ILE A N 1
ATOM 3129 C CA . ILE A 1 381 ? -10.145 -9.373 12.122 1.00 95.94 381 ILE A CA 1
ATOM 3130 C C . ILE A 1 381 ? -11.454 -8.638 11.824 1.00 95.94 381 ILE A C 1
ATOM 3132 O O . ILE A 1 381 ? -11.514 -7.406 11.747 1.00 95.94 381 ILE A O 1
ATOM 3136 N N . VAL A 1 382 ? -12.531 -9.397 11.642 1.00 94.75 382 VAL A N 1
ATOM 3137 C CA . VAL A 1 382 ? -13.888 -8.860 11.543 1.00 94.75 382 VAL A CA 1
ATOM 3138 C C . VAL A 1 382 ? -14.687 -9.257 12.770 1.00 94.75 382 VAL A C 1
ATOM 3140 O O . VAL A 1 382 ? -14.694 -10.418 13.161 1.00 94.75 382 VAL A O 1
ATOM 3143 N N . ILE A 1 383 ? -15.367 -8.285 13.363 1.00 94.75 383 ILE A N 1
ATOM 3144 C CA . ILE A 1 383 ? -16.345 -8.505 14.417 1.00 94.75 383 ILE A CA 1
ATOM 3145 C C . ILE A 1 383 ? -17.723 -8.557 13.773 1.00 94.75 383 ILE A C 1
ATOM 3147 O O . ILE A 1 383 ? -18.180 -7.568 13.196 1.00 94.75 383 ILE A O 1
ATOM 3151 N N . GLU A 1 384 ? -18.379 -9.703 13.877 1.00 92.81 384 GLU A N 1
ATOM 3152 C CA . GLU A 1 384 ? -19.755 -9.892 13.430 1.00 92.81 384 GLU A CA 1
ATOM 3153 C C . GLU A 1 384 ? -20.707 -9.625 14.592 1.00 92.81 384 GLU A C 1
ATOM 3155 O O . GLU A 1 384 ? -20.552 -10.185 15.675 1.00 92.81 384 GLU A O 1
ATOM 3160 N N . THR A 1 385 ? -21.664 -8.718 14.392 1.00 90.19 385 THR A N 1
ATOM 3161 C CA . THR A 1 385 ? -22.611 -8.294 15.433 1.00 90.19 385 THR A CA 1
ATOM 3162 C C . THR A 1 385 ? -23.876 -7.702 14.826 1.00 90.19 385 THR A C 1
ATOM 3164 O O . THR A 1 385 ? -23.820 -7.045 13.796 1.00 90.19 385 THR A O 1
ATOM 3167 N N . ASN A 1 386 ? -25.014 -7.834 15.504 1.00 85.50 386 ASN A N 1
ATOM 3168 C CA . ASN A 1 386 ? -26.269 -7.196 15.083 1.00 85.50 386 ASN A CA 1
ATOM 3169 C C . ASN A 1 386 ? -26.380 -5.717 15.516 1.00 85.50 386 ASN A C 1
ATOM 3171 O O . ASN A 1 386 ? -27.428 -5.099 15.336 1.00 85.50 386 ASN A O 1
ATOM 3175 N N . GLU A 1 387 ? -25.332 -5.155 16.125 1.00 77.81 387 GLU A N 1
ATOM 3176 C CA . GLU A 1 387 ? -25.342 -3.797 16.676 1.00 77.81 387 GLU A CA 1
ATOM 3177 C C . GLU A 1 387 ? -25.353 -2.699 15.618 1.00 77.81 387 GLU A C 1
ATOM 3179 O O . GLU A 1 387 ? -24.655 -2.766 14.604 1.00 77.81 387 GLU A O 1
ATOM 3184 N N . ASN A 1 388 ? -26.104 -1.628 15.905 1.00 75.69 388 ASN A N 1
ATOM 3185 C CA . ASN A 1 388 ? -26.315 -0.549 14.947 1.00 75.69 388 ASN A CA 1
ATOM 3186 C C . ASN A 1 388 ? -25.280 0.587 14.995 1.00 75.69 388 ASN A C 1
ATOM 3188 O O . ASN A 1 388 ? -25.305 1.484 14.146 1.00 75.69 388 ASN A O 1
ATOM 3192 N N . GLU A 1 389 ? -24.353 0.551 15.946 1.00 84.62 389 GLU A N 1
ATOM 3193 C CA . GLU A 1 389 ? -23.419 1.643 16.220 1.00 84.62 389 GLU A CA 1
ATOM 3194 C C . GLU A 1 389 ? -21.955 1.173 16.126 1.00 84.62 389 GLU A C 1
ATOM 3196 O O . GLU A 1 389 ? -21.236 1.093 17.120 1.00 84.62 389 GLU A O 1
ATOM 3201 N N . GLU A 1 390 ? -21.495 0.868 14.906 1.00 86.88 390 GLU A N 1
ATOM 3202 C CA . GLU A 1 390 ? -20.155 0.306 14.638 1.00 86.88 390 GLU A CA 1
ATOM 3203 C C . GLU A 1 390 ? -19.023 1.157 15.227 1.00 86.88 390 GLU A C 1
ATOM 3205 O O . GLU A 1 390 ? -18.183 0.659 15.968 1.00 86.88 390 GLU A O 1
ATOM 3210 N N . ILE A 1 391 ? -19.019 2.465 14.962 1.00 89.19 391 ILE A N 1
ATOM 3211 C CA . ILE A 1 391 ? -17.956 3.359 15.446 1.00 89.19 391 ILE A CA 1
ATOM 3212 C C . ILE A 1 391 ? -17.925 3.392 16.981 1.00 89.19 391 ILE A C 1
ATOM 3214 O O . ILE A 1 391 ? -16.851 3.363 17.575 1.00 89.19 391 ILE A O 1
ATOM 3218 N N . ILE A 1 392 ? -19.092 3.411 17.630 1.00 89.75 392 ILE A N 1
ATOM 3219 C CA . ILE A 1 392 ? -19.191 3.424 19.095 1.00 89.75 392 ILE A CA 1
ATOM 3220 C C . ILE A 1 392 ? -18.648 2.114 19.667 1.00 89.75 392 ILE A C 1
ATOM 3222 O O . ILE A 1 392 ? -17.885 2.140 20.633 1.00 89.75 392 ILE A O 1
ATOM 3226 N N . LEU A 1 393 ? -18.977 0.977 19.050 1.00 91.38 393 LEU A N 1
ATOM 3227 C CA . LEU A 1 393 ? -18.424 -0.312 19.450 1.00 91.38 393 LEU A CA 1
ATOM 3228 C C . LEU A 1 393 ? -16.895 -0.355 19.273 1.00 91.38 393 LEU A C 1
ATOM 3230 O O . LEU A 1 393 ? -16.214 -0.811 20.188 1.00 91.38 393 LEU A O 1
ATOM 3234 N N . LEU A 1 394 ? -16.334 0.194 18.185 1.00 94.62 394 LEU A N 1
ATOM 3235 C CA . LEU A 1 394 ? -14.872 0.296 18.019 1.00 94.62 394 LEU A CA 1
ATOM 3236 C C . LEU A 1 394 ? -14.212 1.093 19.151 1.00 94.62 394 LEU A C 1
ATOM 3238 O O . LEU A 1 394 ? -13.173 0.671 19.652 1.00 94.62 394 LEU A O 1
ATOM 3242 N N . TYR A 1 395 ? -14.800 2.215 19.578 1.00 96.00 395 TYR A N 1
ATOM 3243 C CA . TYR A 1 395 ? -14.263 2.997 20.699 1.00 96.00 395 TYR A CA 1
ATOM 3244 C C . TYR A 1 395 ? -14.385 2.264 22.040 1.00 96.00 395 TYR A C 1
ATOM 3246 O O . TYR A 1 395 ? -13.427 2.263 22.810 1.00 96.00 395 TYR A O 1
ATOM 3254 N N . LYS A 1 396 ? -15.511 1.588 22.309 1.00 94.56 396 LYS A N 1
ATOM 3255 C CA . LYS A 1 396 ? -15.675 0.761 23.521 1.00 94.56 396 LYS A CA 1
ATOM 3256 C C . LYS A 1 396 ? -14.622 -0.343 23.593 1.00 94.56 396 LYS A C 1
ATOM 3258 O O . LYS A 1 396 ? -13.998 -0.539 24.632 1.00 94.56 396 LYS A O 1
ATOM 3263 N N . LEU A 1 397 ? -14.408 -1.030 22.474 1.00 96.38 397 LEU A N 1
ATOM 3264 C CA . LEU A 1 397 ? -13.378 -2.052 22.343 1.00 96.38 397 LEU A CA 1
ATOM 3265 C C . LEU A 1 397 ? -11.981 -1.457 22.524 1.00 96.38 397 LEU A C 1
ATOM 3267 O O . LEU A 1 397 ? -11.173 -2.027 23.249 1.00 96.38 397 LEU A O 1
ATOM 3271 N N . ALA A 1 398 ? -11.701 -0.296 21.925 1.00 97.50 398 ALA A N 1
ATOM 3272 C CA . ALA A 1 398 ? -10.407 0.367 22.052 1.00 97.50 398 ALA A CA 1
ATOM 3273 C C . ALA A 1 398 ? -10.030 0.646 23.516 1.00 97.50 398 ALA A C 1
ATOM 3275 O O . ALA A 1 398 ? -8.883 0.419 23.890 1.00 97.50 398 ALA A O 1
ATOM 3276 N N . GLU A 1 399 ? -10.978 1.076 24.356 1.00 96.25 399 GLU A N 1
ATOM 3277 C CA . GLU A 1 399 ? -10.727 1.279 25.791 1.00 96.25 399 GLU A CA 1
ATOM 3278 C C . GLU A 1 399 ? -10.389 -0.026 26.524 1.00 96.25 399 GLU A C 1
ATOM 3280 O O . GLU A 1 399 ? -9.488 -0.036 27.360 1.00 96.25 399 GLU A O 1
ATOM 3285 N N . GLN A 1 400 ? -11.040 -1.144 26.179 1.00 97.25 400 GLN A N 1
ATOM 3286 C CA . GLN A 1 400 ? -10.692 -2.447 26.759 1.00 97.25 400 GLN A CA 1
ATOM 3287 C C . GLN A 1 400 ? -9.332 -2.956 26.270 1.00 97.25 400 GLN A C 1
ATOM 3289 O O . GLN A 1 400 ? -8.549 -3.494 27.048 1.00 97.25 400 GLN A O 1
ATOM 3294 N N . PHE A 1 401 ? -9.000 -2.750 24.995 1.00 97.62 401 PHE A N 1
ATOM 3295 C CA . PHE A 1 401 ? -7.704 -3.163 24.460 1.00 97.62 401 PHE A CA 1
ATOM 3296 C C . PHE A 1 401 ? -6.541 -2.322 24.996 1.00 97.62 401 PHE A C 1
ATOM 3298 O O . PHE A 1 401 ? -5.442 -2.849 25.124 1.00 97.62 401 PHE A O 1
ATOM 3305 N N . LYS A 1 402 ? -6.757 -1.053 25.374 1.00 96.25 402 LYS A N 1
ATOM 3306 C CA . LYS A 1 402 ? -5.716 -0.214 26.004 1.00 96.25 402 LYS A CA 1
ATOM 3307 C C . LYS A 1 402 ? -5.214 -0.765 27.341 1.00 96.25 402 LYS A C 1
ATOM 3309 O O . LYS A 1 402 ? -4.068 -0.514 27.696 1.00 96.25 402 LYS A O 1
ATOM 3314 N N . ILE A 1 403 ? -6.062 -1.479 28.082 1.00 95.81 403 ILE A N 1
ATOM 3315 C CA . ILE A 1 403 ? -5.710 -2.086 29.376 1.00 95.81 403 ILE A CA 1
ATOM 3316 C C . ILE A 1 403 ? -5.303 -3.562 29.252 1.00 95.81 403 ILE A C 1
ATOM 3318 O O . ILE A 1 403 ? -4.886 -4.171 30.237 1.00 95.81 403 ILE A O 1
ATOM 3322 N N . ALA A 1 404 ? -5.410 -4.151 28.058 1.00 95.69 404 ALA A N 1
ATOM 3323 C CA . ALA A 1 404 ? -5.070 -5.545 27.818 1.00 95.69 404 ALA A CA 1
ATOM 3324 C C . ALA A 1 404 ? -3.547 -5.733 27.731 1.00 95.69 404 ALA A C 1
ATOM 3326 O O . ALA A 1 404 ? -2.883 -5.146 26.881 1.00 95.69 404 ALA A O 1
ATOM 3327 N N . SER A 1 405 ? -2.984 -6.612 28.565 1.00 95.44 405 SER A N 1
ATOM 3328 C CA . SER A 1 405 ? -1.529 -6.840 28.655 1.00 95.44 405 SER A CA 1
ATOM 3329 C C . SER A 1 405 ? -0.881 -7.343 27.357 1.00 95.44 405 SER A C 1
ATOM 3331 O O . SER A 1 405 ? 0.318 -7.154 27.139 1.00 95.44 405 SER A O 1
ATOM 3333 N N . PHE A 1 406 ? -1.662 -7.979 26.480 1.00 96.31 406 PHE A N 1
ATOM 3334 C CA . PHE A 1 406 ? -1.198 -8.488 25.190 1.00 96.31 406 PHE A CA 1
ATOM 3335 C C . PHE A 1 406 ? -1.224 -7.442 24.066 1.00 96.31 406 PHE A C 1
ATOM 3337 O O . PHE A 1 406 ? -0.834 -7.758 22.940 1.00 96.31 406 PHE A O 1
ATOM 3344 N N . ILE A 1 407 ? -1.629 -6.203 24.357 1.00 97.75 407 ILE A N 1
ATOM 3345 C CA . ILE A 1 407 ? -1.698 -5.089 23.411 1.00 97.75 407 ILE A CA 1
ATOM 3346 C C . ILE A 1 407 ? -0.748 -3.970 23.850 1.00 97.75 407 ILE A C 1
ATOM 3348 O O . ILE A 1 407 ? -0.626 -3.644 25.026 1.00 97.75 407 ILE A O 1
ATOM 3352 N N . LYS A 1 408 ? -0.033 -3.399 22.881 1.00 95.56 408 LYS A N 1
ATOM 3353 C CA . LYS A 1 408 ? 0.966 -2.340 23.065 1.00 95.56 408 LYS A CA 1
ATOM 3354 C C . LYS A 1 408 ? 0.441 -0.964 22.666 1.00 95.56 408 LYS A C 1
ATOM 3356 O O . LYS A 1 408 ? 0.726 0.010 23.353 1.00 95.56 408 LYS A O 1
ATOM 3361 N N . ASP A 1 409 ? -0.267 -0.878 21.543 1.00 95.62 409 ASP A N 1
ATOM 3362 C CA . ASP A 1 409 ? -0.806 0.377 21.011 1.00 95.62 409 ASP A CA 1
ATOM 3363 C C . ASP A 1 409 ? -2.182 0.147 20.383 1.00 95.62 409 ASP A C 1
ATOM 3365 O O . ASP A 1 409 ? -2.448 -0.934 19.852 1.00 95.62 409 ASP A O 1
ATOM 3369 N N . VAL A 1 410 ? -3.050 1.158 20.454 1.00 97.38 410 VAL A N 1
ATOM 3370 C CA . VAL A 1 410 ? -4.445 1.096 20.000 1.00 97.38 410 VAL A CA 1
ATOM 3371 C C . VAL A 1 410 ? -4.871 2.437 19.410 1.00 97.38 410 VAL A C 1
ATOM 3373 O O . VAL A 1 410 ? -4.775 3.480 20.057 1.00 97.38 410 VAL A O 1
ATOM 3376 N N . LYS A 1 411 ? -5.435 2.410 18.200 1.00 96.62 411 LYS A N 1
ATOM 3377 C CA . LYS A 1 411 ? -5.910 3.595 17.486 1.00 96.62 411 LYS A CA 1
ATOM 3378 C C . LYS A 1 411 ? -7.157 3.306 16.655 1.00 96.62 411 LYS A C 1
ATOM 3380 O O . LYS A 1 411 ? -7.140 2.476 15.752 1.00 96.62 411 LYS A O 1
ATOM 3385 N N . VAL A 1 412 ? -8.220 4.072 16.886 1.00 95.81 412 VAL A N 1
ATOM 3386 C CA . VAL A 1 412 ? -9.411 4.069 16.022 1.00 95.81 412 VAL A CA 1
ATOM 3387 C C . VAL A 1 412 ? -9.189 5.013 14.836 1.00 95.81 412 VAL A C 1
ATOM 3389 O O . VAL A 1 412 ? -8.771 6.157 15.015 1.00 95.81 412 VAL A O 1
ATOM 3392 N N . ILE A 1 413 ? -9.485 4.537 13.628 1.00 91.38 413 ILE A N 1
ATOM 3393 C CA . ILE A 1 413 ? -9.579 5.329 12.399 1.00 91.38 413 ILE A CA 1
ATOM 3394 C C . ILE A 1 413 ? -11.048 5.342 11.974 1.00 91.38 413 ILE A C 1
ATOM 3396 O O . ILE A 1 413 ? -11.546 4.378 11.393 1.00 91.38 413 ILE A O 1
ATOM 3400 N N . ASP A 1 414 ? -11.745 6.437 12.268 1.00 88.44 414 ASP A N 1
ATOM 3401 C CA . ASP A 1 414 ? -13.194 6.584 12.072 1.00 88.44 414 ASP A CA 1
ATOM 3402 C C . ASP A 1 414 ? -13.582 7.329 10.782 1.00 88.44 414 ASP A C 1
ATOM 3404 O O . ASP A 1 414 ? -14.702 7.180 10.304 1.00 88.44 414 ASP A O 1
ATOM 3408 N N . ASN A 1 415 ? -12.656 8.075 10.173 1.00 81.12 415 ASN A N 1
ATOM 3409 C CA . ASN A 1 415 ? -12.903 8.868 8.959 1.00 81.12 415 ASN A CA 1
ATOM 3410 C C . ASN A 1 415 ? -12.770 8.086 7.633 1.00 81.12 415 ASN A C 1
ATOM 3412 O O . ASN A 1 415 ? -12.930 8.663 6.557 1.00 81.12 415 ASN A O 1
ATOM 3416 N N . ALA A 1 416 ? -12.433 6.795 7.676 1.00 75.81 416 ALA A N 1
ATOM 3417 C CA . ALA A 1 416 ? -12.307 5.960 6.480 1.00 75.81 416 ALA A CA 1
ATOM 3418 C C . ALA A 1 416 ? -13.679 5.455 5.994 1.00 75.81 416 ALA A C 1
ATOM 3420 O O . ALA A 1 416 ? -14.596 5.282 6.792 1.00 75.81 416 ALA A O 1
ATOM 3421 N N . LYS A 1 417 ? -13.802 5.125 4.694 1.00 77.44 417 LYS A N 1
ATOM 3422 C CA . LYS A 1 417 ? -15.028 4.522 4.114 1.00 77.44 417 LYS A CA 1
ATOM 3423 C C . LYS A 1 417 ? -15.507 3.300 4.909 1.00 77.44 417 LYS A C 1
ATOM 3425 O O . LYS A 1 417 ? -16.706 3.083 5.032 1.00 77.44 417 LYS A O 1
ATOM 3430 N N . LYS A 1 418 ? -14.561 2.518 5.435 1.00 83.06 418 LYS A N 1
ATOM 3431 C CA . LYS A 1 418 ? -14.800 1.458 6.411 1.00 83.06 418 LYS A CA 1
ATOM 3432 C C . LYS A 1 418 ? -13.974 1.773 7.667 1.00 83.06 418 LYS A C 1
ATOM 3434 O O . LYS A 1 418 ? -12.748 1.667 7.589 1.00 83.06 418 LYS A O 1
ATOM 3439 N N . PRO A 1 419 ? -14.602 2.201 8.776 1.00 90.00 419 PRO A N 1
ATOM 3440 C CA . PRO A 1 419 ? -13.905 2.450 10.034 1.00 90.00 419 PRO A CA 1
ATOM 3441 C C . PRO A 1 419 ? -13.130 1.218 10.510 1.00 90.00 419 PRO A C 1
ATOM 3443 O O . PRO A 1 419 ? -13.605 0.087 10.373 1.00 90.00 419 PRO A O 1
ATOM 3446 N N . VAL A 1 420 ? -11.939 1.437 11.063 1.00 94.00 420 VAL A N 1
ATOM 3447 C CA . VAL A 1 420 ? -11.034 0.363 11.496 1.00 94.00 420 VAL A CA 1
ATOM 3448 C C . VAL A 1 420 ? -10.363 0.719 12.819 1.00 94.00 420 VAL A C 1
ATOM 3450 O O . VAL A 1 420 ? -9.905 1.842 13.020 1.00 94.00 420 VAL A O 1
ATOM 3453 N N . LEU A 1 421 ? -10.300 -0.245 13.729 1.00 97.38 421 LEU A N 1
ATOM 3454 C CA . LEU A 1 421 ? -9.507 -0.192 14.950 1.00 97.38 421 LEU A CA 1
ATOM 3455 C C . LEU A 1 421 ? -8.162 -0.864 14.671 1.00 97.38 421 LEU A C 1
ATOM 3457 O O . LEU A 1 421 ? -8.094 -2.078 14.509 1.00 97.38 421 LEU A O 1
ATOM 3461 N N . LYS A 1 422 ? -7.100 -0.065 14.598 1.00 97.69 422 LYS A N 1
ATOM 3462 C CA . LYS A 1 422 ? -5.727 -0.547 14.455 1.00 97.69 422 LYS A CA 1
ATOM 3463 C C . LYS A 1 422 ? -5.116 -0.773 15.827 1.00 97.69 422 LYS A C 1
ATOM 3465 O O . LYS A 1 422 ? -5.239 0.084 16.700 1.00 97.69 422 LYS A O 1
ATOM 3470 N N . MET A 1 423 ? -4.415 -1.878 16.007 1.00 97.62 423 MET A N 1
ATOM 3471 C CA . MET A 1 423 ? -3.661 -2.150 17.226 1.00 97.62 423 MET A CA 1
ATOM 3472 C C . MET A 1 423 ? -2.327 -2.828 16.915 1.00 97.62 423 MET A C 1
ATOM 3474 O O . MET A 1 423 ? -2.117 -3.375 15.830 1.00 97.62 423 MET A O 1
ATOM 3478 N N . GLN A 1 424 ? -1.417 -2.786 17.881 1.00 97.50 424 GLN A N 1
ATOM 3479 C CA . GLN A 1 424 ? -0.173 -3.545 17.857 1.00 97.50 424 GLN A CA 1
ATOM 3480 C C . GLN A 1 424 ? -0.127 -4.465 19.073 1.00 97.50 424 GLN A C 1
ATOM 3482 O O . GLN A 1 424 ? -0.336 -4.007 20.195 1.00 97.50 424 GLN A O 1
ATOM 3487 N N . SER A 1 425 ? 0.159 -5.748 18.867 1.00 96.25 425 SER A N 1
ATOM 3488 C CA . SER A 1 425 ? 0.304 -6.707 19.959 1.00 96.25 425 SER A CA 1
ATOM 3489 C C . SER A 1 425 ? 1.592 -6.467 20.757 1.00 96.25 425 SER A C 1
ATOM 3491 O O . SER A 1 425 ? 2.517 -5.781 20.317 1.00 96.25 425 SER A O 1
ATOM 3493 N N . SER A 1 426 ? 1.678 -7.048 21.949 1.00 95.06 426 SER A N 1
ATOM 3494 C CA . SER A 1 426 ? 2.870 -6.976 22.792 1.00 95.06 426 SER A CA 1
ATOM 3495 C C . SER A 1 426 ? 4.039 -7.790 22.210 1.00 95.06 426 SER A C 1
ATOM 3497 O O . SER A 1 426 ? 3.902 -8.531 21.227 1.00 95.06 426 SER A O 1
ATOM 3499 N N . LYS A 1 427 ? 5.216 -7.672 22.842 1.00 92.88 427 LYS A N 1
ATOM 3500 C CA . LYS A 1 427 ? 6.424 -8.427 22.464 1.00 92.88 427 LYS A CA 1
ATOM 3501 C C . LYS A 1 427 ? 6.244 -9.945 22.567 1.00 92.88 427 LYS A C 1
ATOM 3503 O O . LYS A 1 427 ? 6.821 -10.656 21.750 1.00 92.88 427 LYS A O 1
ATOM 3508 N N . GLU A 1 428 ? 5.423 -10.431 23.507 1.00 91.94 428 GLU A N 1
ATOM 3509 C CA . GLU A 1 428 ? 5.054 -11.859 23.616 1.00 91.94 428 GLU A CA 1
ATOM 3510 C C . GLU A 1 428 ? 4.483 -12.375 22.288 1.00 91.94 428 GLU A C 1
ATOM 3512 O O . GLU A 1 428 ? 4.795 -13.476 21.841 1.00 91.94 428 GLU A O 1
ATOM 3517 N N . PHE A 1 429 ? 3.715 -11.527 21.609 1.00 92.12 429 PHE A N 1
ATOM 3518 C CA . PHE A 1 429 ? 3.036 -11.832 20.358 1.00 92.12 429 PHE A CA 1
ATOM 3519 C C . PHE A 1 429 ? 3.769 -11.276 19.129 1.00 92.12 429 PHE A C 1
ATOM 3521 O O . PHE A 1 429 ? 3.153 -11.011 18.100 1.00 92.12 429 PHE A O 1
ATOM 3528 N N . LYS A 1 430 ? 5.095 -11.100 19.221 1.00 89.06 430 LYS A N 1
ATOM 3529 C CA . LYS A 1 430 ? 5.963 -10.646 18.117 1.00 89.06 430 LYS A CA 1
ATOM 3530 C C . LYS A 1 430 ? 5.557 -9.290 17.509 1.00 89.06 430 LYS A C 1
ATOM 3532 O O . LYS A 1 430 ? 5.788 -9.067 16.324 1.00 89.06 430 LYS A O 1
ATOM 3537 N N . GLU A 1 431 ? 4.963 -8.397 18.306 1.00 93.31 431 GLU A N 1
ATOM 3538 C CA . GLU A 1 431 ? 4.606 -7.021 17.911 1.00 93.31 431 GLU A CA 1
ATOM 3539 C C . GLU A 1 431 ? 3.781 -6.910 16.610 1.00 93.31 431 GLU A C 1
ATOM 3541 O O . GLU A 1 431 ? 3.944 -5.972 15.825 1.00 93.31 431 GLU A O 1
ATOM 3546 N N . LYS A 1 432 ? 2.887 -7.877 16.377 1.00 91.81 432 LYS A N 1
ATOM 3547 C CA . LYS A 1 432 ? 2.025 -7.960 15.197 1.00 91.81 432 LYS A CA 1
ATOM 3548 C C . LYS A 1 432 ? 1.038 -6.798 15.123 1.00 91.81 432 LYS A C 1
ATOM 3550 O O . LYS A 1 432 ? 0.439 -6.409 16.124 1.00 91.81 432 LYS A O 1
ATOM 3555 N N . HIS A 1 433 ? 0.834 -6.283 13.915 1.00 96.06 433 HIS A N 1
ATOM 3556 C CA . HIS A 1 433 ? -0.219 -5.316 13.621 1.00 96.06 433 HIS A CA 1
ATOM 3557 C C . HIS A 1 433 ? -1.542 -6.038 13.370 1.00 96.06 433 HIS A C 1
ATOM 3559 O O . HIS A 1 433 ? -1.571 -7.059 12.682 1.00 96.06 433 HIS A O 1
ATOM 3565 N N . ILE A 1 434 ? -2.623 -5.521 13.950 1.00 97.69 434 ILE A N 1
ATOM 3566 C CA . ILE A 1 434 ? -3.964 -6.099 13.862 1.00 97.69 434 ILE A CA 1
ATOM 3567 C C . ILE A 1 434 ? -4.938 -4.985 13.467 1.00 97.69 434 ILE A C 1
ATOM 3569 O O . ILE A 1 434 ? -4.954 -3.919 14.088 1.00 97.69 434 ILE A O 1
ATOM 3573 N N . ASP A 1 435 ? -5.765 -5.256 12.463 1.00 96.31 435 ASP A N 1
ATOM 3574 C CA . ASP A 1 435 ? -6.802 -4.361 11.958 1.00 96.31 435 ASP A CA 1
ATOM 3575 C C . ASP A 1 435 ? -8.180 -4.983 12.233 1.00 96.31 435 ASP A C 1
ATOM 3577 O O . ASP A 1 435 ? -8.543 -6.013 11.663 1.00 96.31 435 ASP A O 1
ATOM 3581 N N . ILE A 1 436 ? -8.968 -4.350 13.105 1.00 95.75 436 ILE A N 1
ATOM 3582 C CA . ILE A 1 436 ? -10.310 -4.800 13.489 1.00 95.75 436 ILE A CA 1
ATOM 3583 C C . ILE A 1 436 ? -11.370 -3.947 12.791 1.00 95.75 436 ILE A C 1
ATOM 3585 O O . ILE A 1 436 ? -11.399 -2.723 12.928 1.00 95.75 436 ILE A O 1
ATOM 3589 N N . THR A 1 437 ? -12.295 -4.593 12.083 1.00 93.69 437 THR A N 1
ATOM 3590 C CA . THR A 1 437 ? -13.473 -3.943 11.479 1.00 93.69 437 THR A CA 1
ATOM 3591 C C . THR A 1 437 ? -14.763 -4.587 11.973 1.00 93.69 437 THR A C 1
ATOM 3593 O O . THR A 1 437 ? -14.743 -5.737 12.393 1.00 93.69 437 THR A O 1
ATOM 3596 N N . ILE A 1 438 ? -15.891 -3.878 11.916 1.00 92.00 438 ILE A N 1
ATOM 3597 C CA . ILE A 1 438 ? -17.200 -4.433 12.300 1.00 92.00 438 ILE A CA 1
ATOM 3598 C C . ILE A 1 438 ? -18.037 -4.701 11.048 1.00 92.00 438 ILE A C 1
ATOM 3600 O O . ILE A 1 438 ? -17.933 -3.983 10.052 1.00 92.00 438 ILE A O 1
ATOM 3604 N N . SER A 1 439 ? -18.849 -5.755 11.084 1.00 89.12 439 SER A N 1
ATOM 3605 C CA . SER A 1 439 ? -19.798 -6.104 10.032 1.00 89.12 439 SER A CA 1
ATOM 3606 C C . SER A 1 439 ? -21.102 -6.624 10.627 1.00 89.12 439 SER A C 1
ATOM 3608 O O . SER A 1 439 ? -21.079 -7.388 11.589 1.00 89.12 439 SER A O 1
ATOM 3610 N N . ARG A 1 440 ? -22.242 -6.211 10.056 1.00 79.81 440 ARG A N 1
ATOM 3611 C CA . ARG A 1 440 ? -23.565 -6.597 10.574 1.00 79.81 440 ARG A CA 1
ATOM 3612 C C . ARG A 1 440 ? -24.165 -7.838 9.965 1.00 79.81 440 ARG A C 1
ATOM 3614 O O . ARG A 1 440 ? -25.014 -8.439 10.595 1.00 79.81 440 ARG A O 1
ATOM 3621 N N . ASN A 1 441 ? -23.757 -8.178 8.751 1.00 67.38 441 ASN A N 1
ATOM 3622 C CA . ASN A 1 441 ? -24.124 -9.386 8.032 1.00 67.38 441 ASN A CA 1
ATOM 3623 C C . ASN A 1 441 ? -23.210 -9.473 6.813 1.00 67.38 441 ASN A C 1
ATOM 3625 O O . ASN A 1 441 ? -22.922 -8.453 6.184 1.00 67.38 441 ASN A O 1
ATOM 3629 N N . ASP A 1 442 ? -22.813 -10.692 6.463 1.00 67.38 442 ASP A N 1
ATOM 3630 C CA . ASP A 1 442 ? -22.315 -11.005 5.128 1.00 67.38 442 ASP A CA 1
ATOM 3631 C C . ASP A 1 442 ? -21.059 -10.217 4.707 1.00 67.38 442 ASP A C 1
ATOM 3633 O O . ASP A 1 442 ? -21.016 -9.511 3.695 1.00 67.38 442 ASP A O 1
ATOM 3637 N N . HIS A 1 443 ? -20.010 -10.317 5.527 1.00 78.31 443 HIS A N 1
ATOM 3638 C CA . HIS A 1 443 ? -18.757 -9.611 5.297 1.00 78.31 443 HIS A CA 1
ATOM 3639 C C . HIS A 1 443 ? -18.133 -9.993 3.942 1.00 78.31 443 HIS A C 1
ATOM 3641 O O . HIS A 1 443 ? -17.542 -11.065 3.794 1.00 78.31 443 HIS A O 1
ATOM 3647 N N . GLN A 1 444 ? -18.187 -9.080 2.966 1.00 82.19 444 GLN A N 1
ATOM 3648 C CA . GLN A 1 444 ? -17.693 -9.329 1.603 1.00 82.19 444 GLN A CA 1
ATOM 3649 C C . GLN A 1 444 ? -16.234 -9.798 1.572 1.00 82.19 444 GLN A C 1
ATOM 3651 O O . GLN A 1 444 ? -15.901 -10.737 0.859 1.00 82.19 444 GLN A O 1
ATOM 3656 N N . GLY A 1 445 ? -15.371 -9.248 2.434 1.00 84.19 445 GLY A N 1
ATOM 3657 C CA . GLY A 1 445 ? -13.977 -9.695 2.520 1.00 84.19 445 GLY A CA 1
ATOM 3658 C C . GLY A 1 445 ? -13.812 -11.152 2.976 1.00 84.19 445 GLY A C 1
ATOM 3659 O O . GLY A 1 445 ? -12.814 -11.776 2.629 1.00 84.19 445 GLY A O 1
ATOM 3660 N N . ARG A 1 446 ? -14.781 -11.725 3.714 1.00 87.88 446 ARG A N 1
ATOM 3661 C CA . ARG A 1 446 ? -14.779 -13.157 4.066 1.00 87.88 446 ARG A CA 1
ATOM 3662 C C . ARG A 1 446 ? -15.196 -14.006 2.867 1.00 87.88 446 ARG A C 1
ATOM 3664 O O . ARG A 1 446 ? -14.554 -15.017 2.614 1.00 87.88 446 ARG A O 1
ATOM 3671 N N . LYS A 1 447 ? -16.200 -13.577 2.092 1.00 89.75 447 LYS A N 1
ATOM 3672 C CA . LYS A 1 447 ? -16.568 -14.253 0.833 1.00 89.75 447 LYS A CA 1
ATOM 3673 C C . LYS A 1 447 ? -15.417 -14.279 -0.159 1.00 89.75 447 LYS A C 1
ATOM 3675 O O . LYS A 1 447 ? -15.092 -15.338 -0.691 1.00 89.75 447 LYS A O 1
ATOM 3680 N N . THR A 1 448 ? -14.760 -13.133 -0.341 1.00 91.12 448 THR A N 1
ATOM 3681 C CA . THR A 1 448 ? -13.577 -13.029 -1.194 1.00 91.12 448 THR A CA 1
ATOM 3682 C C . THR A 1 448 ? -12.490 -13.978 -0.703 1.00 91.12 448 THR A C 1
ATOM 3684 O O . THR A 1 448 ? -11.937 -14.727 -1.499 1.00 91.12 448 THR A O 1
ATOM 3687 N N . ALA A 1 449 ? -12.218 -14.008 0.607 1.00 92.31 449 ALA A N 1
ATOM 3688 C CA . ALA A 1 449 ? -11.223 -14.903 1.190 1.00 92.31 449 ALA A CA 1
ATOM 3689 C C . ALA A 1 449 ? -11.557 -16.392 0.973 1.00 92.31 449 ALA A C 1
ATOM 3691 O O . ALA A 1 449 ? -10.686 -17.153 0.559 1.00 92.31 449 ALA A O 1
ATOM 3692 N N . ASN A 1 450 ? -12.813 -16.798 1.173 1.00 92.88 450 ASN A N 1
ATOM 3693 C CA . ASN A 1 450 ? -13.265 -18.162 0.884 1.00 92.88 450 ASN A CA 1
ATOM 3694 C C . ASN A 1 450 ? -13.078 -18.514 -0.596 1.00 92.88 450 ASN A C 1
ATOM 3696 O O . ASN A 1 450 ? -12.552 -19.579 -0.903 1.00 92.88 450 ASN A O 1
ATOM 3700 N N . SER A 1 451 ? -13.408 -17.590 -1.502 1.00 94.00 451 SER A N 1
ATOM 3701 C CA . SER A 1 451 ? -13.189 -17.781 -2.939 1.00 94.00 451 SER A CA 1
ATOM 3702 C C . SER A 1 451 ? -11.704 -17.943 -3.271 1.00 94.00 451 SER A C 1
ATOM 3704 O O . SER A 1 451 ? -11.348 -18.801 -4.068 1.00 94.00 451 SER A O 1
ATOM 3706 N N . MET A 1 452 ? -10.806 -17.184 -2.627 1.00 95.19 452 MET A N 1
ATOM 3707 C CA . MET A 1 452 ? -9.356 -17.367 -2.808 1.00 95.19 452 MET A CA 1
ATOM 3708 C C . MET A 1 452 ? -8.883 -18.756 -2.356 1.00 95.19 452 MET A C 1
ATOM 3710 O O . MET A 1 452 ? -8.015 -19.334 -3.005 1.00 95.19 452 MET A O 1
ATOM 3714 N N . ILE A 1 453 ? -9.458 -19.308 -1.281 1.00 94.69 453 ILE A N 1
ATOM 3715 C CA . ILE A 1 453 ? -9.163 -20.675 -0.816 1.00 94.69 453 ILE A CA 1
ATOM 3716 C C . ILE A 1 453 ? -9.670 -21.716 -1.823 1.00 94.69 453 ILE A C 1
ATOM 3718 O O . ILE A 1 453 ? -9.014 -22.733 -2.041 1.00 94.69 453 ILE A O 1
ATOM 3722 N N . GLU A 1 454 ? -10.830 -21.491 -2.440 1.00 93.88 454 GLU A N 1
ATOM 3723 C CA . GLU A 1 454 ? -11.341 -22.360 -3.507 1.00 93.88 454 GLU A CA 1
ATOM 3724 C C . GLU A 1 454 ? -10.431 -22.326 -4.737 1.00 93.88 454 GLU A C 1
ATOM 3726 O O . GLU A 1 454 ? -10.009 -23.381 -5.209 1.00 93.88 454 GLU A O 1
ATOM 3731 N N . PHE A 1 455 ? -10.019 -21.136 -5.178 1.00 93.25 455 PHE A N 1
ATOM 3732 C CA . PHE A 1 455 ? -9.069 -21.006 -6.280 1.00 93.25 455 PHE A CA 1
ATOM 3733 C C . PHE A 1 455 ? -7.694 -21.606 -5.974 1.00 93.25 455 PHE A C 1
ATOM 3735 O O . PHE A 1 455 ? -7.055 -22.125 -6.881 1.00 93.25 455 PHE A O 1
ATOM 3742 N N . GLU A 1 456 ? -7.222 -21.574 -4.725 1.00 92.75 456 GLU A N 1
ATOM 3743 C CA . GLU A 1 456 ? -5.984 -22.267 -4.337 1.00 92.75 456 GLU A CA 1
ATOM 3744 C C . GLU A 1 456 ? -6.100 -23.787 -4.514 1.00 92.75 456 GLU A C 1
ATOM 3746 O O . GLU A 1 456 ? -5.135 -24.436 -4.922 1.00 92.75 456 GLU A O 1
ATOM 3751 N N . LYS A 1 457 ? -7.278 -24.362 -4.241 1.00 91.25 457 LYS A N 1
ATOM 3752 C CA . LYS A 1 457 ? -7.533 -25.794 -4.461 1.00 91.25 457 LYS A CA 1
ATOM 3753 C C . LYS A 1 457 ? -7.613 -26.135 -5.946 1.00 91.25 457 LYS A C 1
ATOM 3755 O O . LYS A 1 457 ? -7.178 -27.215 -6.337 1.00 91.25 457 LYS A O 1
ATOM 3760 N N . GLU A 1 458 ? -8.174 -25.238 -6.751 1.00 88.94 458 GLU A N 1
ATOM 3761 C CA . GLU A 1 458 ? -8.304 -25.408 -8.200 1.00 88.94 458 GLU A CA 1
ATOM 3762 C C . GLU A 1 458 ? -6.961 -25.241 -8.923 1.00 88.94 458 GLU A C 1
ATOM 3764 O O . GLU A 1 458 ? -6.556 -26.099 -9.706 1.00 88.94 458 GLU A O 1
ATOM 3769 N N . PHE A 1 459 ? -6.238 -24.160 -8.632 1.00 90.19 459 PHE A N 1
ATOM 3770 C CA . PHE A 1 459 ? -5.003 -23.789 -9.307 1.00 90.19 459 PHE A CA 1
ATOM 3771 C C . PHE A 1 459 ? -3.795 -23.970 -8.388 1.00 90.19 459 PHE A C 1
ATOM 3773 O O . PHE A 1 459 ? -3.443 -23.088 -7.602 1.00 90.19 459 PHE A O 1
ATOM 3780 N N . LYS A 1 460 ? -3.077 -25.086 -8.555 1.00 89.88 460 LYS A N 1
ATOM 3781 C CA . LYS A 1 460 ? -1.896 -25.437 -7.738 1.00 89.88 460 LYS A CA 1
ATOM 3782 C C . LYS A 1 460 ? -0.815 -24.349 -7.714 1.00 89.88 460 LYS A C 1
ATOM 3784 O O . LYS A 1 460 ? -0.090 -24.220 -6.733 1.00 89.88 460 LYS A O 1
ATOM 3789 N N . GLN A 1 461 ? -0.689 -23.573 -8.789 1.00 92.50 461 GLN A N 1
ATOM 3790 C CA . GLN A 1 461 ? 0.307 -22.511 -8.928 1.00 92.50 461 GLN A CA 1
ATOM 3791 C C . GLN A 1 461 ? -0.123 -21.194 -8.256 1.00 92.50 461 GLN A C 1
ATOM 3793 O O . GLN A 1 461 ? 0.727 -20.334 -8.018 1.00 92.50 461 GLN A O 1
ATOM 3798 N N . PHE A 1 462 ? -1.412 -21.021 -7.931 1.00 94.62 462 PHE A N 1
ATOM 3799 C CA . PHE A 1 462 ? -1.976 -19.743 -7.486 1.00 94.62 462 PHE A CA 1
ATOM 3800 C C . PHE A 1 462 ? -1.299 -19.205 -6.227 1.00 94.62 462 PHE A C 1
ATOM 3802 O O . PHE A 1 462 ? -0.843 -18.063 -6.228 1.00 94.62 462 PHE A O 1
ATOM 3809 N N . LYS A 1 463 ? -1.160 -20.026 -5.180 1.00 95.38 463 LYS A N 1
ATOM 3810 C CA . LYS A 1 463 ? -0.544 -19.599 -3.915 1.00 95.38 463 LYS A CA 1
ATOM 3811 C C . LYS A 1 463 ? 0.888 -19.106 -4.098 1.00 95.38 463 LYS A C 1
ATOM 3813 O O . LYS A 1 463 ? 1.232 -18.021 -3.631 1.00 95.38 463 LYS A O 1
ATOM 3818 N N . SER A 1 464 ? 1.711 -19.871 -4.809 1.00 96.06 464 SER A N 1
ATOM 3819 C CA . SER A 1 464 ? 3.106 -19.513 -5.074 1.00 96.06 464 SER A CA 1
ATOM 3820 C C . SER A 1 464 ? 3.232 -18.233 -5.903 1.00 96.06 464 SER A C 1
ATOM 3822 O O . SER A 1 464 ? 4.034 -17.361 -5.563 1.00 96.06 464 SER A O 1
ATOM 3824 N N . LEU A 1 465 ? 2.404 -18.073 -6.942 1.00 97.31 465 LEU A N 1
ATOM 3825 C CA . LEU A 1 465 ? 2.359 -16.846 -7.743 1.00 97.31 465 LEU A CA 1
ATOM 3826 C C . LEU A 1 465 ? 1.898 -15.648 -6.906 1.00 97.31 465 LEU A C 1
ATOM 3828 O O . LEU A 1 465 ? 2.531 -14.595 -6.950 1.00 97.31 465 LEU A O 1
ATOM 3832 N N . ALA A 1 466 ? 0.837 -15.808 -6.113 1.00 97.44 466 ALA A N 1
ATOM 3833 C CA . ALA A 1 466 ? 0.278 -14.748 -5.282 1.00 97.44 466 ALA A CA 1
ATOM 3834 C C . ALA A 1 466 ? 1.285 -14.263 -4.239 1.00 97.44 466 ALA A C 1
ATOM 3836 O O . ALA A 1 466 ? 1.498 -13.057 -4.116 1.00 97.44 466 ALA A O 1
ATOM 3837 N N . LEU A 1 467 ? 1.953 -15.176 -3.531 1.00 96.62 467 LEU A N 1
ATOM 3838 C CA . LEU A 1 467 ? 2.972 -14.828 -2.541 1.00 96.62 467 LEU A CA 1
ATOM 3839 C C . LEU A 1 467 ? 4.181 -14.149 -3.193 1.00 96.62 467 LEU A C 1
ATOM 3841 O O . LEU A 1 467 ? 4.628 -13.107 -2.707 1.00 96.62 467 LEU A O 1
ATOM 3845 N N . MET A 1 468 ? 4.672 -14.677 -4.318 1.00 95.50 468 MET A N 1
ATOM 3846 C CA . MET A 1 468 ? 5.832 -14.108 -5.001 1.00 95.50 468 MET A CA 1
ATOM 3847 C C . MET A 1 468 ? 5.540 -12.731 -5.608 1.00 95.50 468 MET A C 1
ATOM 3849 O O . MET A 1 468 ? 6.315 -11.794 -5.419 1.00 95.50 468 MET A O 1
ATOM 3853 N N . LEU A 1 469 ? 4.411 -12.559 -6.301 1.00 97.50 469 LEU A N 1
ATOM 3854 C CA . LEU A 1 469 ? 4.038 -11.273 -6.899 1.00 97.50 469 LEU A CA 1
ATOM 3855 C C . LEU A 1 469 ? 3.679 -10.237 -5.831 1.00 97.50 469 LEU A C 1
ATOM 3857 O O . LEU A 1 469 ? 4.073 -9.076 -5.950 1.00 97.50 469 LEU A O 1
ATOM 3861 N N . LYS A 1 470 ? 3.021 -10.645 -4.738 1.00 96.06 470 LYS A N 1
ATOM 3862 C CA . LYS A 1 470 ? 2.795 -9.773 -3.577 1.00 96.06 470 LYS A CA 1
ATOM 3863 C C . LYS A 1 470 ? 4.124 -9.307 -2.982 1.00 96.06 470 LYS A C 1
ATOM 3865 O O . LYS A 1 470 ? 4.284 -8.115 -2.727 1.00 96.06 470 LYS A O 1
ATOM 3870 N N . PHE A 1 471 ? 5.098 -10.207 -2.821 1.00 94.50 471 PHE A N 1
ATOM 3871 C CA . PHE A 1 471 ? 6.442 -9.853 -2.359 1.00 94.50 471 PHE A CA 1
ATOM 3872 C C . PHE A 1 471 ? 7.172 -8.922 -3.337 1.00 94.50 471 PHE A C 1
ATOM 3874 O O . PHE A 1 471 ? 7.767 -7.932 -2.906 1.00 94.50 471 PHE A O 1
ATOM 3881 N N . TYR A 1 472 ? 7.082 -9.179 -4.643 1.00 95.06 472 TYR A N 1
ATOM 3882 C CA . TYR A 1 472 ? 7.659 -8.330 -5.686 1.00 95.06 472 TYR A CA 1
ATOM 3883 C C . TYR A 1 472 ? 7.104 -6.901 -5.629 1.00 95.06 472 TYR A C 1
ATOM 3885 O O . TYR A 1 472 ? 7.873 -5.961 -5.422 1.00 95.06 472 TYR A O 1
ATOM 3893 N N . PHE A 1 473 ? 5.779 -6.728 -5.730 1.00 95.06 473 PHE A N 1
ATOM 3894 C CA . PHE A 1 473 ? 5.144 -5.406 -5.710 1.00 95.06 473 PHE A CA 1
ATOM 3895 C C . PHE A 1 473 ? 5.370 -4.673 -4.383 1.00 95.06 473 PHE A C 1
ATOM 3897 O O . PHE A 1 473 ? 5.526 -3.450 -4.374 1.00 95.06 473 PHE A O 1
ATOM 3904 N N . LYS A 1 474 ? 5.445 -5.402 -3.263 1.00 92.38 474 LYS A N 1
ATOM 3905 C CA . LYS A 1 474 ? 5.815 -4.827 -1.965 1.00 92.38 474 LYS A CA 1
ATOM 3906 C C . LYS A 1 474 ? 7.255 -4.320 -1.953 1.00 92.38 474 LYS A C 1
ATOM 3908 O O . LYS A 1 474 ? 7.494 -3.192 -1.534 1.00 92.38 474 LYS A O 1
ATOM 3913 N N . SER A 1 475 ? 8.195 -5.106 -2.474 1.00 89.62 475 SER A N 1
ATOM 3914 C CA . SER A 1 475 ? 9.632 -4.783 -2.496 1.00 89.62 475 SER A CA 1
ATOM 3915 C C . SER A 1 475 ? 9.971 -3.527 -3.307 1.00 89.62 475 SER A C 1
ATOM 3917 O O . SER A 1 475 ? 11.010 -2.901 -3.074 1.00 89.62 475 SER A O 1
ATOM 3919 N N . ILE A 1 476 ? 9.093 -3.147 -4.239 1.00 89.44 476 ILE A N 1
ATOM 3920 C CA . ILE A 1 476 ? 9.204 -1.941 -5.070 1.00 89.44 476 ILE A CA 1
ATOM 3921 C C . ILE A 1 476 ? 8.211 -0.834 -4.680 1.00 89.44 476 ILE A C 1
ATOM 3923 O O . ILE A 1 476 ? 8.051 0.124 -5.427 1.00 89.44 476 ILE A O 1
ATOM 3927 N N . ASN A 1 477 ? 7.557 -0.936 -3.516 1.00 90.06 477 ASN A N 1
ATOM 3928 C CA . ASN A 1 477 ? 6.605 0.056 -2.991 1.00 90.06 477 ASN A CA 1
ATOM 3929 C C . ASN A 1 477 ? 5.377 0.324 -3.887 1.00 90.06 477 ASN A C 1
ATOM 3931 O O . ASN A 1 477 ? 4.835 1.431 -3.898 1.00 90.06 477 ASN A O 1
ATOM 3935 N N . LEU A 1 478 ? 4.913 -0.689 -4.623 1.00 92.50 478 LEU A N 1
ATOM 3936 C CA . LEU A 1 478 ? 3.698 -0.630 -5.445 1.00 92.50 478 LEU A CA 1
ATOM 3937 C C . LEU A 1 478 ? 2.538 -1.469 -4.885 1.00 92.50 478 LEU A C 1
ATOM 3939 O O . LEU A 1 478 ? 1.440 -1.404 -5.430 1.00 92.50 478 LEU A O 1
ATOM 3943 N N . LEU A 1 479 ? 2.734 -2.190 -3.774 1.00 92.88 479 LEU A N 1
ATOM 3944 C CA . LEU A 1 479 ? 1.665 -2.840 -3.002 1.00 92.88 479 LEU A CA 1
ATOM 3945 C C . LEU A 1 479 ? 1.101 -1.892 -1.925 1.00 92.88 479 LEU A C 1
ATOM 3947 O O . LEU A 1 479 ? 1.258 -2.130 -0.728 1.00 92.88 479 LEU A O 1
ATOM 3951 N N . ASN A 1 480 ? 0.508 -0.771 -2.337 1.00 86.50 480 ASN A N 1
ATOM 3952 C CA . ASN A 1 480 ? -0.103 0.194 -1.418 1.00 86.50 480 ASN A CA 1
ATOM 3953 C C . ASN A 1 480 ? -1.200 1.015 -2.112 1.00 86.50 480 ASN A C 1
ATOM 3955 O O . ASN A 1 480 ? -0.912 2.019 -2.766 1.00 86.50 480 ASN A O 1
ATOM 3959 N N . ALA A 1 481 ? -2.461 0.617 -1.926 1.00 84.31 481 ALA A N 1
ATOM 3960 C CA . ALA A 1 481 ? -3.616 1.306 -2.502 1.00 84.31 481 ALA A CA 1
ATOM 3961 C C . ALA A 1 481 ? -3.757 2.767 -2.044 1.00 84.31 481 ALA A C 1
ATOM 3963 O O . ALA A 1 481 ? -4.119 3.621 -2.848 1.00 84.31 481 ALA A O 1
ATOM 3964 N N . TYR A 1 482 ? -3.412 3.086 -0.791 1.00 82.44 482 TYR A N 1
ATOM 3965 C CA . TYR A 1 482 ? -3.489 4.460 -0.277 1.00 82.44 482 TYR A CA 1
ATOM 3966 C C . TYR A 1 482 ? -2.529 5.408 -1.012 1.00 82.44 482 TYR A C 1
ATOM 3968 O O . TYR A 1 482 ? -2.829 6.579 -1.222 1.00 82.44 482 TYR A O 1
ATOM 3976 N N . GLN A 1 483 ? -1.379 4.892 -1.447 1.00 84.94 483 GLN A N 1
ATOM 3977 C CA . GLN A 1 483 ? -0.383 5.643 -2.214 1.00 84.94 483 GLN A CA 1
ATOM 3978 C C . GLN A 1 483 ? -0.526 5.457 -3.734 1.00 84.94 483 GLN A C 1
ATOM 3980 O O . GLN A 1 483 ? 0.411 5.786 -4.468 1.00 84.94 483 GLN A O 1
ATOM 3985 N N . GLY A 1 484 ? -1.652 4.915 -4.208 1.00 85.19 484 GLY A N 1
ATOM 3986 C CA . GLY A 1 484 ? -1.957 4.759 -5.632 1.00 85.19 484 GLY A CA 1
ATOM 3987 C C . GLY A 1 484 ? -1.445 3.488 -6.300 1.00 85.19 484 GLY A C 1
ATOM 3988 O O . GLY A 1 484 ? -1.559 3.371 -7.518 1.00 85.19 484 GLY A O 1
ATOM 3989 N N . GLY A 1 485 ? -0.857 2.560 -5.544 1.00 90.69 485 GLY A N 1
ATOM 3990 C CA . GLY A 1 485 ? -0.432 1.244 -6.026 1.00 90.69 485 GLY A CA 1
ATOM 3991 C C . GLY A 1 485 ? -1.575 0.223 -6.101 1.00 90.69 485 GLY A C 1
ATOM 3992 O O . GLY A 1 485 ? -2.753 0.564 -5.981 1.00 90.69 485 GLY A O 1
ATOM 3993 N N . LEU A 1 486 ? -1.221 -1.049 -6.286 1.00 94.25 486 LEU A N 1
ATOM 3994 C CA . LEU A 1 486 ? -2.155 -2.176 -6.234 1.00 94.25 486 LEU A CA 1
ATOM 3995 C C . LEU A 1 486 ? -2.447 -2.566 -4.778 1.00 94.25 486 LEU A C 1
ATOM 3997 O O . LEU A 1 486 ? -1.563 -2.518 -3.918 1.00 94.25 486 LEU A O 1
ATOM 4001 N N . ASN A 1 487 ? -3.676 -3.002 -4.498 1.00 93.12 487 ASN A N 1
ATOM 4002 C CA . ASN A 1 487 ? -3.959 -3.796 -3.300 1.00 93.12 487 ASN A CA 1
ATOM 4003 C C . ASN A 1 487 ? -3.698 -5.292 -3.582 1.00 93.12 487 ASN A C 1
ATOM 4005 O O . ASN A 1 487 ? -3.536 -5.708 -4.731 1.00 93.12 487 ASN A O 1
ATOM 4009 N N . SER A 1 488 ? -3.655 -6.113 -2.526 1.00 93.44 488 SER A N 1
ATOM 4010 C CA . SER A 1 488 ? -3.391 -7.557 -2.666 1.00 93.44 488 SER A CA 1
ATOM 4011 C C . SER A 1 488 ? -4.459 -8.279 -3.497 1.00 93.44 488 SER A C 1
ATOM 4013 O O . SER A 1 488 ? -4.129 -9.219 -4.215 1.00 93.44 488 SER A O 1
ATOM 4015 N N . TYR A 1 489 ? -5.715 -7.828 -3.431 1.00 94.88 489 TYR A N 1
ATOM 4016 C CA . TYR A 1 489 ? -6.822 -8.450 -4.152 1.00 94.88 489 TYR A CA 1
ATOM 4017 C C . TYR A 1 489 ? -6.752 -8.183 -5.667 1.00 94.88 489 TYR A C 1
ATOM 4019 O O . TYR A 1 489 ? -7.029 -9.085 -6.457 1.00 94.88 489 TYR A O 1
ATOM 4027 N N . CYS A 1 490 ? -6.265 -7.011 -6.095 1.00 96.06 490 CYS A N 1
ATOM 4028 C CA . CYS A 1 490 ? -5.969 -6.740 -7.505 1.00 96.06 490 CYS A CA 1
ATOM 4029 C C . CYS A 1 490 ? -4.957 -7.746 -8.064 1.00 96.06 490 CYS A C 1
ATOM 4031 O O . CYS A 1 490 ? -5.193 -8.326 -9.117 1.00 96.06 490 CYS A O 1
ATOM 4033 N N . ILE A 1 491 ? -3.854 -7.994 -7.346 1.00 96.81 491 ILE A N 1
ATOM 4034 C CA . ILE A 1 491 ? -2.810 -8.935 -7.786 1.00 96.81 491 ILE A CA 1
ATOM 4035 C C . ILE A 1 491 ? -3.374 -10.351 -7.896 1.00 96.81 491 ILE A C 1
ATOM 4037 O O . ILE A 1 491 ? -3.159 -11.016 -8.904 1.00 96.81 491 ILE A O 1
ATOM 4041 N N . GLN A 1 492 ? -4.122 -10.799 -6.885 1.00 96.94 492 GLN A N 1
ATOM 4042 C CA . GLN A 1 492 ? -4.780 -12.108 -6.905 1.00 96.94 492 GLN A CA 1
ATOM 4043 C C . GLN A 1 492 ? -5.711 -12.242 -8.115 1.00 96.94 492 GLN A C 1
ATOM 4045 O O . GLN A 1 492 ? -5.634 -13.229 -8.837 1.00 96.94 492 GLN A O 1
ATOM 4050 N N . THR A 1 493 ? -6.522 -11.219 -8.389 1.00 96.38 493 THR A N 1
ATOM 4051 C CA . THR A 1 493 ? -7.464 -11.211 -9.517 1.00 96.38 493 THR A CA 1
ATOM 4052 C C . THR A 1 493 ? -6.747 -11.221 -10.869 1.00 96.38 493 THR A C 1
ATOM 4054 O O . THR A 1 493 ? -7.145 -11.959 -11.763 1.00 96.38 493 THR A O 1
ATOM 4057 N N . MET A 1 494 ? -5.648 -10.475 -11.012 1.00 96.62 494 MET A N 1
ATOM 4058 C CA . MET A 1 494 ? -4.806 -10.508 -12.215 1.00 96.62 494 MET A CA 1
ATOM 4059 C C . MET A 1 494 ? -4.191 -11.901 -12.444 1.00 96.62 494 MET A C 1
ATOM 4061 O O . MET A 1 494 ? -4.189 -12.413 -13.559 1.00 96.62 494 MET A O 1
ATOM 4065 N N . ILE A 1 495 ? -3.701 -12.554 -11.386 1.00 96.50 495 ILE A N 1
ATOM 4066 C CA . ILE A 1 495 ? -3.161 -13.919 -11.485 1.00 96.50 495 ILE A CA 1
ATOM 4067 C C . ILE A 1 495 ? -4.258 -14.903 -11.898 1.00 96.50 495 ILE A C 1
ATOM 4069 O O . ILE A 1 495 ? -4.044 -15.719 -12.789 1.00 96.50 495 ILE A O 1
ATOM 4073 N N . LEU A 1 496 ? -5.432 -14.827 -11.271 1.00 94.81 496 LEU A N 1
ATOM 4074 C CA . LEU A 1 496 ? -6.549 -15.724 -11.563 1.00 94.81 496 LEU A CA 1
ATOM 4075 C C . LEU A 1 496 ? -7.085 -15.532 -12.981 1.00 94.81 496 LEU A C 1
ATOM 4077 O O . LEU A 1 496 ? -7.353 -16.523 -13.651 1.00 94.81 496 LEU A O 1
ATOM 4081 N N . ALA A 1 497 ? -7.163 -14.293 -13.471 1.00 93.06 497 ALA A N 1
ATOM 4082 C CA . ALA A 1 497 ? -7.536 -14.020 -14.855 1.00 93.06 497 ALA A CA 1
ATOM 4083 C C . ALA A 1 497 ? -6.566 -14.697 -15.835 1.00 93.06 497 ALA A C 1
ATOM 4085 O O . ALA A 1 497 ? -7.007 -15.353 -16.776 1.00 93.06 497 ALA A O 1
ATOM 4086 N N . LEU A 1 498 ? -5.253 -14.614 -15.587 1.00 91.88 498 LEU A N 1
ATOM 4087 C CA . LEU A 1 498 ? -4.254 -15.325 -16.389 1.00 91.88 498 LEU A CA 1
ATOM 4088 C C . LEU A 1 498 ? -4.431 -16.849 -16.311 1.00 91.88 498 LEU A C 1
ATOM 4090 O O . LEU A 1 498 ? -4.441 -17.516 -17.341 1.00 91.88 498 LEU A O 1
ATOM 4094 N N . LEU A 1 499 ? -4.570 -17.407 -15.106 1.00 90.44 499 LEU A N 1
ATOM 4095 C CA . LEU A 1 499 ? -4.705 -18.853 -14.909 1.00 90.44 499 LEU A CA 1
ATOM 4096 C C . LEU A 1 499 ? -5.973 -19.409 -15.571 1.00 90.44 499 LEU A C 1
ATOM 4098 O O . LEU A 1 499 ? -5.910 -20.461 -16.201 1.00 90.44 499 LEU A O 1
ATOM 4102 N N . GLN A 1 500 ? -7.093 -18.686 -15.503 1.00 87.88 500 GLN A N 1
ATOM 4103 C CA . GLN A 1 500 ? -8.341 -19.053 -16.179 1.00 87.88 500 GLN A CA 1
ATOM 4104 C C . GLN A 1 500 ? -8.201 -19.003 -17.706 1.00 87.88 500 GLN A C 1
ATOM 4106 O O . GLN A 1 500 ? -8.605 -19.946 -18.384 1.00 87.88 500 GLN A O 1
ATOM 4111 N N . ILE A 1 501 ? -7.531 -17.978 -18.253 1.00 83.50 501 ILE A N 1
ATOM 4112 C CA . ILE A 1 501 ? -7.206 -17.915 -19.690 1.00 83.50 501 ILE A CA 1
ATOM 4113 C C . ILE A 1 501 ? -6.357 -19.123 -20.112 1.00 83.50 501 ILE A C 1
ATOM 4115 O O . ILE A 1 501 ? -6.601 -19.711 -21.167 1.00 83.50 501 ILE A O 1
ATOM 4119 N N . LYS A 1 502 ? -5.358 -19.498 -19.305 1.00 81.25 502 LYS A N 1
ATOM 4120 C CA . LYS A 1 502 ? -4.431 -20.595 -19.625 1.00 81.25 502 LYS A CA 1
ATOM 4121 C C . LYS A 1 502 ? -5.058 -21.975 -19.452 1.00 81.25 502 LYS A C 1
ATOM 4123 O O . LYS A 1 502 ? -4.793 -22.834 -20.282 1.00 81.25 502 LYS A O 1
ATOM 4128 N N . ARG A 1 503 ? -5.963 -22.170 -18.486 1.00 79.62 503 ARG A N 1
ATOM 4129 C CA . ARG A 1 503 ? -6.748 -23.411 -18.318 1.00 79.62 503 ARG A CA 1
ATOM 4130 C C . ARG A 1 503 ? -7.518 -23.802 -19.585 1.00 79.62 503 ARG A C 1
ATOM 4132 O O . ARG A 1 503 ? -7.722 -24.981 -19.838 1.00 79.62 503 ARG A O 1
ATOM 4139 N N . ILE A 1 504 ? -7.943 -22.819 -20.380 1.00 65.75 504 ILE A N 1
ATOM 4140 C CA . ILE A 1 504 ? -8.645 -23.049 -21.652 1.00 65.75 504 ILE A CA 1
ATOM 4141 C C . ILE A 1 504 ? -7.668 -23.418 -22.785 1.00 65.75 504 ILE A C 1
ATOM 4143 O O . ILE A 1 504 ? -8.054 -24.112 -23.723 1.00 65.75 504 ILE A O 1
ATOM 4147 N N . ARG A 1 505 ? -6.421 -22.930 -22.732 1.00 62.91 505 ARG A N 1
ATOM 4148 C CA . ARG A 1 505 ? -5.454 -22.995 -23.843 1.00 62.91 505 ARG A CA 1
ATOM 4149 C C . ARG A 1 505 ? -4.438 -24.132 -23.724 1.00 62.91 505 ARG A C 1
ATOM 4151 O O . ARG A 1 505 ? -4.073 -24.708 -24.746 1.00 62.91 505 ARG A O 1
ATOM 4158 N N . ASP A 1 506 ? -3.980 -24.429 -22.511 1.00 60.81 506 ASP A N 1
ATOM 4159 C CA . ASP A 1 506 ? -2.806 -25.261 -22.245 1.00 60.81 506 ASP A CA 1
ATOM 4160 C C . ASP A 1 506 ? -3.177 -26.517 -21.428 1.00 60.81 506 ASP A C 1
ATOM 4162 O O . ASP A 1 506 ? -4.118 -26.509 -20.638 1.00 60.81 506 ASP A O 1
ATOM 4166 N N . ASN A 1 507 ? -2.419 -27.611 -21.589 1.00 55.69 507 ASN A N 1
ATOM 4167 C CA . ASN A 1 507 ? -2.536 -28.793 -20.720 1.00 55.69 507 ASN A CA 1
ATOM 4168 C C . ASN A 1 507 ? -2.061 -28.451 -19.292 1.00 55.69 507 ASN A C 1
ATOM 4170 O O . ASN A 1 507 ? -1.063 -27.748 -19.144 1.00 55.69 507 ASN A O 1
ATOM 4174 N N . ASP A 1 508 ? -2.701 -29.029 -18.265 1.00 57.34 508 ASP A N 1
ATOM 4175 C CA . ASP A 1 508 ? -2.566 -28.767 -16.807 1.00 57.34 508 ASP A CA 1
ATOM 4176 C C . ASP A 1 508 ? -1.143 -28.788 -16.179 1.00 57.34 508 ASP A C 1
ATOM 4178 O O . ASP A 1 508 ? -0.987 -28.643 -14.964 1.00 57.34 508 ASP A O 1
ATOM 4182 N N . ASN A 1 509 ? -0.081 -28.963 -16.967 1.00 63.78 509 ASN A N 1
ATOM 4183 C CA . ASN A 1 509 ? 1.284 -29.238 -16.515 1.00 63.78 509 ASN A CA 1
ATOM 4184 C C . ASN A 1 509 ? 2.303 -28.132 -16.841 1.00 63.78 509 ASN A C 1
ATOM 4186 O O . ASN A 1 509 ? 3.503 -28.408 -16.884 1.00 63.78 509 ASN A O 1
ATOM 4190 N N . GLU A 1 510 ? 1.876 -26.889 -17.078 1.00 78.62 510 GLU A N 1
ATOM 4191 C CA . GLU A 1 510 ? 2.838 -25.800 -17.274 1.00 78.62 510 GLU A CA 1
ATOM 4192 C C . GLU A 1 510 ? 3.641 -25.487 -16.002 1.00 78.62 510 GLU A C 1
ATOM 4194 O O . GLU A 1 510 ? 3.113 -25.392 -14.888 1.00 78.62 510 GLU A O 1
ATOM 4199 N N . GLU A 1 511 ? 4.951 -25.301 -16.183 1.00 86.62 511 GLU A N 1
ATOM 4200 C CA . GLU A 1 511 ? 5.849 -24.915 -15.103 1.00 86.62 511 GLU A CA 1
ATOM 4201 C C . GLU A 1 511 ? 5.527 -23.500 -14.597 1.00 86.62 511 GLU A C 1
ATOM 4203 O O . GLU A 1 511 ? 5.341 -22.566 -15.379 1.00 86.62 511 GLU A O 1
ATOM 4208 N N . ILE A 1 512 ? 5.534 -23.306 -13.274 1.00 92.94 512 ILE A N 1
ATOM 4209 C CA . ILE A 1 512 ? 5.211 -22.010 -12.657 1.00 92.94 512 ILE A CA 1
ATOM 4210 C C . ILE A 1 512 ? 6.126 -20.872 -13.132 1.00 92.94 512 ILE A C 1
ATOM 4212 O O . ILE A 1 512 ? 5.670 -19.737 -13.234 1.00 92.94 512 ILE A O 1
ATOM 4216 N N . GLY A 1 513 ? 7.388 -21.156 -13.475 1.00 93.00 513 GLY A N 1
ATOM 4217 C CA . GLY A 1 513 ? 8.304 -20.171 -14.048 1.00 93.00 513 GLY A CA 1
ATOM 4218 C C . GLY A 1 513 ? 7.843 -19.636 -15.407 1.00 93.00 513 GLY A C 1
ATOM 4219 O O . GLY A 1 513 ? 8.033 -18.453 -15.684 1.00 93.00 513 GLY A O 1
ATOM 4220 N N . LYS A 1 514 ? 7.176 -20.465 -16.223 1.00 92.50 514 LYS A N 1
ATOM 4221 C CA . LYS A 1 514 ? 6.573 -20.037 -17.493 1.00 92.50 514 LYS A CA 1
ATOM 4222 C C . LYS A 1 514 ? 5.339 -19.175 -17.239 1.00 92.50 514 LYS A C 1
ATOM 4224 O O . LYS A 1 514 ? 5.253 -18.082 -17.776 1.00 92.50 514 LYS A O 1
ATOM 4229 N N . ILE A 1 515 ? 4.447 -19.599 -16.343 1.00 93.88 515 ILE A N 1
ATOM 4230 C CA . ILE A 1 515 ? 3.254 -18.811 -15.980 1.00 93.88 515 ILE A CA 1
ATOM 4231 C C . ILE A 1 515 ? 3.654 -17.452 -15.382 1.00 93.88 515 ILE A C 1
ATOM 4233 O O . ILE A 1 515 ? 3.025 -16.432 -15.651 1.00 93.88 515 ILE A O 1
ATOM 4237 N N . PHE A 1 516 ? 4.728 -17.419 -14.591 1.00 95.88 516 PHE A N 1
ATOM 4238 C CA . PHE A 1 516 ? 5.284 -16.180 -14.062 1.00 95.88 516 PHE A CA 1
ATOM 4239 C C . PHE A 1 516 ? 5.796 -15.261 -15.181 1.00 95.88 516 PHE A C 1
ATOM 4241 O O . PHE A 1 516 ? 5.520 -14.068 -15.144 1.00 95.88 516 PHE A O 1
ATOM 4248 N N . LEU A 1 517 ? 6.485 -15.791 -16.199 1.00 93.31 517 LEU A N 1
ATOM 4249 C CA . LEU A 1 517 ? 6.858 -15.016 -17.391 1.00 93.31 517 LEU A CA 1
ATOM 4250 C C . LEU A 1 517 ? 5.632 -14.491 -18.145 1.00 93.31 517 LEU A C 1
ATOM 4252 O O . LEU A 1 517 ? 5.605 -13.309 -18.480 1.00 93.31 517 LEU A O 1
ATOM 4256 N N . ASP A 1 518 ? 4.621 -15.333 -18.354 1.00 92.44 518 ASP A N 1
ATOM 4257 C CA . ASP A 1 518 ? 3.387 -14.971 -19.057 1.00 92.44 518 ASP A CA 1
ATOM 4258 C C . ASP A 1 518 ? 2.624 -13.853 -18.331 1.00 92.44 518 ASP A C 1
ATOM 4260 O O . ASP A 1 518 ? 2.053 -12.972 -18.971 1.00 92.44 518 ASP A O 1
ATOM 4264 N N . PHE A 1 519 ? 2.656 -13.827 -16.992 1.00 95.81 519 PHE A N 1
ATOM 4265 C CA . PHE A 1 519 ? 2.100 -12.719 -16.209 1.00 95.81 519 PHE A CA 1
ATOM 4266 C C . PHE A 1 519 ? 2.775 -11.391 -16.559 1.00 95.81 519 PHE A C 1
ATOM 4268 O O . PHE A 1 519 ? 2.104 -10.380 -16.770 1.00 95.81 519 PHE A O 1
ATOM 4275 N N . PHE A 1 520 ? 4.106 -11.381 -16.619 1.00 94.50 520 PHE A N 1
ATOM 4276 C CA . PHE A 1 520 ? 4.856 -10.183 -16.970 1.00 94.50 520 PHE A CA 1
ATOM 4277 C C . PHE A 1 520 ? 4.662 -9.795 -18.437 1.00 94.50 520 PHE A C 1
ATOM 4279 O O . PHE A 1 520 ? 4.568 -8.604 -18.718 1.00 94.50 520 PHE A O 1
ATOM 4286 N N . ASP A 1 521 ? 4.565 -10.754 -19.353 1.00 90.19 521 ASP A N 1
ATOM 4287 C CA . ASP A 1 521 ? 4.303 -10.490 -20.770 1.00 90.19 521 ASP A CA 1
ATOM 4288 C C . ASP A 1 521 ? 2.933 -9.811 -20.953 1.00 90.19 521 ASP A C 1
ATOM 4290 O O . ASP A 1 521 ? 2.854 -8.645 -21.358 1.00 90.19 521 ASP A O 1
ATOM 4294 N N . LEU A 1 522 ? 1.869 -10.463 -20.466 1.00 90.56 522 LEU A N 1
ATOM 4295 C CA . LEU A 1 522 ? 0.489 -9.986 -20.569 1.00 90.56 522 LEU A CA 1
ATOM 4296 C C . LEU A 1 522 ? 0.307 -8.591 -19.957 1.00 90.56 522 LEU A C 1
ATOM 4298 O O . LEU A 1 522 ? -0.256 -7.690 -20.581 1.00 90.56 522 LEU A O 1
ATOM 4302 N N . TYR A 1 523 ? 0.776 -8.401 -18.720 1.00 92.88 523 TYR A N 1
ATOM 4303 C CA . TYR A 1 523 ? 0.534 -7.166 -17.974 1.00 92.88 523 TYR A CA 1
ATOM 4304 C C . TYR A 1 523 ? 1.576 -6.067 -18.239 1.00 92.88 523 TYR A C 1
ATOM 4306 O O . TYR A 1 523 ? 1.357 -4.919 -17.846 1.00 92.88 523 TYR A O 1
ATOM 4314 N N . SER A 1 524 ? 2.693 -6.343 -18.917 1.00 88.12 524 SER A N 1
ATOM 4315 C CA . SER A 1 524 ? 3.642 -5.285 -19.305 1.00 88.12 524 SER A CA 1
ATOM 4316 C C . SER A 1 524 ? 3.517 -4.847 -20.762 1.00 88.12 524 SER A C 1
ATOM 4318 O O . SER A 1 524 ? 3.708 -3.658 -21.031 1.00 88.12 524 SER A O 1
ATOM 4320 N N . GLN A 1 525 ? 3.176 -5.757 -21.680 1.00 79.00 525 GLN A N 1
ATOM 4321 C CA . GLN A 1 525 ? 3.172 -5.495 -23.123 1.00 79.00 525 GLN A CA 1
ATOM 4322 C C . GLN A 1 525 ? 1.764 -5.492 -23.720 1.00 79.00 525 GLN A C 1
ATOM 4324 O O . GLN A 1 525 ? 1.401 -4.524 -24.391 1.00 79.00 525 GLN A O 1
ATOM 4329 N N . ASP A 1 526 ? 0.976 -6.535 -23.453 1.00 76.19 526 ASP A N 1
ATOM 4330 C CA . ASP A 1 526 ? -0.203 -6.847 -24.272 1.00 76.19 526 ASP A CA 1
ATOM 4331 C C . ASP A 1 526 ? -1.481 -6.140 -23.831 1.00 76.19 526 ASP A C 1
ATOM 4333 O O . ASP A 1 526 ? -2.328 -5.794 -24.659 1.00 76.19 526 ASP A O 1
ATOM 4337 N N . ILE A 1 527 ? -1.660 -5.939 -22.524 1.00 82.44 527 ILE A N 1
ATOM 4338 C CA . ILE A 1 527 ? -2.902 -5.365 -22.022 1.00 82.44 527 ILE A CA 1
ATOM 4339 C C . ILE A 1 527 ? -2.977 -3.857 -22.297 1.00 82.44 527 ILE A C 1
ATOM 4341 O O . ILE A 1 527 ? -2.131 -3.053 -21.882 1.00 82.44 527 ILE A O 1
ATOM 4345 N N . ASP A 1 528 ? -4.057 -3.459 -22.966 1.00 82.69 528 ASP A N 1
ATOM 4346 C CA . ASP A 1 528 ? -4.461 -2.063 -23.057 1.00 82.69 528 ASP A CA 1
ATOM 4347 C C . ASP A 1 528 ? -5.280 -1.684 -21.823 1.00 82.69 528 ASP A C 1
ATOM 4349 O O . ASP A 1 528 ? -6.505 -1.809 -21.788 1.00 82.69 528 ASP A O 1
ATOM 4353 N N . TYR A 1 529 ? -4.568 -1.223 -20.802 1.00 84.75 529 TYR A N 1
ATOM 4354 C CA . TYR A 1 529 ? -5.123 -0.794 -19.524 1.00 84.75 529 TYR A CA 1
ATOM 4355 C C . TYR A 1 529 ? -6.244 0.258 -19.636 1.00 84.75 529 TYR A C 1
ATOM 4357 O O . TYR A 1 529 ? -7.122 0.295 -18.777 1.00 84.75 529 TYR A O 1
ATOM 4365 N N . TYR A 1 530 ? -6.262 1.064 -20.706 1.00 79.25 530 TYR A N 1
ATOM 4366 C CA . TYR A 1 530 ? -7.284 2.094 -20.904 1.00 79.25 530 TYR A CA 1
ATOM 4367 C C . TYR A 1 530 ? -8.594 1.539 -21.449 1.00 79.25 530 TYR A C 1
ATOM 4369 O O . TYR A 1 530 ? -9.645 2.075 -21.128 1.00 79.25 530 TYR A O 1
ATOM 4377 N N . ASN A 1 531 ? -8.537 0.491 -22.272 1.00 79.38 531 ASN A N 1
ATOM 4378 C CA . ASN A 1 531 ? -9.701 0.001 -23.012 1.00 79.38 531 ASN A CA 1
ATOM 4379 C C . ASN A 1 531 ? -10.160 -1.395 -22.582 1.00 79.38 531 ASN A C 1
ATOM 4381 O O . ASN A 1 531 ? -11.223 -1.841 -23.023 1.00 79.38 531 ASN A O 1
ATOM 4385 N N . LYS A 1 532 ? -9.378 -2.105 -21.761 1.00 84.06 532 LYS A N 1
ATOM 4386 C CA . LYS A 1 532 ? -9.678 -3.467 -21.308 1.00 84.06 532 LYS A CA 1
ATOM 4387 C C . LYS A 1 532 ? -10.097 -3.510 -19.838 1.00 84.06 532 LYS A C 1
ATOM 4389 O O . LYS A 1 532 ? -9.578 -2.778 -19.001 1.00 84.06 532 LYS A O 1
ATOM 4394 N N . ILE A 1 533 ? -11.022 -4.415 -19.540 1.00 87.12 533 ILE A N 1
ATOM 4395 C CA . ILE A 1 533 ? -11.480 -4.774 -18.197 1.00 87.12 533 ILE A CA 1
ATOM 4396 C C . ILE A 1 533 ? -10.920 -6.153 -17.862 1.00 87.12 533 ILE A C 1
ATOM 4398 O O . ILE A 1 533 ? -11.013 -7.061 -18.687 1.00 87.12 533 ILE A O 1
ATOM 4402 N N . ILE A 1 534 ? -10.360 -6.307 -16.661 1.00 91.56 534 ILE A N 1
ATOM 4403 C CA . ILE A 1 534 ? -9.949 -7.601 -16.108 1.00 91.56 534 ILE A CA 1
ATOM 4404 C C . ILE A 1 534 ? -11.099 -8.160 -15.269 1.00 91.56 534 ILE A C 1
ATOM 4406 O O . ILE A 1 534 ? -11.611 -7.489 -14.371 1.00 91.56 534 ILE A O 1
ATOM 4410 N N . ASN A 1 535 ? -11.478 -9.400 -15.546 1.00 91.19 535 ASN A N 1
ATOM 4411 C CA . ASN A 1 535 ? -12.569 -10.112 -14.902 1.00 91.19 535 ASN A CA 1
ATOM 4412 C C . ASN A 1 535 ? -12.147 -11.542 -14.549 1.00 91.19 535 ASN A C 1
ATOM 4414 O O . ASN A 1 535 ? -11.310 -12.152 -15.221 1.00 91.19 535 ASN A O 1
ATOM 4418 N N . ILE A 1 536 ? -12.756 -12.082 -13.499 1.00 90.81 536 ILE A N 1
ATOM 4419 C CA . ILE A 1 536 ? -12.628 -13.486 -13.111 1.00 90.81 536 ILE A CA 1
ATOM 4420 C C . ILE A 1 536 ? -14.008 -14.085 -12.860 1.00 90.81 536 ILE A C 1
ATOM 4422 O O . ILE A 1 536 ? -14.948 -13.386 -12.461 1.00 90.81 536 ILE A O 1
ATOM 4426 N N . VAL A 1 537 ? -14.105 -15.393 -13.072 1.00 88.19 537 VAL A N 1
ATOM 4427 C CA . VAL A 1 537 ? -15.304 -16.185 -12.775 1.00 88.19 537 VAL A CA 1
ATOM 4428 C C . VAL A 1 537 ? -15.069 -17.083 -11.555 1.00 88.19 537 VAL A C 1
ATOM 4430 O O . VAL A 1 537 ? -13.915 -17.398 -11.265 1.00 88.19 537 VAL A O 1
ATOM 4433 N N . PRO A 1 538 ? -16.114 -17.498 -10.815 1.00 87.69 538 PRO A N 1
ATOM 4434 C CA . PRO A 1 538 ? -15.971 -18.416 -9.682 1.00 87.69 538 PRO A CA 1
ATOM 4435 C C . PRO A 1 538 ? -15.313 -19.757 -10.056 1.00 87.69 538 PRO A C 1
ATOM 4437 O O . PRO A 1 538 ? -15.458 -20.227 -11.182 1.00 87.69 538 PRO A O 1
ATOM 4440 N N . SER A 1 539 ? -14.667 -20.408 -9.082 1.00 75.12 539 SER A N 1
ATOM 4441 C CA . SER A 1 539 ? -13.843 -21.627 -9.239 1.00 75.12 539 SER A CA 1
ATOM 4442 C C . SER A 1 539 ? -14.553 -22.843 -9.875 1.00 75.12 539 SER A C 1
ATOM 4444 O O . SER A 1 539 ? -13.929 -23.759 -10.408 1.00 75.12 539 SER A O 1
ATOM 4446 N N . GLN A 1 540 ? -15.887 -22.841 -9.870 1.00 71.88 540 GLN A N 1
ATOM 4447 C CA . GLN A 1 540 ? -16.733 -23.931 -10.372 1.00 71.88 540 GLN A CA 1
ATOM 4448 C C . GLN A 1 540 ? -17.579 -23.530 -11.591 1.00 71.88 540 GLN A C 1
ATOM 4450 O O . GLN A 1 540 ? -18.475 -24.262 -11.997 1.00 71.88 540 GLN A O 1
ATOM 4455 N N . SER A 1 541 ? -17.334 -22.352 -12.166 1.00 67.94 541 SER A N 1
ATOM 4456 C CA . SER A 1 541 ? -18.085 -21.857 -13.317 1.00 67.94 541 SER A CA 1
ATOM 4457 C C . SER A 1 541 ? -17.795 -22.686 -14.574 1.00 67.94 541 SER A C 1
ATOM 4459 O O . SER A 1 541 ? -16.721 -22.561 -15.162 1.00 67.94 541 SER A O 1
ATOM 4461 N N . GLU A 1 542 ? -18.781 -23.457 -15.043 1.00 57.94 542 GLU A N 1
ATOM 4462 C CA . GLU A 1 542 ? -18.737 -24.142 -16.348 1.00 57.94 542 GLU A CA 1
ATOM 4463 C C . GLU A 1 542 ? -18.826 -23.154 -17.534 1.00 57.94 542 GLU A C 1
ATOM 4465 O O . GLU A 1 542 ? -18.308 -23.432 -18.614 1.00 57.94 542 GLU A O 1
ATOM 4470 N N . ASN A 1 543 ? -19.381 -21.952 -17.319 1.00 52.06 543 ASN A N 1
ATOM 4471 C CA . ASN A 1 543 ? -19.648 -20.933 -18.349 1.00 52.06 543 ASN A CA 1
ATOM 4472 C C . ASN A 1 543 ? -18.429 -20.064 -18.723 1.00 52.06 543 ASN A C 1
ATOM 4474 O O . ASN A 1 543 ? -18.578 -18.908 -19.111 1.00 52.06 543 ASN A O 1
ATOM 4478 N N . MET A 1 544 ? -17.204 -20.594 -18.631 1.00 54.47 544 MET A N 1
ATOM 4479 C CA . MET A 1 544 ? -15.985 -19.863 -19.036 1.00 54.47 544 MET A CA 1
ATOM 4480 C C . MET A 1 544 ? -15.953 -19.488 -20.530 1.00 54.47 544 MET A C 1
ATOM 4482 O O . MET A 1 544 ? -15.077 -18.739 -20.959 1.00 54.47 544 MET A O 1
ATOM 4486 N N . GLN A 1 545 ? -16.880 -20.009 -21.334 1.00 51.09 545 GLN A N 1
ATOM 4487 C CA . GLN A 1 545 ? -16.948 -19.767 -22.765 1.00 51.09 545 GLN A CA 1
ATOM 4488 C C . GLN A 1 545 ? -18.244 -19.022 -23.105 1.00 51.09 545 GLN A C 1
ATOM 4490 O O . GLN A 1 545 ? -19.332 -19.544 -22.892 1.00 51.09 545 GLN A O 1
ATOM 4495 N N . ILE A 1 546 ? -18.071 -17.834 -23.699 1.00 50.34 546 ILE A N 1
ATOM 4496 C CA . ILE A 1 546 ? -19.040 -16.994 -24.434 1.00 50.34 546 ILE A CA 1
ATOM 4497 C C . ILE A 1 546 ? -19.566 -15.755 -23.676 1.00 50.34 546 ILE A C 1
ATOM 4499 O O . ILE A 1 546 ? -19.469 -14.668 -24.242 1.00 50.34 546 ILE A O 1
ATOM 4503 N N . ASP A 1 547 ? -20.011 -15.841 -22.417 1.00 49.22 547 ASP A N 1
ATOM 4504 C CA . ASP A 1 547 ? -20.735 -14.707 -21.792 1.00 49.22 547 ASP A CA 1
ATOM 4505 C C . ASP A 1 547 ? -19.863 -13.715 -20.983 1.00 49.22 547 ASP A C 1
ATOM 4507 O O . ASP A 1 547 ? -20.154 -12.519 -20.955 1.00 49.22 547 ASP A O 1
ATOM 4511 N N . GLU A 1 548 ? -18.769 -14.166 -20.349 1.00 64.50 548 GLU A N 1
ATOM 4512 C CA . GLU A 1 548 ? -17.889 -13.316 -19.520 1.00 64.50 548 GLU A CA 1
ATOM 4513 C C . GLU A 1 548 ? -16.390 -13.617 -19.740 1.00 64.50 548 GLU A C 1
ATOM 4515 O O . GLU A 1 548 ? -15.756 -14.292 -18.924 1.00 64.50 548 GLU A O 1
ATOM 4520 N N . PRO A 1 549 ? -15.767 -13.110 -20.818 1.00 71.31 549 PRO A N 1
ATOM 4521 C CA . PRO A 1 549 ? -14.315 -13.199 -20.994 1.00 71.31 549 PRO A CA 1
ATOM 4522 C C . PRO A 1 549 ? -13.537 -12.626 -19.794 1.00 71.31 549 PRO A C 1
ATOM 4524 O O . PRO A 1 549 ? -13.930 -11.634 -19.181 1.00 71.31 549 PRO A O 1
ATOM 4527 N N . ASN A 1 550 ? -12.370 -13.203 -19.489 1.00 80.25 550 ASN A N 1
ATOM 4528 C CA . ASN A 1 550 ? -11.484 -12.684 -18.439 1.00 80.25 550 ASN A CA 1
ATOM 4529 C C . ASN A 1 550 ? -10.874 -11.316 -18.780 1.00 80.25 550 ASN A C 1
ATOM 4531 O O . ASN A 1 550 ? -10.492 -10.568 -17.882 1.00 80.25 550 ASN A O 1
ATOM 4535 N N . ILE A 1 551 ? -10.739 -10.997 -20.073 1.00 79.62 551 ILE A N 1
ATOM 4536 C CA . ILE A 1 551 ? -10.248 -9.702 -20.558 1.00 79.62 551 ILE A CA 1
ATOM 4537 C C . ILE A 1 551 ? -11.109 -9.255 -21.740 1.00 79.62 551 ILE A C 1
ATOM 4539 O O . ILE A 1 551 ? -11.086 -9.884 -22.796 1.00 79.62 551 ILE A O 1
ATOM 4543 N N . TYR A 1 552 ? -11.835 -8.146 -21.599 1.00 78.19 552 TYR A N 1
ATOM 4544 C CA . TYR A 1 552 ? -12.710 -7.627 -22.660 1.00 78.19 552 TYR A CA 1
ATOM 4545 C C . TYR A 1 552 ? -12.757 -6.112 -22.725 1.00 78.19 552 TYR A C 1
ATOM 4547 O O . TYR A 1 552 ? -12.240 -5.418 -21.858 1.00 78.19 552 TYR A O 1
ATOM 4555 N N . GLN A 1 553 ? -13.314 -5.595 -23.819 1.00 75.31 553 GLN A N 1
ATOM 4556 C CA . GLN A 1 553 ? -13.352 -4.166 -24.094 1.00 75.31 553 GLN A CA 1
ATOM 4557 C C . GLN A 1 553 ? -14.402 -3.454 -23.230 1.00 75.31 553 GLN A C 1
ATOM 4559 O O . GLN A 1 553 ? -15.499 -3.969 -23.034 1.00 75.31 553 GLN A O 1
ATOM 4564 N N . GLN A 1 554 ? -14.092 -2.238 -22.777 1.00 68.19 554 GLN A N 1
ATOM 4565 C CA . GLN A 1 554 ? -14.958 -1.419 -21.914 1.00 68.19 554 GLN A CA 1
ATOM 4566 C C . GLN A 1 554 ? -16.344 -1.076 -22.493 1.00 68.19 554 GLN A C 1
ATOM 4568 O O . GLN A 1 554 ? -17.202 -0.605 -21.756 1.00 68.19 554 GLN A O 1
ATOM 4573 N N . GLN A 1 555 ? -16.608 -1.343 -23.777 1.00 56.69 555 GLN A N 1
ATOM 4574 C CA . GLN A 1 555 ? -17.867 -0.998 -24.455 1.00 56.69 555 GLN A CA 1
ATOM 4575 C C . GLN A 1 555 ? -19.129 -1.588 -23.795 1.00 56.69 555 GLN A C 1
ATOM 4577 O O . GLN A 1 555 ? -20.221 -1.081 -24.032 1.00 56.69 555 GLN A O 1
ATOM 4582 N N . TYR A 1 556 ? -18.987 -2.612 -22.947 1.00 52.16 556 TYR A N 1
ATOM 4583 C CA . TYR A 1 556 ? -20.100 -3.268 -22.258 1.00 52.16 556 TYR A CA 1
ATOM 4584 C C . TYR A 1 556 ? -20.480 -2.648 -20.901 1.00 52.16 556 TYR A C 1
ATOM 4586 O O . TYR A 1 556 ? -21.547 -2.967 -20.386 1.00 52.16 556 TYR A O 1
ATOM 4594 N N . PHE A 1 557 ? -19.663 -1.757 -20.321 1.00 50.44 557 PHE A N 1
ATOM 4595 C CA . PHE A 1 557 ? -19.935 -1.168 -19.003 1.00 50.44 557 PHE A CA 1
ATOM 4596 C C . PHE A 1 557 ? -19.742 0.353 -19.007 1.00 50.44 557 PHE A C 1
ATOM 4598 O O . PHE A 1 557 ? -18.627 0.852 -19.139 1.00 50.44 557 PHE A O 1
ATOM 4605 N N . GLN A 1 558 ? -20.831 1.101 -18.812 1.00 46.78 558 GLN A N 1
ATOM 4606 C CA . GLN A 1 558 ? -20.766 2.528 -18.495 1.00 46.78 558 GLN A CA 1
ATOM 4607 C C . GLN A 1 558 ? -20.598 2.688 -16.981 1.00 46.78 558 GLN A C 1
ATOM 4609 O O . GLN A 1 558 ? -21.517 2.408 -16.217 1.00 46.78 558 GLN A O 1
ATOM 4614 N N . PHE A 1 559 ? -19.420 3.129 -16.543 1.00 51.12 559 PHE A N 1
ATOM 4615 C CA . PHE A 1 559 ? -19.191 3.545 -15.161 1.00 51.12 559 PHE A CA 1
ATOM 4616 C C . PHE A 1 559 ? -19.182 5.077 -15.095 1.00 51.12 559 PHE A C 1
ATOM 4618 O O . PHE A 1 559 ? -18.424 5.715 -15.820 1.00 51.12 559 PHE A O 1
ATOM 4625 N N . ASP A 1 560 ? -19.965 5.669 -14.186 1.00 46.12 560 ASP A N 1
ATOM 4626 C CA . ASP A 1 560 ? -20.049 7.127 -13.938 1.00 46.12 560 ASP A CA 1
ATOM 4627 C C . ASP A 1 560 ? -18.791 7.725 -13.264 1.00 46.12 560 ASP A C 1
ATOM 4629 O O . ASP A 1 560 ? -18.834 8.745 -12.574 1.00 46.12 560 ASP A O 1
ATOM 4633 N N . GLN A 1 561 ? -17.635 7.086 -13.421 1.00 45.97 561 GLN A N 1
ATOM 4634 C CA . GLN A 1 561 ? -16.380 7.504 -12.807 1.00 45.97 561 GLN A CA 1
ATOM 4635 C C . GLN A 1 561 ? -15.449 7.963 -13.926 1.00 45.97 561 GLN A C 1
ATOM 4637 O O . GLN A 1 561 ? -15.244 7.230 -14.887 1.00 45.97 561 GLN A O 1
ATOM 4642 N N . GLY A 1 562 ? -14.928 9.192 -13.830 1.00 52.66 562 GLY A N 1
ATOM 4643 C CA . GLY A 1 562 ? -14.030 9.774 -14.838 1.00 52.66 562 GLY A CA 1
ATOM 4644 C C . GLY A 1 562 ? -12.816 8.893 -15.174 1.00 52.66 562 GLY A C 1
ATOM 4645 O O . GLY A 1 562 ? -12.600 7.863 -14.551 1.00 52.66 562 GLY A O 1
ATOM 4646 N N . TYR A 1 563 ? -12.005 9.314 -16.150 1.00 53.69 563 TYR A N 1
ATOM 4647 C CA . TYR A 1 563 ? -10.874 8.550 -16.707 1.00 53.69 563 TYR A CA 1
ATOM 4648 C C . TYR A 1 563 ? -10.048 7.766 -15.656 1.00 53.69 563 TYR A C 1
ATOM 4650 O O . TYR A 1 563 ? -9.172 8.329 -14.997 1.00 53.69 563 TYR A O 1
ATOM 4658 N N . GLN A 1 564 ? -10.311 6.460 -15.517 1.00 61.41 564 GLN A N 1
ATOM 4659 C CA . GLN A 1 564 ? -9.529 5.517 -14.711 1.00 61.41 564 GLN A CA 1
ATOM 4660 C C . GLN A 1 564 ? -8.695 4.638 -15.641 1.00 61.41 564 GLN A C 1
ATOM 4662 O O . GLN A 1 564 ? -9.210 4.049 -16.586 1.00 61.41 564 GLN A O 1
ATOM 4667 N N . GLU A 1 565 ? -7.394 4.554 -15.365 1.00 74.19 565 GLU A N 1
ATOM 4668 C CA . GLU A 1 565 ? -6.441 3.877 -16.244 1.00 74.19 565 GLU A CA 1
ATOM 4669 C C . GLU A 1 565 ? -6.325 2.358 -15.971 1.00 74.19 565 GLU A C 1
ATOM 4671 O O . GLU A 1 565 ? -5.592 1.705 -16.690 1.00 74.19 565 GLU A O 1
ATOM 4676 N N . LEU A 1 566 ? -6.979 1.774 -14.952 1.00 88.19 566 LEU A N 1
ATOM 4677 C CA . LEU A 1 566 ? -7.012 0.319 -14.700 1.00 88.19 566 LEU A CA 1
ATOM 4678 C C . LEU A 1 566 ? -8.393 -0.104 -14.179 1.00 88.19 566 LEU A C 1
ATOM 4680 O O . LEU A 1 566 ? -8.849 0.390 -13.144 1.00 88.19 566 LEU A O 1
ATOM 4684 N N . PHE A 1 567 ? -9.018 -1.071 -14.855 1.00 89.88 567 PHE A N 1
ATOM 4685 C CA . PHE A 1 567 ? -10.310 -1.637 -14.468 1.00 89.88 567 PHE A CA 1
ATOM 4686 C C . PHE A 1 567 ? -10.212 -3.127 -14.149 1.00 89.88 567 PHE A C 1
ATOM 4688 O O . PHE A 1 567 ? -9.888 -3.940 -15.017 1.00 89.88 567 PHE A O 1
ATOM 4695 N N . ILE A 1 568 ? -10.534 -3.481 -12.904 1.00 92.94 568 ILE A N 1
ATOM 4696 C CA . ILE A 1 568 ? -10.625 -4.866 -12.438 1.00 92.94 568 ILE A CA 1
ATOM 4697 C C . ILE A 1 568 ? -11.956 -5.043 -11.712 1.00 92.94 568 ILE A C 1
ATOM 4699 O O . ILE A 1 568 ? -12.223 -4.332 -10.742 1.00 92.94 568 ILE A O 1
ATOM 4703 N N . LEU A 1 569 ? -12.787 -5.976 -12.173 1.00 91.56 569 LEU A N 1
ATOM 4704 C CA . LEU A 1 569 ? -14.084 -6.232 -11.554 1.00 91.56 569 LEU A CA 1
ATOM 4705 C C . LEU A 1 569 ? -13.949 -7.056 -10.277 1.00 91.56 569 LEU A C 1
ATOM 4707 O O . LEU A 1 569 ? -13.194 -8.025 -10.212 1.00 91.56 569 LEU A O 1
ATOM 4711 N N . ASP A 1 570 ? -14.730 -6.678 -9.270 1.00 91.44 570 ASP A N 1
ATOM 4712 C CA . ASP A 1 570 ? -14.920 -7.482 -8.069 1.00 91.44 570 ASP A CA 1
ATOM 4713 C C . ASP A 1 570 ? -15.694 -8.768 -8.404 1.00 91.44 570 ASP A C 1
ATOM 4715 O O . ASP A 1 570 ? -16.734 -8.731 -9.072 1.00 91.44 570 ASP A O 1
ATOM 4719 N N . LEU A 1 571 ? -15.210 -9.906 -7.899 1.00 90.94 571 LEU A N 1
ATOM 4720 C CA . LEU A 1 571 ? -15.828 -11.218 -8.108 1.00 90.94 571 LEU A CA 1
ATOM 4721 C C . LEU A 1 571 ? -17.278 -11.266 -7.605 1.00 90.94 571 LEU A C 1
ATOM 4723 O O . LEU A 1 571 ? -18.123 -11.900 -8.233 1.00 90.94 571 LEU A O 1
ATOM 4727 N N . HIS A 1 572 ? -17.567 -10.609 -6.479 1.00 89.44 572 HIS A N 1
ATOM 4728 C CA . HIS A 1 572 ? -18.874 -10.662 -5.819 1.00 89.44 572 HIS A CA 1
ATOM 4729 C C . HIS A 1 572 ? -19.724 -9.408 -6.056 1.00 89.44 572 HIS A C 1
ATOM 4731 O O . HIS A 1 572 ? -20.886 -9.372 -5.649 1.00 89.44 572 HIS A O 1
ATOM 4737 N N . ASN A 1 573 ? -19.171 -8.377 -6.702 1.00 88.38 573 ASN A N 1
ATOM 4738 C CA . ASN A 1 573 ? -19.889 -7.151 -7.040 1.00 88.38 573 ASN A CA 1
ATOM 4739 C C . ASN A 1 573 ? -19.377 -6.548 -8.356 1.00 88.38 573 ASN A C 1
ATOM 4741 O O . ASN A 1 573 ? -18.554 -5.638 -8.355 1.00 88.38 573 ASN A O 1
ATOM 4745 N N . LYS A 1 574 ? -19.923 -6.990 -9.491 1.00 85.50 574 LYS A N 1
ATOM 4746 C CA . LYS A 1 574 ? -19.478 -6.565 -10.832 1.00 85.50 574 LYS A CA 1
ATOM 4747 C C . LYS A 1 574 ? -19.605 -5.053 -11.103 1.00 85.50 574 LYS A C 1
ATOM 4749 O O . LYS A 1 574 ? -19.009 -4.560 -12.051 1.00 85.50 574 LYS A O 1
ATOM 4754 N N . ASN A 1 575 ? -20.304 -4.297 -10.251 1.00 84.94 575 ASN A N 1
ATOM 4755 C CA . ASN A 1 575 ? -20.368 -2.831 -10.322 1.00 84.94 575 ASN A CA 1
ATOM 4756 C C . ASN A 1 575 ? -19.204 -2.126 -9.595 1.00 84.94 575 ASN A C 1
ATOM 4758 O O . ASN A 1 575 ? -19.119 -0.898 -9.603 1.00 84.94 575 ASN A O 1
ATOM 4762 N N . ASN A 1 576 ? -18.327 -2.874 -8.925 1.00 87.19 576 ASN A N 1
ATOM 4763 C CA . ASN A 1 576 ? -17.212 -2.355 -8.145 1.00 87.19 576 ASN A CA 1
ATOM 4764 C C . ASN A 1 576 ? -15.883 -2.571 -8.885 1.00 87.19 576 ASN A C 1
ATOM 4766 O O . ASN A 1 576 ? -15.486 -3.711 -9.131 1.00 87.19 576 ASN A O 1
ATOM 4770 N N . ASN A 1 577 ? -15.167 -1.481 -9.185 1.00 89.94 577 ASN A N 1
ATOM 4771 C CA . ASN A 1 577 ? -13.780 -1.550 -9.648 1.00 89.94 577 ASN A CA 1
ATOM 4772 C C . ASN A 1 577 ? -12.839 -1.667 -8.441 1.00 89.94 577 ASN A C 1
ATOM 4774 O O . ASN A 1 577 ? -12.604 -0.686 -7.732 1.00 89.94 577 ASN A O 1
ATOM 4778 N N . ILE A 1 578 ? -12.245 -2.841 -8.226 1.00 92.12 578 ILE A N 1
ATOM 4779 C CA . ILE A 1 578 ? -11.331 -3.065 -7.093 1.00 92.12 578 ILE A CA 1
ATOM 4780 C C . ILE A 1 578 ? -9.999 -2.316 -7.240 1.00 92.12 578 ILE A C 1
ATOM 4782 O O . ILE A 1 578 ? -9.265 -2.163 -6.261 1.00 92.12 578 ILE A O 1
ATOM 4786 N N . ALA A 1 579 ? -9.699 -1.819 -8.443 1.00 91.88 579 ALA A N 1
ATOM 4787 C CA . ALA A 1 579 ? -8.537 -0.996 -8.752 1.00 91.88 579 ALA A CA 1
ATOM 4788 C C . ALA A 1 579 ? -8.836 0.517 -8.731 1.00 91.88 579 ALA A C 1
ATOM 4790 O O . ALA A 1 579 ? -7.984 1.305 -9.133 1.00 91.88 579 ALA A O 1
ATOM 4791 N N . SER A 1 580 ? -9.993 0.960 -8.219 1.00 88.62 580 SER A N 1
ATOM 4792 C CA . SER A 1 580 ? -10.390 2.381 -8.233 1.00 88.62 580 SER A CA 1
ATOM 4793 C C . SER A 1 580 ? -9.407 3.320 -7.513 1.00 88.62 580 SER A C 1
ATOM 4795 O O . SER A 1 580 ? -9.346 4.510 -7.807 1.00 88.62 580 SER A O 1
ATOM 4797 N N . SER A 1 581 ? -8.642 2.806 -6.545 1.00 87.06 581 SER A N 1
ATOM 4798 C CA . SER A 1 581 ? -7.598 3.554 -5.831 1.00 87.06 581 SER A CA 1
ATOM 4799 C C . SER A 1 581 ? -6.241 3.556 -6.546 1.00 87.06 581 SER A C 1
ATOM 4801 O O . SER A 1 581 ? -5.310 4.209 -6.082 1.00 87.06 581 SER A O 1
ATOM 4803 N N . THR A 1 582 ? -6.081 2.803 -7.635 1.00 90.19 582 THR A N 1
ATOM 4804 C CA . THR A 1 582 ? -4.804 2.631 -8.334 1.00 90.19 582 THR A CA 1
ATOM 4805 C C . THR A 1 582 ? -4.611 3.719 -9.391 1.00 90.19 582 THR A C 1
ATOM 4807 O O . THR A 1 582 ? -5.004 3.572 -10.542 1.00 90.19 582 THR A O 1
ATOM 4810 N N . PHE A 1 583 ? -3.947 4.812 -9.009 1.00 86.88 583 PHE A N 1
ATOM 4811 C CA . PHE A 1 583 ? -3.605 5.920 -9.915 1.00 86.88 583 PHE A CA 1
ATOM 4812 C C . PHE A 1 583 ? -2.146 5.899 -10.414 1.00 86.88 583 PHE A C 1
ATOM 4814 O O . PHE A 1 583 ? -1.751 6.750 -11.206 1.00 86.88 583 PHE A O 1
ATOM 4821 N N . LYS A 1 584 ? -1.320 4.934 -9.978 1.00 88.81 584 LYS A N 1
ATOM 4822 C CA . LYS A 1 584 ? 0.074 4.747 -10.431 1.00 88.81 584 LYS A CA 1
ATOM 4823 C C . LYS A 1 584 ? 0.225 3.644 -11.487 1.00 88.81 584 LYS A C 1
ATOM 4825 O O . LYS A 1 584 ? 1.259 2.973 -11.520 1.00 88.81 584 LYS A O 1
ATOM 4830 N N . ILE A 1 585 ? -0.764 3.427 -12.358 1.00 89.06 585 ILE A N 1
ATOM 4831 C CA . ILE A 1 585 ? -0.693 2.325 -13.336 1.00 89.06 585 ILE A CA 1
ATOM 4832 C C . ILE A 1 585 ? 0.499 2.456 -14.288 1.00 89.06 585 ILE A C 1
ATOM 4834 O O . ILE A 1 585 ? 1.109 1.450 -14.630 1.00 89.06 585 ILE A O 1
ATOM 4838 N N . LYS A 1 586 ? 0.921 3.678 -14.638 1.00 86.88 586 LYS A N 1
ATOM 4839 C CA . LYS A 1 586 ? 2.134 3.902 -15.443 1.00 86.88 586 LYS A CA 1
ATOM 4840 C C . LYS A 1 586 ? 3.377 3.357 -14.743 1.00 86.88 586 LYS A C 1
ATOM 4842 O O . LYS A 1 586 ? 4.173 2.662 -15.364 1.00 86.88 586 LYS A O 1
ATOM 4847 N N . ASN A 1 587 ? 3.510 3.598 -13.440 1.00 89.81 587 ASN A N 1
ATOM 4848 C CA . ASN A 1 587 ? 4.623 3.076 -12.646 1.00 89.81 587 ASN A CA 1
ATOM 4849 C C . ASN A 1 587 ? 4.541 1.550 -12.510 1.00 89.81 587 ASN A C 1
ATOM 4851 O O . ASN A 1 587 ? 5.573 0.888 -12.539 1.00 89.81 587 ASN A O 1
ATOM 4855 N N . ILE A 1 588 ? 3.331 0.994 -12.380 1.00 91.44 588 ILE A N 1
ATOM 4856 C CA . ILE A 1 588 ? 3.089 -0.457 -12.344 1.00 91.44 588 ILE A CA 1
ATOM 4857 C C . ILE A 1 588 ? 3.487 -1.100 -13.675 1.00 91.44 588 ILE A C 1
ATOM 4859 O O . ILE A 1 588 ? 4.268 -2.048 -13.672 1.00 91.44 588 ILE A O 1
ATOM 4863 N N . LYS A 1 589 ? 3.030 -0.548 -14.805 1.00 90.50 589 LYS A N 1
ATOM 4864 C CA . LYS A 1 589 ? 3.400 -1.008 -16.146 1.00 90.50 589 LYS A CA 1
ATOM 4865 C C . LYS A 1 589 ? 4.908 -0.927 -16.349 1.00 90.50 589 LYS A C 1
ATOM 4867 O O . LYS A 1 589 ? 5.514 -1.927 -16.706 1.00 90.50 589 LYS A O 1
ATOM 4872 N N . ASN A 1 590 ? 5.524 0.214 -16.032 1.00 88.56 590 ASN A N 1
ATOM 4873 C CA . ASN A 1 590 ? 6.972 0.384 -16.128 1.00 88.56 590 ASN A CA 1
ATOM 4874 C C . ASN A 1 590 ? 7.709 -0.653 -15.277 1.00 88.56 590 ASN A C 1
ATOM 4876 O O . ASN A 1 590 ? 8.613 -1.310 -15.783 1.00 88.56 590 ASN A O 1
ATOM 4880 N N . ALA A 1 591 ? 7.321 -0.834 -14.009 1.00 90.94 591 ALA A N 1
ATOM 4881 C CA . ALA A 1 591 ? 7.916 -1.839 -13.132 1.00 90.94 591 ALA A CA 1
ATOM 4882 C C . ALA A 1 591 ? 7.847 -3.240 -13.744 1.00 90.94 591 ALA A C 1
ATOM 4884 O O . ALA A 1 591 ? 8.872 -3.913 -13.809 1.00 90.94 591 ALA A O 1
ATOM 4885 N N . LEU A 1 592 ? 6.679 -3.640 -14.254 1.00 93.12 592 LEU A N 1
ATOM 4886 C CA . LEU A 1 592 ? 6.507 -4.917 -14.938 1.00 93.12 592 LEU A CA 1
ATOM 4887 C C . LEU A 1 592 ? 7.383 -5.001 -16.197 1.00 93.12 592 LEU A C 1
ATOM 4889 O O . LEU A 1 592 ? 8.078 -5.991 -16.377 1.00 93.12 592 LEU A O 1
ATOM 4893 N N . THR A 1 593 ? 7.464 -3.956 -17.023 1.00 90.69 593 THR A N 1
ATOM 4894 C CA . THR A 1 593 ? 8.342 -3.931 -18.207 1.00 90.69 593 THR A CA 1
ATOM 4895 C C . THR A 1 593 ? 9.820 -4.082 -17.831 1.00 90.69 593 THR A C 1
ATOM 4897 O O . THR A 1 593 ? 10.548 -4.860 -18.451 1.00 90.69 593 THR A O 1
ATOM 4900 N N . PHE A 1 594 ? 10.278 -3.376 -16.793 1.00 88.25 594 PHE A N 1
ATOM 4901 C CA . PHE A 1 594 ? 11.641 -3.501 -16.274 1.00 88.25 594 PHE A CA 1
ATOM 4902 C C . PHE A 1 594 ? 11.902 -4.885 -15.691 1.00 88.25 594 PHE A C 1
ATOM 4904 O O . PHE A 1 594 ? 12.948 -5.467 -15.967 1.00 88.25 594 PHE A O 1
ATOM 4911 N N . GLY A 1 595 ? 10.959 -5.418 -14.914 1.00 90.62 595 GLY A N 1
ATOM 4912 C CA . GLY A 1 595 ? 11.039 -6.756 -14.347 1.00 90.62 595 GLY A CA 1
ATOM 4913 C C . GLY A 1 595 ? 11.125 -7.820 -15.436 1.00 90.62 595 GLY A C 1
ATOM 4914 O O . GLY A 1 595 ? 12.031 -8.647 -15.405 1.00 90.62 595 GLY A O 1
ATOM 4915 N N . TYR A 1 596 ? 10.276 -7.733 -16.458 1.00 91.94 596 TYR A N 1
ATOM 4916 C CA . TYR A 1 596 ? 10.289 -8.642 -17.602 1.00 91.94 596 TYR A CA 1
ATOM 4917 C C . TYR A 1 596 ? 11.620 -8.589 -18.356 1.00 91.94 596 TYR A C 1
ATOM 4919 O O . TYR A 1 596 ? 12.270 -9.612 -18.574 1.00 91.94 596 TYR A O 1
ATOM 4927 N N . SER A 1 597 ? 12.095 -7.378 -18.666 1.00 88.06 597 SER A N 1
ATOM 4928 C CA . SER A 1 597 ? 13.405 -7.173 -19.287 1.00 88.06 597 SER A CA 1
ATOM 4929 C C . SER A 1 597 ? 14.545 -7.729 -18.426 1.00 88.06 597 SER A C 1
ATOM 4931 O O . SER A 1 597 ? 15.493 -8.298 -18.968 1.00 88.06 597 SER A O 1
ATOM 4933 N N . ALA A 1 598 ? 14.480 -7.582 -17.102 1.00 86.69 598 ALA A N 1
ATOM 4934 C CA . ALA A 1 598 ? 15.484 -8.113 -16.185 1.00 86.69 598 ALA A CA 1
ATOM 4935 C C . ALA A 1 598 ? 15.533 -9.643 -16.227 1.00 86.69 598 ALA A C 1
ATOM 4937 O O . ALA A 1 598 ? 16.620 -10.210 -16.305 1.00 86.69 598 ALA A O 1
ATOM 4938 N N . ILE A 1 599 ? 14.364 -10.292 -16.225 1.00 88.81 599 ILE A N 1
ATOM 4939 C CA . ILE A 1 599 ? 14.246 -11.748 -16.312 1.00 88.81 599 ILE A CA 1
ATOM 4940 C C . ILE A 1 599 ? 14.843 -12.253 -17.633 1.00 88.81 599 ILE A C 1
ATOM 4942 O O . ILE A 1 599 ? 15.698 -13.135 -17.626 1.00 88.81 599 ILE A O 1
ATOM 4946 N N . LEU A 1 600 ? 14.444 -11.670 -18.769 1.00 87.25 600 LEU A N 1
ATOM 4947 C CA . LEU A 1 600 ? 14.906 -12.107 -20.093 1.00 87.25 600 LEU A CA 1
ATOM 4948 C C . LEU A 1 600 ? 16.400 -11.847 -20.331 1.00 87.25 600 LEU A C 1
ATOM 4950 O O . LEU A 1 600 ? 17.045 -12.544 -21.113 1.00 87.25 600 LEU A O 1
ATOM 4954 N N . ASN A 1 601 ? 16.962 -10.838 -19.663 1.00 82.06 601 ASN A N 1
ATOM 4955 C CA . ASN A 1 601 ? 18.384 -10.512 -19.730 1.00 82.06 601 ASN A CA 1
ATOM 4956 C C . ASN A 1 601 ? 19.176 -11.063 -18.536 1.00 82.06 601 ASN A C 1
ATOM 4958 O O . ASN A 1 601 ? 20.294 -10.593 -18.288 1.00 82.06 601 ASN A O 1
ATOM 4962 N N . ALA A 1 602 ? 18.624 -12.044 -17.813 1.00 77.31 602 ALA A N 1
ATOM 4963 C CA . ALA A 1 602 ? 19.297 -12.668 -16.688 1.00 77.31 602 ALA A CA 1
ATOM 4964 C C . ALA A 1 602 ? 20.650 -13.257 -17.116 1.00 77.31 602 ALA A C 1
ATOM 4966 O O . ALA A 1 602 ? 20.804 -13.878 -18.176 1.00 77.31 602 ALA A O 1
ATOM 4967 N N . LYS A 1 603 ? 21.656 -13.034 -16.270 1.00 72.38 603 LYS A N 1
ATOM 4968 C CA . LYS A 1 603 ? 23.034 -13.494 -16.478 1.00 72.38 603 LYS A CA 1
ATOM 4969 C C . LYS A 1 603 ? 23.413 -14.543 -15.440 1.00 72.38 603 LYS A C 1
ATOM 4971 O O . LYS A 1 603 ? 22.844 -14.584 -14.349 1.00 72.38 603 LYS A O 1
ATOM 4976 N N . LYS A 1 604 ? 24.388 -15.386 -15.782 1.00 65.25 604 LYS A N 1
ATOM 4977 C CA . LYS A 1 604 ? 25.005 -16.337 -14.841 1.00 65.25 604 LYS A CA 1
ATOM 4978 C C . LYS A 1 604 ? 25.735 -15.586 -13.713 1.00 65.25 604 LYS A C 1
ATOM 4980 O O . LYS A 1 604 ? 26.115 -14.439 -13.917 1.00 65.25 604 LYS A O 1
ATOM 4985 N N . CYS A 1 605 ? 25.923 -16.218 -12.549 1.00 59.53 605 CYS A N 1
ATOM 4986 C CA . CYS A 1 605 ? 26.701 -15.682 -11.414 1.00 59.53 605 CYS A CA 1
ATOM 4987 C C . CYS A 1 605 ? 27.920 -16.552 -11.146 1.00 59.53 605 CYS A C 1
ATOM 4989 O O . CYS A 1 605 ? 27.766 -17.766 -11.123 1.00 59.53 605 CYS A O 1
ATOM 4991 N N . ASP A 1 606 ? 29.061 -15.977 -10.780 1.00 50.97 606 ASP A N 1
ATOM 4992 C CA . ASP A 1 606 ? 30.190 -16.784 -10.292 1.00 50.97 606 ASP A CA 1
ATOM 4993 C C . ASP A 1 606 ? 29.966 -17.319 -8.863 1.00 50.97 606 ASP A C 1
ATOM 4995 O O . ASP A 1 606 ? 30.609 -18.281 -8.454 1.00 50.97 606 ASP A O 1
ATOM 4999 N N . GLN A 1 607 ? 29.038 -16.723 -8.101 1.00 54.34 607 GLN A N 1
ATOM 5000 C CA . GLN A 1 607 ? 28.721 -17.116 -6.724 1.00 54.34 607 GLN A CA 1
ATOM 5001 C C . GLN A 1 607 ? 27.340 -17.789 -6.643 1.00 54.34 607 GLN A C 1
ATOM 5003 O O . GLN A 1 607 ? 26.367 -17.223 -7.158 1.00 54.34 607 GLN A O 1
ATOM 5008 N N . PRO A 1 608 ? 27.214 -18.963 -5.993 1.00 52.25 608 PRO A N 1
ATOM 5009 C CA . PRO A 1 608 ? 25.928 -19.627 -5.816 1.00 52.25 608 PRO A CA 1
ATOM 5010 C C . PRO A 1 608 ? 25.009 -18.760 -4.951 1.00 52.25 608 PRO A C 1
ATOM 5012 O O . PRO A 1 608 ? 25.382 -18.309 -3.868 1.00 52.25 608 PRO A O 1
ATOM 5015 N N . CYS A 1 609 ? 23.794 -18.508 -5.433 1.00 57.09 609 CYS A N 1
ATOM 5016 C CA . CYS A 1 609 ? 22.764 -17.876 -4.617 1.00 57.09 609 CYS A CA 1
ATOM 5017 C C . CYS A 1 609 ? 22.057 -18.934 -3.758 1.00 57.09 609 CYS A C 1
ATOM 5019 O O . CYS A 1 609 ? 21.951 -20.086 -4.174 1.00 57.09 609 CYS A O 1
ATOM 5021 N N . PHE A 1 610 ? 21.507 -18.537 -2.607 1.00 61.59 610 PHE A N 1
ATOM 5022 C CA . PHE A 1 610 ? 20.611 -19.366 -1.787 1.00 61.59 610 PHE A CA 1
ATOM 5023 C C . PHE A 1 610 ? 19.499 -20.037 -2.611 1.00 61.59 610 PHE A C 1
ATOM 5025 O O . PHE A 1 610 ? 19.155 -21.187 -2.372 1.00 61.59 610 PHE A O 1
ATOM 5032 N N . PHE A 1 611 ? 18.999 -19.342 -3.636 1.00 63.47 611 PHE A N 1
ATOM 5033 C CA . PHE A 1 611 ? 17.985 -19.850 -4.560 1.00 63.47 611 PHE A CA 1
ATOM 5034 C C . PHE A 1 611 ? 18.561 -20.519 -5.823 1.00 63.47 611 PHE A C 1
ATOM 5036 O O . PHE A 1 611 ? 17.835 -20.725 -6.789 1.00 63.47 611 PHE A O 1
ATOM 5043 N N . SER A 1 612 ? 19.850 -20.859 -5.875 1.00 56.81 612 SER A N 1
ATOM 5044 C CA . SER A 1 612 ? 20.432 -21.602 -7.006 1.00 56.81 612 SER A CA 1
ATOM 5045 C C . SER A 1 612 ? 20.472 -23.102 -6.715 1.00 56.81 612 SER A C 1
ATOM 5047 O O . SER A 1 612 ? 20.764 -23.520 -5.595 1.00 56.81 612 SER A O 1
ATOM 5049 N N . ARG A 1 613 ? 20.193 -23.935 -7.728 1.00 53.38 613 ARG A N 1
ATOM 5050 C CA . ARG A 1 613 ? 20.453 -25.379 -7.634 1.00 53.38 613 ARG A CA 1
ATOM 5051 C C . ARG A 1 613 ? 21.939 -25.591 -7.341 1.00 53.38 613 ARG A C 1
ATOM 5053 O O . ARG A 1 613 ? 22.784 -25.059 -8.065 1.00 53.38 613 ARG A O 1
ATOM 5060 N N . TYR A 1 614 ? 22.249 -26.409 -6.331 1.00 45.19 614 TYR A N 1
ATOM 5061 C CA . TYR A 1 614 ? 23.615 -26.855 -6.059 1.00 45.19 614 TYR A CA 1
ATOM 5062 C C . TYR A 1 614 ? 24.303 -27.268 -7.377 1.00 45.19 614 TYR A C 1
ATOM 5064 O O . TYR A 1 614 ? 23.794 -28.108 -8.120 1.00 45.19 614 TYR A O 1
ATOM 5072 N N . ASN A 1 615 ? 25.455 -26.650 -7.656 1.00 44.59 615 ASN A N 1
ATOM 5073 C CA . ASN A 1 615 ? 26.375 -26.933 -8.766 1.00 44.59 615 ASN A CA 1
ATOM 5074 C C . ASN A 1 615 ? 26.062 -26.429 -10.195 1.00 44.59 615 ASN A C 1
ATOM 5076 O O . ASN A 1 615 ? 26.760 -26.874 -11.108 1.00 44.59 615 ASN A O 1
ATOM 5080 N N . LYS A 1 616 ? 25.155 -25.462 -10.451 1.00 52.47 616 LYS A N 1
ATOM 5081 C CA . LYS A 1 616 ? 25.182 -24.697 -11.731 1.00 52.47 616 LYS A CA 1
ATOM 5082 C C . LYS A 1 616 ? 24.890 -23.187 -11.560 1.00 52.47 616 LYS A C 1
ATOM 5084 O O . LYS A 1 616 ? 23.936 -22.832 -10.876 1.00 52.47 616 LYS A O 1
ATOM 5089 N N . PRO A 1 617 ? 25.683 -22.290 -12.188 1.00 46.56 617 PRO A N 1
ATOM 5090 C CA . PRO A 1 617 ? 25.755 -20.866 -11.854 1.00 46.56 617 PRO A CA 1
ATOM 5091 C C . PRO A 1 617 ? 24.640 -20.061 -12.530 1.00 46.56 617 PRO A C 1
ATOM 5093 O O . PRO A 1 617 ? 24.843 -19.485 -13.599 1.00 46.56 617 PRO A O 1
ATOM 5096 N N . VAL A 1 618 ? 23.456 -19.997 -11.930 1.00 50.94 618 VAL A N 1
ATOM 5097 C CA . VAL A 1 618 ? 22.449 -18.993 -12.302 1.00 50.94 618 VAL A CA 1
ATOM 5098 C C . VAL A 1 618 ? 22.305 -18.010 -11.143 1.00 50.94 618 VAL A C 1
ATOM 5100 O O . VAL A 1 618 ? 22.133 -18.421 -9.996 1.00 50.94 618 VAL A O 1
ATOM 5103 N N . CYS A 1 619 ? 22.454 -16.707 -11.420 1.00 62.69 619 CYS A N 1
ATOM 5104 C CA . CYS A 1 619 ? 22.120 -15.672 -10.441 1.00 62.69 619 CYS A CA 1
ATOM 5105 C C . CYS A 1 619 ? 20.658 -15.817 -10.027 1.00 62.69 619 CYS A C 1
ATOM 5107 O O . CYS A 1 619 ? 19.837 -16.169 -10.863 1.00 62.69 619 CYS A O 1
ATOM 5109 N N . CYS A 1 620 ? 20.319 -15.434 -8.795 1.00 78.62 620 CYS A N 1
ATOM 5110 C CA . CYS A 1 620 ? 18.915 -15.321 -8.410 1.00 78.62 620 CYS A CA 1
ATOM 5111 C C . CYS A 1 620 ? 18.185 -14.326 -9.325 1.00 78.62 620 CYS A C 1
ATOM 5113 O O . CYS A 1 620 ? 18.432 -13.115 -9.265 1.00 78.62 620 CYS A O 1
ATOM 5115 N N . ILE A 1 621 ? 17.329 -14.857 -10.197 1.00 84.81 621 ILE A N 1
ATOM 5116 C CA . ILE A 1 621 ? 16.600 -14.104 -11.219 1.00 84.81 621 ILE A CA 1
ATOM 5117 C C . ILE A 1 621 ? 15.591 -13.184 -10.532 1.00 84.81 621 ILE A C 1
ATOM 5119 O O . ILE A 1 621 ? 15.503 -12.004 -10.875 1.00 84.81 621 ILE A O 1
ATOM 5123 N N . LEU A 1 622 ? 14.903 -13.676 -9.495 1.00 87.94 622 LEU A N 1
ATOM 5124 C CA . LEU A 1 622 ? 13.960 -12.881 -8.708 1.00 87.94 622 LEU A CA 1
ATOM 5125 C C . LEU A 1 622 ? 14.635 -11.657 -8.075 1.00 87.94 622 LEU A C 1
ATOM 5127 O O . LEU A 1 622 ? 14.076 -10.560 -8.099 1.00 87.94 622 LEU A O 1
ATOM 5131 N N . LYS A 1 623 ? 15.864 -11.808 -7.567 1.00 83.75 623 LYS A N 1
ATOM 5132 C CA . LYS A 1 623 ? 16.651 -10.698 -7.011 1.00 83.75 623 LYS A CA 1
ATOM 5133 C C . LYS A 1 623 ? 16.988 -9.656 -8.074 1.00 83.75 623 LYS A C 1
ATOM 5135 O O . LYS A 1 623 ? 16.763 -8.466 -7.853 1.00 83.75 623 LYS A O 1
ATOM 5140 N N . GLN A 1 624 ? 17.499 -10.087 -9.230 1.00 81.88 624 GLN A N 1
ATOM 5141 C CA . GLN A 1 624 ? 17.821 -9.174 -10.334 1.00 81.88 624 GLN A CA 1
ATOM 5142 C C . GLN A 1 624 ? 16.582 -8.400 -10.796 1.00 81.88 624 GLN A C 1
ATOM 5144 O O . GLN A 1 624 ? 16.640 -7.181 -10.974 1.00 81.88 624 GLN A O 1
ATOM 5149 N N . MET A 1 625 ? 15.455 -9.101 -10.931 1.00 88.69 625 MET A N 1
ATOM 5150 C CA . MET A 1 625 ? 14.162 -8.530 -11.293 1.00 88.69 625 MET A CA 1
ATOM 5151 C C . MET A 1 625 ? 13.712 -7.460 -10.291 1.00 88.69 625 MET A C 1
ATOM 5153 O O . MET A 1 625 ? 13.352 -6.352 -10.702 1.00 88.69 625 MET A O 1
ATOM 5157 N N . ILE A 1 626 ? 13.755 -7.757 -8.986 1.00 87.69 626 ILE A N 1
ATOM 5158 C CA . ILE A 1 626 ? 13.369 -6.810 -7.929 1.00 87.69 626 ILE A CA 1
ATOM 5159 C C . ILE A 1 626 ? 14.267 -5.571 -7.971 1.00 87.69 626 ILE A C 1
ATOM 5161 O O . ILE A 1 626 ? 13.753 -4.455 -8.004 1.00 87.69 626 ILE A O 1
ATOM 5165 N N . GLN A 1 627 ? 15.590 -5.742 -8.033 1.00 82.19 627 GLN A N 1
ATOM 5166 C CA . GLN A 1 627 ? 16.544 -4.626 -8.028 1.00 82.19 627 GLN A CA 1
ATOM 5167 C C . GLN A 1 627 ? 16.387 -3.706 -9.246 1.00 82.19 627 GLN A C 1
ATOM 5169 O O . GLN A 1 627 ? 16.326 -2.484 -9.095 1.00 82.19 627 GLN A O 1
ATOM 5174 N N . GLN A 1 628 ? 16.270 -4.269 -10.454 1.00 81.44 628 GLN A N 1
ATOM 5175 C CA . GLN A 1 628 ? 16.080 -3.463 -11.664 1.00 81.44 628 GLN A CA 1
ATOM 5176 C C . GLN A 1 628 ? 14.756 -2.698 -11.644 1.00 81.44 628 GLN A C 1
ATOM 5178 O O . GLN A 1 628 ? 14.722 -1.527 -12.030 1.00 81.44 628 GLN A O 1
ATOM 5183 N N . SER A 1 629 ? 13.687 -3.332 -11.159 1.00 84.44 629 SER A N 1
ATOM 5184 C CA . SER A 1 629 ? 12.374 -2.695 -11.031 1.00 84.44 629 SER A CA 1
ATOM 5185 C C . SER A 1 629 ? 12.413 -1.562 -10.001 1.00 84.44 629 SER A C 1
ATOM 5187 O O . SER A 1 629 ? 11.926 -0.462 -10.265 1.00 84.44 629 SER A O 1
ATOM 5189 N N . LYS A 1 630 ? 13.059 -1.788 -8.850 1.00 79.81 630 LYS A N 1
ATOM 5190 C CA . LYS A 1 630 ? 13.173 -0.814 -7.756 1.00 79.81 630 LYS A CA 1
ATOM 5191 C C . LYS A 1 630 ? 13.881 0.469 -8.193 1.00 79.81 630 LYS A C 1
ATOM 5193 O O . LYS A 1 630 ? 13.399 1.552 -7.878 1.00 79.81 630 LYS A O 1
ATOM 5198 N N . ASN A 1 631 ? 14.948 0.346 -8.982 1.00 73.62 631 ASN A N 1
ATOM 5199 C CA . ASN A 1 631 ? 15.760 1.485 -9.417 1.00 73.62 631 ASN A CA 1
ATOM 5200 C C . ASN A 1 631 ? 15.129 2.312 -10.548 1.00 73.62 631 ASN A C 1
ATOM 5202 O O . ASN A 1 631 ? 15.479 3.479 -10.698 1.00 73.62 631 ASN A O 1
ATOM 5206 N N . ASN A 1 632 ? 14.225 1.733 -11.350 1.00 69.81 632 ASN A N 1
ATOM 5207 C CA . ASN A 1 632 ? 13.857 2.339 -12.634 1.00 69.81 632 ASN A CA 1
ATOM 5208 C C . ASN A 1 632 ? 12.361 2.585 -12.863 1.00 69.81 632 ASN A C 1
ATOM 5210 O O . ASN A 1 632 ? 12.027 3.360 -13.756 1.00 69.81 632 ASN A O 1
ATOM 5214 N N . HIS A 1 633 ? 11.448 2.013 -12.069 1.00 64.69 633 HIS A N 1
ATOM 5215 C CA . HIS A 1 633 ? 10.001 2.167 -12.307 1.00 64.69 633 HIS A CA 1
ATOM 5216 C C . HIS A 1 633 ? 9.475 3.617 -12.207 1.00 64.69 633 HIS A C 1
ATOM 5218 O O . HIS A 1 633 ? 8.363 3.895 -12.655 1.00 64.69 633 HIS A O 1
ATOM 5224 N N . LEU A 1 634 ? 10.264 4.539 -11.641 1.00 59.50 634 LEU A N 1
ATOM 5225 C CA . LEU A 1 634 ? 9.962 5.973 -11.548 1.00 59.50 634 LEU A CA 1
ATOM 5226 C C . LEU A 1 634 ? 10.353 6.774 -12.806 1.00 59.50 634 LEU A C 1
ATOM 5228 O O . LEU A 1 634 ? 9.922 7.915 -12.947 1.00 59.50 634 LEU A O 1
ATOM 5232 N N . ASN A 1 635 ? 11.142 6.200 -13.721 1.00 54.91 635 ASN A N 1
ATOM 5233 C CA . ASN A 1 635 ? 11.621 6.889 -14.919 1.00 54.91 635 ASN A CA 1
ATOM 5234 C C . ASN A 1 635 ? 10.681 6.633 -16.110 1.00 54.91 635 ASN A C 1
ATOM 5236 O O . ASN A 1 635 ? 10.436 5.492 -16.491 1.00 54.91 635 ASN A O 1
ATOM 5240 N N . SER A 1 636 ? 10.182 7.703 -16.736 1.00 43.06 636 SER A N 1
ATOM 5241 C CA . SER A 1 636 ? 9.195 7.689 -17.833 1.00 43.06 636 SER A CA 1
ATOM 5242 C C . SER A 1 636 ? 9.774 7.412 -19.232 1.00 43.06 636 SER A C 1
ATOM 5244 O O . SER A 1 636 ? 9.090 7.608 -20.236 1.00 43.06 636 SER A O 1
ATOM 5246 N N . HIS A 1 637 ? 11.025 6.959 -19.337 1.00 39.41 637 HIS A N 1
ATOM 5247 C CA . HIS A 1 637 ? 11.734 6.873 -20.615 1.00 39.41 637 HIS A CA 1
ATOM 5248 C C . HIS A 1 637 ? 12.335 5.493 -20.869 1.00 39.41 637 HIS A C 1
ATOM 5250 O O . HIS A 1 637 ? 13.545 5.295 -20.790 1.00 39.41 637 HIS A O 1
ATOM 5256 N N . LEU A 1 638 ? 11.493 4.547 -21.277 1.00 41.19 638 LEU A N 1
ATOM 5257 C CA . LEU A 1 638 ? 11.946 3.431 -22.097 1.00 41.19 638 LEU A CA 1
ATOM 5258 C C . LEU A 1 638 ? 11.113 3.368 -23.365 1.00 41.19 638 LEU A C 1
ATOM 5260 O O . LEU A 1 638 ? 9.910 3.138 -23.339 1.00 41.19 638 LEU A O 1
ATOM 5264 N N . LYS A 1 639 ? 11.784 3.608 -24.494 1.00 37.91 639 LYS A N 1
ATOM 5265 C CA . LYS A 1 639 ? 11.237 3.291 -25.808 1.00 37.91 639 LYS A CA 1
ATOM 5266 C C . LYS A 1 639 ? 11.169 1.772 -25.911 1.00 37.91 639 LYS A C 1
ATOM 5268 O O . LYS A 1 639 ? 12.210 1.122 -25.792 1.00 37.91 639 LYS A O 1
ATOM 5273 N N . ASN A 1 640 ? 9.961 1.251 -26.130 1.00 35.53 640 ASN A N 1
ATOM 5274 C CA . ASN A 1 640 ? 9.683 -0.140 -26.478 1.00 35.53 640 ASN A CA 1
ATOM 5275 C C . ASN A 1 640 ? 10.768 -0.665 -27.428 1.00 35.53 640 ASN A C 1
ATOM 5277 O O . ASN A 1 640 ? 10.851 -0.243 -28.583 1.00 35.53 640 ASN A O 1
ATOM 5281 N N . LYS A 1 641 ? 11.622 -1.566 -26.941 1.00 35.12 641 LYS A N 1
ATOM 5282 C CA . LYS A 1 641 ? 12.348 -2.472 -27.831 1.00 35.12 641 LYS A CA 1
ATOM 5283 C C . LYS A 1 641 ? 11.419 -3.655 -28.081 1.00 35.12 641 LYS A C 1
ATOM 5285 O O . LYS A 1 641 ? 10.745 -4.085 -27.157 1.00 35.12 641 LYS A O 1
ATOM 5290 N N . GLN A 1 642 ? 11.351 -4.045 -29.351 1.00 32.34 642 GLN A N 1
ATOM 5291 C CA . GLN A 1 642 ? 10.335 -4.881 -29.997 1.00 32.34 642 GLN A CA 1
ATOM 5292 C C . GLN A 1 642 ? 9.653 -5.949 -29.117 1.00 32.34 642 GLN A C 1
ATOM 5294 O O . GLN A 1 642 ? 10.343 -6.619 -28.347 1.00 32.34 642 GLN A O 1
ATOM 5299 N N . PRO A 1 643 ? 8.333 -6.167 -29.296 1.00 31.34 643 PRO A N 1
ATOM 5300 C CA . PRO A 1 643 ? 7.629 -7.271 -28.656 1.00 31.34 643 PRO A CA 1
ATOM 5301 C C . PRO A 1 643 ? 8.256 -8.600 -29.093 1.00 31.34 643 PRO A C 1
ATOM 5303 O O . PRO A 1 643 ? 8.383 -8.880 -30.287 1.00 31.34 643 PRO A O 1
ATOM 5306 N N . PHE A 1 644 ? 8.664 -9.419 -28.125 1.00 39.81 644 PHE A N 1
ATOM 5307 C CA . PHE A 1 644 ? 8.875 -10.840 -28.368 1.00 39.81 644 PHE A CA 1
ATOM 5308 C C . PHE A 1 644 ? 7.494 -11.483 -28.313 1.00 39.81 644 PHE A C 1
ATOM 5310 O O . PHE A 1 644 ? 6.940 -11.663 -27.240 1.00 39.81 644 PHE A O 1
ATOM 5317 N N . TYR A 1 645 ? 6.920 -11.761 -29.482 1.00 36.69 645 TYR A N 1
ATOM 5318 C CA . TYR A 1 645 ? 5.626 -12.423 -29.606 1.00 36.69 645 TYR A CA 1
ATOM 5319 C C . TYR A 1 645 ? 5.661 -13.807 -28.938 1.00 36.69 645 TYR A C 1
ATOM 5321 O O . TYR A 1 645 ? 6.111 -14.777 -29.548 1.00 36.69 645 TYR A O 1
ATOM 5329 N N . LEU A 1 646 ? 5.172 -13.902 -27.702 1.00 41.06 646 LEU A N 1
ATOM 5330 C CA . LEU A 1 646 ? 4.696 -15.153 -27.103 1.00 41.06 646 LEU A CA 1
ATOM 5331 C C . LEU A 1 646 ? 3.164 -15.169 -26.980 1.00 41.06 646 LEU A C 1
ATOM 5333 O O . LEU A 1 646 ? 2.572 -16.246 -26.997 1.00 41.06 646 LEU A O 1
ATOM 5337 N N . PHE A 1 647 ? 2.510 -14.005 -27.013 1.00 37.94 647 PHE A N 1
ATOM 5338 C CA . PHE A 1 647 ? 1.054 -13.878 -26.989 1.00 37.94 647 PHE A CA 1
ATOM 5339 C C . PHE A 1 647 ? 0.526 -13.097 -28.203 1.00 37.94 647 PHE A C 1
ATOM 5341 O O . PHE A 1 647 ? 0.418 -11.877 -28.209 1.00 37.94 647 PHE A O 1
ATOM 5348 N N . ASN A 1 648 ? 0.133 -13.809 -29.264 1.00 35.12 648 ASN A N 1
ATOM 5349 C CA . ASN A 1 648 ? -0.729 -13.219 -30.291 1.00 35.12 648 ASN A CA 1
ATOM 5350 C C . ASN A 1 648 ? -2.174 -13.237 -29.780 1.00 35.12 648 ASN A C 1
ATOM 5352 O O . ASN A 1 648 ? -2.878 -14.240 -29.902 1.00 35.12 648 ASN A O 1
ATOM 5356 N N . TYR A 1 649 ? -2.634 -12.116 -29.226 1.00 38.25 649 TYR A N 1
ATOM 5357 C CA . TYR A 1 649 ? -4.057 -11.863 -29.001 1.00 38.25 649 TYR A CA 1
ATOM 5358 C C . TYR A 1 649 ? -4.723 -11.471 -30.331 1.00 38.25 649 TYR A C 1
ATOM 5360 O O . TYR A 1 649 ? -5.200 -10.353 -30.507 1.00 38.25 649 TYR A O 1
ATOM 5368 N N . ASN A 1 650 ? -4.742 -12.385 -31.306 1.00 30.75 650 ASN A N 1
ATOM 5369 C CA . ASN A 1 650 ? -5.655 -12.233 -32.432 1.00 30.75 650 ASN A CA 1
ATOM 5370 C C . ASN A 1 650 ? -7.030 -12.699 -31.965 1.00 30.75 650 ASN A C 1
ATOM 5372 O O . ASN A 1 650 ? -7.297 -13.894 -31.850 1.00 30.75 650 ASN A O 1
ATOM 5376 N N . ASN A 1 651 ? -7.882 -11.718 -31.671 1.00 34.19 651 ASN A N 1
ATOM 5377 C CA . ASN A 1 651 ? -9.326 -11.882 -31.621 1.00 34.19 651 ASN A CA 1
ATOM 5378 C C . ASN A 1 651 ? -9.799 -12.423 -32.976 1.00 34.19 651 ASN A C 1
ATOM 5380 O O . ASN A 1 651 ? -10.083 -11.667 -33.901 1.00 34.19 651 ASN A O 1
ATOM 5384 N N . SER A 1 652 ? -9.859 -13.740 -33.092 1.00 29.14 652 SER A N 1
ATOM 5385 C CA . SER A 1 652 ? -10.683 -14.425 -34.075 1.00 29.14 652 SER A CA 1
ATOM 5386 C C . SER A 1 652 ? -11.501 -15.474 -33.341 1.00 29.14 652 SER A C 1
ATOM 5388 O O . SER A 1 652 ? -11.247 -16.662 -33.504 1.00 29.14 652 SER A O 1
ATOM 5390 N N . TYR A 1 653 ? -12.413 -14.997 -32.494 1.00 31.55 653 TYR A N 1
ATOM 5391 C CA . TYR A 1 653 ? -13.674 -15.651 -32.158 1.00 31.55 653 TYR A CA 1
ATOM 5392 C C . TYR A 1 653 ? -14.721 -14.566 -31.947 1.00 31.55 653 TYR A C 1
ATOM 5394 O O . TYR A 1 653 ? -14.443 -13.652 -31.134 1.00 31.55 653 TYR A O 1
#

Sequence (653 aa):
MHQMQQQLIHQQKIVEFTNLGQYVYLEEYIRTNHISQTTYSQAFLECIQFTRDSEDHFQCIQQILKQSIDFNYKDNQGNTAIVQAAKTAKISILNEIIKYKEKIETKQIKLALDIAIQSEQDNWDIVETLLQITSLDKPQHLIKSLQKGNYKTASKIIEKYGASGQDEFGDTALHIASRKGELIIIKQICQRECLFQKKNKQNQIPLDVALNEKTRELLIQEENQFMKSPNRKKKQEELQEITQKINKQEEQVEIQQKLIKIIEQTGQETQTDIKEKKEIEIQVIESTYINQPFYNQLIFDSKQTLPYHKISLDDIVKQLTFEINTFTQELSKYLDEQKPIIDKLVVLVDEIVQNVQPKAHAFLYGSCYTGLNLLDSDIDIVIETNENEEIILLYKLAEQFKIASFIKDVKVIDNAKKPVLKMQSSKEFKEKHIDITISRNDHQGRKTANSMIEFEKEF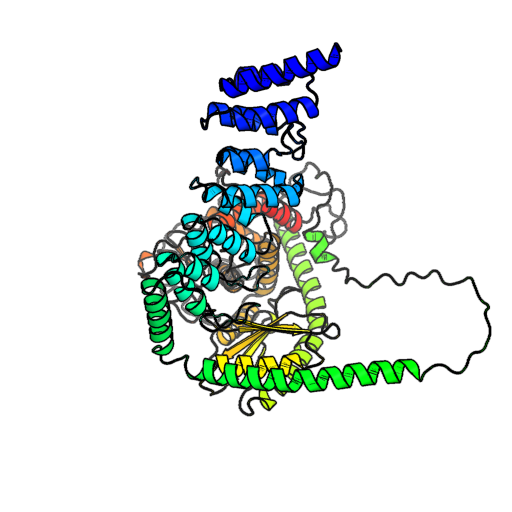KQFKSLALMLKFYFKSINLLNAYQGGLNSYCIQTMILALLQIKRIRDNDNEEIGKIFLDFFDLYSQDIDYYNKIINIVPSQSENMQIDEPNIYQQQYFQFDQGYQELFILDLHNKNNNIASSTFKIKNIKNALTFGYSAILNAKKCDQPCFFSRYNKPVCCILKQMIQQSKNNHLNSHLKNKQPFYLFNYNNSY

Organism: NCBI:txid65129

Foldseek 3Di:
DVVVVVLVVLLVVLLVCLQVLNLVVNLVSPVVDDHDQLSLQNSLQSSLQRHDPDPSSLSSNLSSVVDNHQQCDADPVRAGNLLSCLLNLPLSSNVSSVVVVVSDDLVNLVNSLLNNLLDPDPSLSSNVVSVVVDPDDLQVSLVSSLQNVVVVNNLVSCVPPNQDHADPQRQGSLLSCQLVQPLVSNVSNLVGDDQQCDATNVRDGSLRNGNDPVSNVSSVVSVVVVVPPPPPPVVVVVVVVVVVVVVVVVVVVVVVVVVVVVVVVPPDDDDDDDDDDDDDDPDDPDPPPPCPPPLCLLQDDDPADFDDDFDDPVRLLVLLLLLLVVVLVSQLVVLVVLVVLLVVVLVVLQVLLCVLPVQKGKDWFDCNLLVLDGPQDATEIEIEDQDDCFQVSLVSSQVVLVPDPQWDDWDWDDPDPFTWIWTFTDVVSVRGIYIYGYDHDDPVRRVLSVQSNLVVVLQVLLSSQLNLVCSLCVSQVQCDLQVQHADSSVSSLLLQLLVLVCVVPDDNDDRSSVSSLVSLLCLQPPDQLQFKAAEHEGSPDPPCPDDDRRIDGCPVDDQPDPRDSHAYADHVHRNDGSSPSRPLSQLVNLLSVQLSVLSSRFGFGPDDDPSHDPPGTGDNSSSSSSVRSNVDSPPNDDDDDDRPPPDDPPPPD